Protein AF-0000000065779715 (afdb_homodimer)

Organism: Marinomonas sp. (strain MWYL1) (NCBI:txid400668)

Structure (mmCIF, N/CA/C/O backbone):
data_AF-0000000065779715-model_v1
#
loop_
_entity.id
_entity.type
_entity.pdbx_description
1 polymer 'Class B acid phosphatase'
#
loop_
_atom_site.group_PDB
_atom_site.id
_atom_site.type_symbol
_atom_site.label_atom_id
_atom_site.label_alt_id
_atom_site.label_comp_id
_atom_site.label_asym_id
_atom_site.label_entity_id
_atom_site.label_seq_id
_atom_site.pdbx_PDB_ins_code
_atom_site.Cartn_x
_atom_site.Cartn_y
_atom_site.Cartn_z
_atom_site.occupancy
_atom_site.B_iso_or_equiv
_atom_site.auth_seq_id
_atom_site.auth_comp_id
_atom_site.auth_asym_id
_atom_site.auth_atom_id
_atom_site.pdbx_PDB_model_num
ATOM 1 N N . MET A 1 1 ? -2.5 -5.992 -63 1 31.33 1 MET A N 1
ATOM 2 C CA . MET A 1 1 ? -2.92 -6.34 -61.656 1 31.33 1 MET A CA 1
ATOM 3 C C . MET A 1 1 ? -2.217 -5.461 -60.625 1 31.33 1 MET A C 1
ATOM 5 O O . MET A 1 1 ? -1.007 -5.578 -60.406 1 31.33 1 MET A O 1
ATOM 9 N N . ASN A 1 2 ? -2.684 -4.148 -60.375 1 36.38 2 ASN A N 1
ATOM 10 C CA . ASN A 1 2 ? -2.141 -2.996 -59.656 1 36.38 2 ASN A CA 1
ATOM 11 C C . ASN A 1 2 ? -2.182 -3.199 -58.156 1 36.38 2 ASN A C 1
ATOM 13 O O . ASN A 1 2 ? -3.26 -3.35 -57.562 1 36.38 2 ASN A O 1
ATOM 17 N N . HIS A 1 3 ? -1.178 -3.951 -57.562 1 37.03 3 HIS A N 1
ATOM 18 C CA . HIS A 1 3 ? -1.003 -4.238 -56.156 1 37.03 3 HIS A CA 1
ATOM 19 C C . HIS A 1 3 ? -0.926 -2.953 -55.344 1 37.03 3 HIS A C 1
ATOM 21 O O . HIS A 1 3 ? -0.04 -2.125 -55.562 1 37.03 3 HIS A O 1
ATOM 27 N N 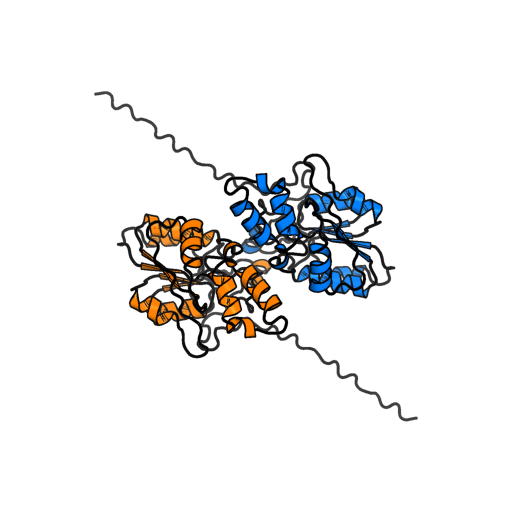. THR A 1 4 ? -2.088 -2.357 -55 1 34.38 4 THR A N 1
ATOM 28 C CA . THR A 1 4 ? -2.131 -1.201 -54.094 1 34.38 4 THR A CA 1
ATOM 29 C C . THR A 1 4 ? -1.566 -1.553 -52.719 1 34.38 4 THR A C 1
ATOM 31 O O . THR A 1 4 ? -2.092 -2.432 -52.031 1 34.38 4 THR A O 1
ATOM 34 N N . LEU A 1 5 ? -0.296 -1.29 -52.469 1 30.03 5 LEU A N 1
ATOM 35 C CA . LEU A 1 5 ? 0.374 -1.389 -51.156 1 30.03 5 LEU A CA 1
ATOM 36 C C . LEU A 1 5 ? -0.324 -0.521 -50.125 1 30.03 5 LEU A C 1
ATOM 38 O O . LEU A 1 5 ? -0.387 0.702 -50.281 1 30.03 5 LEU A O 1
ATOM 42 N N . ARG A 1 6 ? -1.386 -1.081 -49.406 1 39.16 6 ARG A N 1
ATOM 43 C CA . ARG A 1 6 ? -1.967 -0.375 -48.25 1 39.16 6 ARG A CA 1
ATOM 44 C C . ARG A 1 6 ? -0.926 -0.144 -47.156 1 39.16 6 ARG A C 1
ATOM 46 O O . ARG A 1 6 ? -0.268 -1.086 -46.719 1 39.16 6 ARG A O 1
ATOM 53 N N . SER A 1 7 ? -0.407 1.044 -47.062 1 35.03 7 SER A N 1
ATOM 54 C CA . SER A 1 7 ? 0.481 1.497 -46 1 35.03 7 SER A CA 1
ATOM 55 C C . SER A 1 7 ? -0.137 1.26 -44.625 1 35.03 7 SER A C 1
ATOM 57 O O . SER A 1 7 ? -1.267 1.682 -44.375 1 35.03 7 SER A O 1
ATOM 59 N N . ILE A 1 8 ? 0.196 0.129 -44.062 1 38.75 8 ILE A N 1
ATOM 60 C CA . ILE A 1 8 ? -0.167 -0.138 -42.656 1 38.75 8 ILE A CA 1
ATOM 61 C C . ILE A 1 8 ? 0.297 1.016 -41.781 1 38.75 8 ILE A C 1
ATOM 63 O O . ILE A 1 8 ? 1.485 1.344 -41.75 1 38.75 8 ILE A O 1
ATOM 67 N N . THR A 1 9 ? -0.542 2.027 -41.594 1 32.53 9 THR A N 1
ATOM 68 C CA . THR A 1 9 ? -0.273 3.07 -40.594 1 32.53 9 THR A CA 1
ATOM 69 C C . THR A 1 9 ? -0.119 2.469 -39.188 1 32.53 9 THR A C 1
ATOM 71 O O . THR A 1 9 ? -1.058 1.874 -38.656 1 32.53 9 THR A O 1
ATOM 74 N N . LEU A 1 10 ? 1.073 2.1 -38.875 1 31.59 10 LEU A N 1
ATOM 75 C CA . LEU A 1 10 ? 1.405 1.772 -37.5 1 31.59 10 LEU A CA 1
ATOM 76 C C . LEU A 1 10 ? 1.002 2.904 -36.562 1 31.59 10 LEU A C 1
ATOM 78 O O . LEU A 1 10 ? 1.509 4.023 -36.688 1 31.59 10 LEU A O 1
ATOM 82 N N . VAL A 1 11 ? -0.228 2.943 -36.156 1 31.97 11 VAL A N 1
ATOM 83 C CA . VAL A 1 11 ? -0.556 3.881 -35.094 1 31.97 11 VAL A CA 1
ATOM 84 C C . VAL A 1 11 ? 0.363 3.641 -33.875 1 31.97 11 VAL A C 1
ATOM 86 O O . VAL A 1 11 ? 0.325 2.572 -33.281 1 31.97 11 VAL A O 1
ATOM 89 N N . LEU A 1 12 ? 1.501 4.227 -33.812 1 27.62 12 LEU A N 1
ATOM 90 C CA . LEU A 1 12 ? 2.307 4.359 -32.594 1 27.62 12 LEU A CA 1
ATOM 91 C C . LEU A 1 12 ? 1.464 4.871 -31.438 1 27.62 12 LEU A C 1
ATOM 93 O O . LEU A 1 12 ? 0.973 6 -31.469 1 27.62 12 LEU A O 1
ATOM 97 N N . ALA A 1 13 ? 0.804 3.969 -30.781 1 28.67 13 ALA A N 1
ATOM 98 C CA . ALA A 1 13 ? 0.207 4.371 -29.5 1 28.67 13 ALA A CA 1
ATOM 99 C C . ALA A 1 13 ? 1.234 5.059 -28.609 1 28.67 13 ALA A C 1
ATOM 101 O O . ALA A 1 13 ? 2.189 4.426 -28.156 1 28.67 13 ALA A O 1
ATOM 102 N N . CYS A 1 14 ? 1.442 6.25 -28.828 1 27.44 14 CYS A N 1
ATOM 103 C CA . CYS A 1 14 ? 2.178 7.051 -27.844 1 27.44 14 CYS A CA 1
ATOM 104 C C . CYS A 1 14 ? 1.682 6.777 -26.438 1 27.44 14 CYS A C 1
ATOM 106 O O . CYS A 1 14 ? 0.527 7.062 -26.109 1 27.44 14 CYS A O 1
ATOM 108 N N . VAL A 1 15 ? 2.088 5.723 -25.875 1 30.44 15 VAL A N 1
ATOM 109 C CA . VAL A 1 15 ? 1.894 5.699 -24.438 1 30.44 15 VAL A CA 1
ATOM 110 C C . VAL A 1 15 ? 2.307 7.043 -23.828 1 30.44 15 VAL A C 1
ATOM 112 O O . VAL A 1 15 ? 3.494 7.375 -23.797 1 30.44 15 VAL A O 1
ATOM 115 N N . ALA A 1 16 ? 1.459 8.031 -23.953 1 30.56 16 ALA A N 1
ATOM 116 C CA . ALA A 1 16 ? 1.663 9.273 -23.219 1 30.56 16 ALA A CA 1
ATOM 117 C C . ALA A 1 16 ? 2.109 8.984 -21.781 1 30.56 16 ALA A C 1
ATOM 119 O O . ALA A 1 16 ? 1.385 8.344 -21.016 1 30.56 16 ALA A O 1
ATOM 120 N N . SER A 1 17 ? 3.35 8.859 -21.562 1 32.88 17 SER A N 1
ATOM 121 C CA . SER A 1 17 ? 3.797 9.07 -20.188 1 32.88 17 SER A CA 1
ATOM 122 C C . SER A 1 17 ? 2.953 10.125 -19.484 1 32.88 17 SER A C 1
ATOM 124 O O . SER A 1 17 ? 3.084 11.32 -19.766 1 32.88 17 SER A O 1
ATOM 126 N N . LEU A 1 18 ? 1.801 9.922 -19.25 1 38.44 18 LEU A N 1
ATOM 127 C CA . LEU A 1 18 ? 1.091 10.93 -18.469 1 38.44 18 LEU A CA 1
ATOM 128 C C . LEU A 1 18 ? 1.955 11.438 -17.312 1 38.44 18 LEU A C 1
ATOM 130 O O . LEU A 1 18 ? 2.184 10.719 -16.344 1 38.44 18 LEU A O 1
ATOM 134 N N . SER A 1 19 ? 2.955 12.117 -17.594 1 41.16 19 SER A N 1
ATOM 135 C CA . SER A 1 19 ? 3.744 12.883 -16.641 1 41.16 19 SER A CA 1
ATOM 136 C C . SER A 1 19 ? 2.867 13.453 -15.523 1 41.16 19 SER A C 1
ATOM 138 O O . SER A 1 19 ? 1.754 13.922 -15.789 1 41.16 19 SER A O 1
ATOM 140 N N . ALA A 1 20 ? 2.996 12.82 -14.367 1 54.22 20 ALA A N 1
ATOM 141 C CA . ALA A 1 20 ? 2.406 13.461 -13.195 1 54.22 20 ALA A CA 1
ATOM 142 C C . ALA A 1 20 ? 2.512 14.984 -13.297 1 54.22 20 ALA A C 1
ATOM 144 O O . ALA A 1 20 ? 3.611 15.531 -13.375 1 54.22 20 ALA A O 1
ATOM 145 N N . ASN A 1 21 ? 1.425 15.555 -13.82 1 67.56 21 ASN A N 1
ATOM 146 C CA . ASN A 1 21 ? 1.385 17 -13.961 1 67.56 21 ASN A CA 1
ATOM 147 C C . ASN A 1 21 ? 0.968 17.688 -12.656 1 67.56 21 ASN A C 1
ATOM 149 O O . ASN A 1 21 ? 0.324 17.062 -11.812 1 67.56 21 ASN A O 1
ATOM 153 N N . ALA A 1 22 ? 1.668 18.812 -12.289 1 66.75 22 ALA A N 1
ATOM 154 C CA . ALA A 1 22 ? 1.241 19.703 -11.219 1 66.75 22 ALA A CA 1
ATOM 155 C C . ALA A 1 22 ? -0.273 19.891 -11.234 1 66.75 22 ALA A C 1
ATOM 157 O O . ALA A 1 22 ? -0.929 19.625 -12.242 1 66.75 22 ALA A O 1
ATOM 158 N N . ASP A 1 23 ? -0.778 20.234 -10.062 1 82.06 23 ASP A N 1
ATOM 159 C CA . ASP A 1 23 ? -2.191 20.594 -9.984 1 82.06 23 ASP A CA 1
ATOM 160 C C . ASP A 1 23 ? -2.58 21.531 -11.117 1 82.06 23 ASP A C 1
ATOM 162 O O . ASP A 1 23 ? -1.868 22.5 -11.398 1 82.06 23 ASP A O 1
ATOM 166 N N . PRO A 1 24 ? -3.578 21.234 -11.758 1 72.94 24 PRO A N 1
ATOM 167 C CA . PRO A 1 24 ? -3.961 22.062 -12.906 1 72.94 24 PRO A CA 1
ATOM 168 C C . PRO A 1 24 ? -4.211 23.516 -12.523 1 72.94 24 PRO A C 1
ATOM 170 O O . PRO A 1 24 ? -4.102 24.406 -13.375 1 72.94 24 PRO A O 1
ATOM 173 N N . LYS A 1 25 ? -4.48 23.859 -11.273 1 75.75 25 LYS A N 1
ATOM 174 C CA . LYS A 1 25 ? -4.809 25.234 -10.867 1 75.75 25 LYS A CA 1
ATOM 175 C C . LYS A 1 25 ? -3.545 26.031 -10.57 1 75.75 25 LYS A C 1
ATOM 177 O O . LYS A 1 25 ? -3.582 27.266 -10.516 1 75.75 25 LYS A O 1
ATOM 182 N N . THR A 1 26 ? -2.457 25.328 -10.352 1 81.25 26 THR A N 1
ATOM 183 C CA . THR A 1 26 ? -1.21 25.984 -9.961 1 81.25 26 THR A CA 1
ATOM 184 C C . THR A 1 26 ? -0.011 25.234 -10.555 1 81.25 26 THR A C 1
ATOM 186 O O . THR A 1 26 ? 0.313 24.125 -10.125 1 81.25 26 THR A O 1
ATOM 189 N N . PRO A 1 27 ? 0.648 25.859 -11.438 1 84.88 27 PRO A N 1
ATOM 190 C CA . PRO A 1 27 ? 1.789 25.188 -12.062 1 84.88 27 PRO A CA 1
ATOM 191 C C . PRO A 1 27 ? 2.908 24.891 -11.07 1 84.88 27 PRO A C 1
ATOM 193 O O . PRO A 1 27 ? 3.088 25.609 -10.094 1 84.88 27 PRO A O 1
ATOM 196 N N . GLY A 1 28 ? 3.668 23.828 -11.383 1 88.38 28 GLY A N 1
ATOM 197 C CA . GLY A 1 28 ? 4.832 23.5 -10.578 1 88.38 28 GLY A CA 1
ATOM 198 C C . GLY A 1 28 ? 5.996 24.438 -10.789 1 88.38 28 GLY A C 1
ATOM 199 O O . GLY A 1 28 ? 6.078 25.109 -11.82 1 88.38 28 GLY A O 1
ATOM 200 N N . THR A 1 29 ? 6.871 24.5 -9.797 1 89.69 29 THR A N 1
ATOM 201 C CA . THR A 1 29 ? 8.039 25.359 -9.867 1 89.69 29 THR A CA 1
ATOM 202 C C . THR A 1 29 ? 9.328 24.547 -9.883 1 89.69 29 THR A C 1
ATOM 204 O O . THR A 1 29 ? 10.43 25.094 -9.93 1 89.69 29 THR A O 1
ATOM 207 N N . HIS A 1 30 ? 9.258 23.297 -9.789 1 91.38 30 HIS A N 1
ATOM 208 C CA . HIS A 1 30 ? 10.32 22.297 -9.828 1 91.38 30 HIS A CA 1
ATOM 209 C C . HIS A 1 30 ? 9.867 21.047 -10.586 1 91.38 30 HIS A C 1
ATOM 211 O O . HIS A 1 30 ? 8.672 20.812 -10.734 1 91.38 30 HIS A O 1
ATOM 217 N N . LYS A 1 31 ? 10.797 20.312 -11.133 1 91.25 31 LYS A N 1
ATOM 218 C CA . LYS A 1 31 ? 10.453 19.094 -11.875 1 91.25 31 LYS A CA 1
ATOM 219 C C . LYS A 1 31 ? 9.789 18.062 -10.961 1 91.25 31 LYS A C 1
ATOM 221 O O . LYS A 1 31 ? 8.859 17.375 -11.375 1 91.25 31 LYS A O 1
ATOM 226 N N . GLY A 1 32 ? 10.281 17.984 -9.742 1 92.94 32 GLY A N 1
ATOM 227 C CA . GLY A 1 32 ? 9.781 17 -8.789 1 92.94 32 GLY A CA 1
ATOM 228 C C . GLY A 1 32 ? 9.977 15.57 -9.25 1 92.94 32 GLY A C 1
ATOM 229 O O . GLY A 1 32 ? 10.391 15.328 -10.383 1 92.94 32 GLY A O 1
ATOM 230 N N . TYR A 1 33 ? 9.711 14.648 -8.344 1 92.81 33 TYR A N 1
ATOM 231 C CA . TYR A 1 33 ? 9.867 13.227 -8.625 1 92.81 33 TYR A CA 1
ATOM 232 C C . TYR A 1 33 ? 8.805 12.406 -7.898 1 92.81 33 TYR A C 1
ATOM 234 O O . TYR A 1 33 ? 8.641 12.531 -6.684 1 92.81 33 TYR A O 1
ATOM 242 N N . SER A 1 34 ? 8.094 11.562 -8.656 1 91.62 34 SER A N 1
ATOM 243 C CA . SER A 1 34 ? 7.137 10.68 -7.996 1 91.62 34 SER A CA 1
ATOM 244 C C . SER A 1 34 ? 7.848 9.633 -7.148 1 91.62 34 SER A C 1
ATOM 246 O O . SER A 1 34 ? 9.039 9.383 -7.328 1 91.62 34 SER A O 1
ATOM 248 N N . THR A 1 35 ? 7.113 9.07 -6.246 1 89 35 THR A N 1
ATOM 249 C CA . THR A 1 35 ? 7.664 7.973 -5.461 1 89 35 THR A CA 1
ATOM 250 C C . THR A 1 35 ? 8.102 6.828 -6.367 1 89 35 THR A C 1
ATOM 252 O O . THR A 1 35 ? 9.086 6.141 -6.078 1 89 35 THR A O 1
ATOM 255 N N . ILE A 1 36 ? 7.414 6.598 -7.426 1 85.38 36 ILE A N 1
ATOM 256 C CA . ILE A 1 36 ? 7.777 5.578 -8.406 1 85.38 36 ILE A CA 1
ATOM 257 C C . ILE A 1 36 ? 9.125 5.922 -9.031 1 85.38 36 ILE A C 1
ATOM 259 O O . ILE A 1 36 ? 10.008 5.066 -9.133 1 85.38 36 ILE A O 1
ATOM 263 N N . ASP A 1 37 ? 9.297 7.195 -9.43 1 85.94 37 ASP A N 1
ATOM 264 C CA . ASP A 1 37 ? 10.578 7.66 -9.961 1 85.94 37 ASP A CA 1
ATOM 265 C C . ASP A 1 37 ? 11.703 7.398 -8.969 1 85.94 37 ASP A C 1
ATOM 267 O O . ASP A 1 37 ? 12.789 6.961 -9.359 1 85.94 37 ASP A O 1
ATOM 271 N N . MET A 1 38 ? 11.398 7.652 -7.777 1 85.19 38 MET A N 1
ATOM 272 C CA . MET A 1 38 ? 12.414 7.586 -6.734 1 85.19 38 MET A CA 1
ATOM 273 C C . MET A 1 38 ? 12.797 6.141 -6.441 1 85.19 38 MET A C 1
ATOM 275 O O . MET A 1 38 ? 13.93 5.859 -6.055 1 85.19 38 MET A O 1
ATOM 279 N N . THR A 1 39 ? 11.883 5.195 -6.547 1 79.56 39 THR A N 1
ATOM 280 C CA . THR A 1 39 ? 12.18 3.777 -6.379 1 79.56 39 THR A CA 1
ATOM 281 C C . THR A 1 39 ? 13.172 3.307 -7.441 1 79.56 39 THR A C 1
ATOM 283 O O . THR A 1 39 ? 14.031 2.465 -7.168 1 79.56 39 THR A O 1
ATOM 286 N N . THR A 1 40 ? 13.109 3.826 -8.578 1 80.44 40 THR A N 1
ATOM 287 C CA . THR A 1 40 ? 13.961 3.426 -9.688 1 80.44 40 THR A CA 1
ATOM 288 C C . THR A 1 40 ? 15.289 4.184 -9.656 1 80.44 40 THR A C 1
ATOM 290 O O . THR A 1 40 ? 16.359 3.578 -9.766 1 80.44 40 THR A O 1
ATOM 293 N N . ALA A 1 41 ? 15.258 5.512 -9.344 1 85.12 41 ALA A N 1
ATOM 294 C CA . ALA A 1 41 ? 16.422 6.375 -9.531 1 85.12 41 ALA A CA 1
ATOM 295 C C . ALA A 1 41 ? 17.031 6.762 -8.188 1 85.12 41 ALA A C 1
ATOM 297 O O . ALA A 1 41 ? 18.125 7.32 -8.141 1 85.12 41 ALA A O 1
ATOM 298 N N . GLY A 1 42 ? 16.375 6.383 -7.156 1 84.5 42 GLY A N 1
ATOM 299 C CA . GLY A 1 42 ? 16.828 6.824 -5.848 1 84.5 42 GLY A CA 1
ATOM 300 C C . GLY A 1 42 ? 16.359 8.219 -5.488 1 84.5 42 GLY A C 1
ATOM 301 O O . GLY A 1 42 ? 15.68 8.875 -6.285 1 84.5 42 GLY A O 1
ATOM 302 N N . MET A 1 43 ? 16.719 8.672 -4.297 1 85.75 43 MET A N 1
ATOM 303 C CA . MET A 1 43 ? 16.328 9.992 -3.811 1 85.75 43 MET A CA 1
ATOM 304 C C . MET A 1 43 ? 17.047 11.094 -4.59 1 85.75 43 MET A C 1
ATOM 306 O O . MET A 1 43 ? 18.266 11.078 -4.707 1 85.75 43 MET A O 1
ATOM 310 N N . PRO A 1 44 ? 16.266 11.969 -5.035 1 89.94 44 PRO A N 1
ATOM 311 C CA . PRO A 1 44 ? 16.891 13.055 -5.793 1 89.94 44 PRO A CA 1
ATOM 312 C C . PRO A 1 44 ? 17.672 14.023 -4.902 1 89.94 44 PRO A C 1
ATOM 314 O O . PRO A 1 44 ? 17.25 14.305 -3.779 1 89.94 44 PRO A O 1
ATOM 317 N N . ALA A 1 45 ? 18.734 14.578 -5.473 1 90.56 45 ALA A N 1
ATOM 318 C CA . ALA A 1 45 ? 19.594 15.5 -4.723 1 90.56 45 ALA A CA 1
ATOM 319 C C . ALA A 1 45 ? 19.016 16.906 -4.723 1 90.56 45 ALA A C 1
ATOM 321 O O . ALA A 1 45 ? 19.359 17.734 -3.871 1 90.56 45 ALA A O 1
ATOM 322 N N . ASP A 1 46 ? 18.172 17.172 -5.637 1 94.5 46 ASP A N 1
ATOM 323 C CA . ASP A 1 46 ? 17.703 18.547 -5.797 1 94.5 46 ASP A CA 1
ATOM 324 C C . ASP A 1 46 ? 16.359 18.75 -5.129 1 94.5 46 ASP A C 1
ATOM 326 O O . ASP A 1 46 ? 15.672 19.75 -5.379 1 94.5 46 ASP A O 1
ATOM 330 N N . VAL A 1 47 ? 15.859 17.828 -4.387 1 95 47 VAL A N 1
ATOM 331 C CA . VAL A 1 47 ? 14.664 17.938 -3.559 1 95 47 VAL A CA 1
ATOM 332 C C . VAL A 1 47 ? 15.062 18.047 -2.088 1 95 47 VAL A C 1
ATOM 334 O O . VAL A 1 47 ? 15.914 17.297 -1.613 1 95 47 VAL A O 1
ATOM 337 N N . LYS A 1 48 ? 14.547 19.016 -1.409 1 96.19 48 LYS A N 1
ATOM 338 C CA . LYS A 1 48 ? 14.859 19.188 0.005 1 96.19 48 LYS A CA 1
ATOM 339 C C . LYS A 1 48 ? 14.188 18.125 0.86 1 96.19 48 LYS A C 1
ATOM 341 O O . LYS A 1 48 ? 13.055 18.312 1.317 1 96.19 48 LYS A O 1
ATOM 346 N N . MET A 1 49 ? 14.93 17.125 1.168 1 96.12 49 MET A N 1
ATOM 347 C CA . MET A 1 49 ? 14.438 16.031 2.008 1 96.12 49 MET A CA 1
ATOM 348 C C . MET A 1 49 ? 14.719 16.312 3.48 1 96.12 49 MET A C 1
ATOM 350 O O . MET A 1 49 ? 15.828 16.703 3.836 1 96.12 49 MET A O 1
ATOM 354 N N . ILE A 1 50 ? 13.719 16.094 4.336 1 98 50 ILE A N 1
ATOM 355 C CA . ILE A 1 50 ? 13.906 16.312 5.766 1 98 50 ILE A CA 1
ATOM 356 C C . ILE A 1 50 ? 13.367 15.109 6.547 1 98 50 ILE A C 1
ATOM 358 O O . ILE A 1 50 ? 12.586 14.32 6.016 1 98 50 ILE A O 1
ATOM 362 N N . SER A 1 51 ? 13.797 14.945 7.809 1 97.75 51 SER A N 1
ATOM 363 C CA . SER A 1 51 ? 13.312 13.914 8.727 1 97.75 51 SER A CA 1
ATOM 364 C C . SER A 1 51 ? 12.469 14.516 9.844 1 97.75 51 SER A C 1
ATOM 366 O O . SER A 1 51 ? 12.422 15.742 10 1 97.75 51 SER A O 1
ATOM 368 N N . VAL A 1 52 ? 11.812 13.68 10.555 1 98.5 52 VAL A N 1
ATOM 369 C CA . VAL A 1 52 ? 11.078 14.133 11.734 1 98.5 52 VAL A CA 1
ATOM 370 C C . VAL A 1 52 ? 12.055 14.758 12.734 1 98.5 52 VAL A C 1
ATOM 372 O O . VAL A 1 52 ? 11.727 15.75 13.383 1 98.5 52 VAL A O 1
ATOM 375 N N . ALA A 1 53 ? 13.242 14.227 12.805 1 98.12 53 ALA A N 1
ATOM 376 C CA . ALA A 1 53 ? 14.266 14.758 13.695 1 98.12 53 ALA A CA 1
ATOM 377 C C . ALA A 1 53 ? 14.656 16.188 13.297 1 98.12 53 ALA A C 1
ATOM 379 O O . ALA A 1 53 ? 14.93 17.016 14.156 1 98.12 53 ALA A O 1
ATOM 380 N N . ASP A 1 54 ? 14.773 16.406 12.023 1 98.44 54 ASP A N 1
ATOM 381 C CA . ASP A 1 54 ? 15.07 17.75 11.539 1 98.44 54 ASP A CA 1
ATOM 382 C C . ASP A 1 54 ? 14 18.734 12 1 98.44 54 ASP A C 1
ATOM 384 O O . ASP A 1 54 ? 14.32 19.828 12.461 1 98.44 54 ASP A O 1
ATOM 388 N N . ILE A 1 55 ? 12.734 18.375 11.883 1 98.69 55 ILE A N 1
ATOM 389 C CA . ILE A 1 55 ? 11.625 19.219 12.289 1 98.69 55 ILE A CA 1
ATOM 390 C C . ILE A 1 55 ? 11.688 19.469 13.797 1 98.69 55 ILE A C 1
ATOM 392 O O . ILE A 1 55 ? 11.531 20.594 14.258 1 98.69 55 ILE A O 1
ATOM 396 N N . GLN A 1 56 ? 11.867 18.438 14.516 1 98.44 56 GLN A N 1
ATOM 397 C CA . GLN A 1 56 ? 11.961 18.531 15.969 1 98.44 56 GLN A CA 1
ATOM 398 C C . GLN A 1 56 ? 13.039 19.531 16.375 1 98.44 56 GLN A C 1
ATOM 400 O O . GLN A 1 56 ? 12.82 20.359 17.266 1 98.44 56 GLN A O 1
ATOM 405 N N . LYS A 1 57 ? 14.164 19.406 15.758 1 98.38 57 LYS A N 1
ATOM 406 C CA . LYS A 1 57 ? 15.281 20.297 16.062 1 98.38 57 LYS A CA 1
ATOM 407 C C . LYS A 1 57 ? 14.93 21.75 15.727 1 98.38 57 LYS A C 1
ATOM 409 O O . LYS A 1 57 ? 15.234 22.656 16.5 1 98.38 57 LYS A O 1
ATOM 414 N N . GLU A 1 58 ? 14.328 21.953 14.633 1 98.31 58 GLU A N 1
ATOM 415 C CA . GLU A 1 58 ? 13.953 23.297 14.188 1 98.31 58 GLU A CA 1
ATOM 416 C C . GLU A 1 58 ? 12.945 23.922 15.148 1 98.31 58 GLU A C 1
ATOM 418 O O . GLU A 1 58 ? 12.914 25.156 15.305 1 98.31 58 GLU A O 1
ATOM 423 N N . LEU A 1 59 ? 12.148 23.094 15.773 1 98.31 59 LEU A N 1
ATOM 424 C CA . LEU A 1 59 ? 11.055 23.609 16.594 1 98.31 59 LEU A CA 1
ATOM 425 C C . LEU A 1 59 ? 11.484 23.719 18.047 1 98.31 59 LEU A C 1
ATOM 427 O O . LEU A 1 59 ? 10.727 24.203 18.891 1 98.31 59 LEU A O 1
ATOM 431 N N . GLN A 1 60 ? 12.68 23.375 18.312 1 97 60 GLN A N 1
ATOM 432 C CA . GLN A 1 60 ? 13.172 23.469 19.688 1 97 60 GLN A CA 1
ATOM 433 C C . GLN A 1 60 ? 13.125 24.906 20.188 1 97 60 GLN A C 1
ATOM 435 O O . GLN A 1 60 ? 13.555 25.828 19.5 1 97 60 GLN A O 1
ATOM 440 N N . GLY A 1 61 ? 12.578 25.062 21.406 1 96.5 61 GLY A N 1
ATOM 441 C CA . GLY A 1 61 ? 12.523 26.359 22.047 1 96.5 61 GLY A CA 1
ATOM 442 C C . GLY A 1 61 ? 11.344 27.203 21.578 1 96.5 61 GLY A C 1
ATOM 443 O O . GLY A 1 61 ? 11.086 28.281 22.125 1 96.5 61 GLY A O 1
ATOM 444 N N . LYS A 1 62 ? 10.641 26.75 20.609 1 97.81 62 LYS A N 1
ATOM 445 C CA . LYS A 1 62 ? 9.469 27.469 20.125 1 97.81 62 LYS A CA 1
ATOM 446 C C . LYS A 1 62 ? 8.211 27.062 20.906 1 97.81 62 LYS A C 1
ATOM 448 O O . LYS A 1 62 ? 8.07 25.906 21.297 1 97.81 62 LYS A O 1
ATOM 453 N N . ALA A 1 63 ? 7.402 28.047 21.047 1 98.25 63 ALA A N 1
ATOM 454 C CA . ALA A 1 63 ? 6.133 27.766 21.719 1 98.25 63 ALA A CA 1
ATOM 455 C C . ALA A 1 63 ? 5.27 26.828 20.891 1 98.25 63 ALA A C 1
ATOM 457 O O . ALA A 1 63 ? 5.344 26.828 19.656 1 98.25 63 ALA A O 1
ATOM 458 N N . PRO A 1 64 ? 4.398 26.016 21.531 1 98.5 64 PRO A N 1
ATOM 459 C CA . PRO A 1 64 ? 3.48 25.141 20.797 1 98.5 64 PRO A CA 1
ATOM 460 C C . PRO A 1 64 ? 2.551 25.922 19.859 1 98.5 64 PRO A C 1
ATOM 462 O O . PRO A 1 64 ? 2.24 27.094 20.141 1 98.5 64 PRO A O 1
ATOM 465 N N . PHE A 1 65 ? 2.125 25.312 18.797 1 98.69 65 PHE A N 1
ATOM 466 C CA . PHE A 1 65 ? 1.17 25.859 17.859 1 98.69 65 PHE A CA 1
ATOM 467 C C . PHE A 1 65 ? 0.34 24.75 17.203 1 98.69 65 PHE A C 1
ATOM 469 O O . PHE A 1 65 ? 0.459 23.594 17.578 1 98.69 65 PHE A O 1
ATOM 476 N N . ALA A 1 66 ? -0.608 25.156 16.281 1 98.88 66 ALA A N 1
ATOM 477 C CA . ALA A 1 66 ? -1.473 24.188 15.602 1 98.88 66 ALA A CA 1
ATOM 478 C C . ALA A 1 66 ? -0.797 23.625 14.359 1 98.88 66 ALA A C 1
ATOM 480 O O . ALA A 1 66 ? -0.155 24.359 13.609 1 98.88 66 ALA A O 1
ATOM 481 N N . VAL A 1 67 ? -0.914 22.344 14.203 1 98.94 67 VAL A N 1
ATOM 482 C CA . VAL A 1 67 ? -0.49 21.688 12.977 1 98.94 67 VAL A CA 1
ATOM 483 C C . VAL A 1 67 ? -1.655 20.891 12.391 1 98.94 67 VAL A C 1
ATOM 485 O O . VAL A 1 67 ? -2.604 20.547 13.102 1 98.94 67 VAL A O 1
ATOM 488 N N . GLY A 1 68 ? -1.617 20.656 11.133 1 98.94 68 GLY A N 1
ATOM 489 C CA . GLY A 1 68 ? -2.67 19.938 10.445 1 98.94 68 GLY A CA 1
ATOM 490 C C . GLY A 1 68 ? -2.145 18.797 9.578 1 98.94 68 GLY A C 1
ATOM 491 O O . GLY A 1 68 ? -1.006 18.859 9.109 1 98.94 68 GLY A O 1
ATOM 492 N N . PHE A 1 69 ? -2.959 17.844 9.391 1 98.94 69 PHE A N 1
ATOM 493 C CA . PHE A 1 69 ? -2.66 16.672 8.578 1 98.94 69 PHE A CA 1
ATOM 494 C C . PHE A 1 69 ? -3.807 16.375 7.617 1 98.94 69 PHE A C 1
ATOM 496 O O . PHE A 1 69 ? -4.973 16.391 8.008 1 98.94 69 PHE A O 1
ATOM 503 N N . ASP A 1 70 ? -3.455 16.094 6.34 1 98.94 70 ASP A N 1
ATOM 504 C CA . ASP A 1 70 ? -4.367 15.344 5.48 1 98.94 70 ASP A CA 1
ATOM 505 C C . ASP A 1 70 ? -4.504 13.898 5.949 1 98.94 70 ASP A C 1
ATOM 507 O O . ASP A 1 70 ? -3.711 13.43 6.766 1 98.94 70 ASP A O 1
ATOM 511 N N . ILE A 1 71 ? -5.562 13.242 5.449 1 98.88 71 ILE A N 1
ATOM 512 C CA . ILE A 1 71 ? -5.809 11.883 5.926 1 98.88 71 ILE A CA 1
ATOM 513 C C . ILE A 1 71 ? -5.445 10.875 4.836 1 98.88 71 ILE A C 1
ATOM 515 O O . ILE A 1 71 ? -4.5 10.102 4.988 1 98.88 71 ILE A O 1
ATOM 519 N N . ASP A 1 72 ? -6.078 10.945 3.635 1 98.56 72 ASP A N 1
ATOM 520 C CA . ASP A 1 72 ? -5.988 9.914 2.602 1 98.56 72 ASP A CA 1
ATOM 521 C C . ASP A 1 72 ? -4.621 9.938 1.922 1 98.56 72 ASP A C 1
ATOM 523 O O . ASP A 1 72 ? -4.258 10.93 1.285 1 98.56 72 ASP A O 1
ATOM 527 N N . ASP A 1 73 ? -3.887 8.789 2.092 1 97.62 73 ASP A N 1
ATOM 528 C CA . ASP A 1 73 ? -2.561 8.547 1.532 1 97.62 73 ASP A CA 1
ATOM 529 C C . ASP A 1 73 ? -1.527 9.492 2.143 1 97.62 73 ASP A C 1
ATOM 531 O O . ASP A 1 73 ? -0.402 9.594 1.649 1 97.62 73 ASP A O 1
ATOM 535 N N . THR A 1 74 ? -1.902 10.18 3.221 1 98.69 74 THR A N 1
ATOM 536 C CA . THR A 1 74 ? -1.004 11.023 3.994 1 98.69 74 THR A CA 1
ATOM 537 C C . THR A 1 74 ? -0.75 10.43 5.375 1 98.69 74 THR A C 1
ATOM 539 O O . THR A 1 74 ? 0.298 9.82 5.609 1 98.69 74 THR A O 1
ATOM 542 N N . THR A 1 75 ? -1.779 10.438 6.203 1 98.81 75 THR A N 1
ATOM 543 C CA . THR A 1 75 ? -1.638 9.82 7.516 1 98.81 75 THR A CA 1
ATOM 544 C C . THR A 1 75 ? -2.047 8.344 7.469 1 98.81 75 THR A C 1
ATOM 546 O O . THR A 1 75 ? -1.431 7.504 8.125 1 98.81 75 THR A O 1
ATOM 549 N N . LEU A 1 76 ? -3.066 8.078 6.707 1 98.5 76 LEU A N 1
ATOM 550 C CA . LEU A 1 76 ? -3.537 6.723 6.461 1 98.5 76 LEU A CA 1
ATOM 551 C C . LEU A 1 76 ? -3.285 6.312 5.012 1 98.5 76 LEU A C 1
ATOM 553 O O . LEU A 1 76 ? -3.457 7.121 4.098 1 98.5 76 LEU A O 1
ATOM 557 N N . PHE A 1 77 ? -2.756 5.125 4.848 1 97.88 77 PHE A N 1
ATOM 558 C CA . PHE A 1 77 ? -2.855 4.504 3.531 1 97.88 77 PHE A CA 1
ATOM 559 C C . PHE A 1 77 ? -4.266 3.979 3.285 1 97.88 77 PHE A C 1
ATOM 561 O O . PHE A 1 77 ? -4.547 2.805 3.535 1 97.88 77 PHE A O 1
ATOM 568 N N . SER A 1 78 ? -5.148 4.824 2.729 1 97.94 78 SER A N 1
ATOM 569 C CA . SER A 1 78 ? -6.574 4.555 2.586 1 97.94 78 SER A CA 1
ATOM 570 C C . SER A 1 78 ? -6.906 4.043 1.188 1 97.94 78 SER A C 1
ATOM 572 O O . SER A 1 78 ? -8.07 3.828 0.859 1 97.94 78 SER A O 1
ATOM 574 N N . THR A 1 79 ? -5.926 3.797 0.395 1 96.75 79 THR A N 1
ATOM 575 C CA . THR A 1 79 ? -6.062 3.367 -0.993 1 96.75 79 THR A CA 1
ATOM 576 C C . THR A 1 79 ? -6.973 2.143 -1.093 1 96.75 79 THR A C 1
ATOM 578 O O . THR A 1 79 ? -7.832 2.074 -1.971 1 96.75 79 THR A O 1
ATOM 581 N N . PRO A 1 80 ? -6.91 1.186 -0.185 1 96.75 80 PRO A N 1
ATOM 582 C CA . PRO A 1 80 ? -7.781 0.014 -0.297 1 96.75 80 PRO A CA 1
ATOM 583 C C . PRO A 1 80 ? -9.266 0.368 -0.182 1 96.75 80 PRO A C 1
ATOM 585 O O . PRO A 1 80 ? -10.102 -0.26 -0.831 1 96.75 80 PRO A O 1
ATOM 588 N N . VAL A 1 81 ? -9.578 1.328 0.629 1 98.12 81 VAL A N 1
ATOM 589 C CA . VAL A 1 81 ? -10.953 1.784 0.796 1 98.12 81 VAL A CA 1
ATOM 590 C C . VAL A 1 81 ? -11.438 2.438 -0.494 1 98.12 81 VAL A C 1
ATOM 592 O O . VAL A 1 81 ? -12.547 2.162 -0.955 1 98.12 81 VAL A O 1
ATOM 595 N N . PHE A 1 82 ? -10.617 3.262 -1.104 1 97.56 82 PHE A N 1
ATOM 596 C CA . PHE A 1 82 ? -10.984 3.934 -2.344 1 97.56 82 PHE A CA 1
ATOM 597 C C . PHE A 1 82 ? -11.078 2.939 -3.494 1 97.56 82 PHE A C 1
ATOM 599 O O . PHE A 1 82 ? -11.977 3.029 -4.332 1 97.56 82 PHE A O 1
ATOM 606 N N . TYR A 1 83 ? -10.148 2.045 -3.52 1 96.5 83 TYR A N 1
ATOM 607 C CA . TYR A 1 83 ? -10.195 1.008 -4.543 1 96.5 83 TYR A CA 1
ATOM 608 C C . TYR A 1 83 ? -11.5 0.216 -4.457 1 96.5 83 TYR A C 1
ATOM 610 O O . TYR A 1 83 ? -12.18 0.011 -5.465 1 96.5 83 TYR A O 1
ATOM 618 N N . ARG A 1 84 ? -11.844 -0.263 -3.25 1 97.19 84 ARG A N 1
ATOM 619 C CA . ARG A 1 84 ? -13.078 -1.005 -3.037 1 97.19 84 ARG A CA 1
ATOM 620 C C . ARG A 1 84 ? -14.289 -0.176 -3.447 1 97.19 84 ARG A C 1
ATOM 622 O O . ARG A 1 84 ? -15.211 -0.69 -4.082 1 97.19 84 ARG A O 1
ATOM 629 N N . GLY A 1 85 ? -14.305 1.09 -3.027 1 97.69 85 GLY A N 1
ATOM 630 C CA . GLY A 1 85 ? -15.383 1.99 -3.408 1 97.69 85 GLY A CA 1
ATOM 631 C C . GLY A 1 85 ? -15.555 2.111 -4.91 1 97.69 85 GLY A C 1
ATOM 632 O O . GLY A 1 85 ? -16.672 2.049 -5.418 1 97.69 85 GLY A O 1
ATOM 633 N N . GLN A 1 86 ? -14.414 2.297 -5.594 1 96.62 86 GLN A N 1
ATOM 634 C CA . GLN A 1 86 ? -14.477 2.396 -7.051 1 96.62 86 GLN A CA 1
ATOM 635 C C . GLN A 1 86 ? -15.055 1.127 -7.664 1 96.62 86 GLN A C 1
ATOM 637 O O . GLN A 1 86 ? -15.922 1.193 -8.539 1 96.62 86 GLN A O 1
ATOM 642 N N . GLN A 1 87 ? -14.602 -0.051 -7.184 1 95.38 87 GLN A N 1
ATOM 643 C CA . GLN A 1 87 ? -15.086 -1.319 -7.719 1 95.38 87 GLN A CA 1
ATOM 644 C C . GLN A 1 87 ? -16.578 -1.489 -7.477 1 95.38 87 GLN A C 1
ATOM 646 O O . GLN A 1 87 ? -17.297 -2.027 -8.32 1 95.38 87 GLN A O 1
ATOM 651 N N . GLU A 1 88 ? -17.062 -1.055 -6.383 1 96.38 88 GLU A N 1
ATOM 652 C CA . GLU A 1 88 ? -18.453 -1.278 -5.992 1 96.38 88 GLU A CA 1
ATOM 653 C C . GLU A 1 88 ? -19.375 -0.264 -6.656 1 96.38 88 GLU A C 1
ATOM 655 O O . GLU A 1 88 ? -20.469 -0.618 -7.113 1 96.38 88 GLU A O 1
ATOM 660 N N . PHE A 1 89 ? -18.938 1.013 -6.723 1 97 89 PHE A N 1
ATOM 661 C CA . PHE A 1 89 ? -19.906 2.061 -7.031 1 97 89 PHE A CA 1
ATOM 662 C C . PHE A 1 89 ? -19.672 2.627 -8.422 1 97 89 PHE A C 1
ATOM 664 O O . PHE A 1 89 ? -20.547 3.277 -9 1 97 89 PHE A O 1
ATOM 671 N N . SER A 1 90 ? -18.453 2.471 -8.977 1 94.62 90 SER A N 1
ATOM 672 C CA . SER A 1 90 ? -18.172 2.986 -10.312 1 94.62 90 SER A CA 1
ATOM 673 C C . SER A 1 90 ? -16.984 2.264 -10.938 1 94.62 90 SER A C 1
ATOM 675 O O . SER A 1 90 ? -15.953 2.885 -11.234 1 94.62 90 SER A O 1
ATOM 677 N N . PRO A 1 91 ? -17.016 0.935 -11.211 1 88.69 91 PRO A N 1
ATOM 678 C CA . PRO A 1 91 ? -15.891 0.107 -11.68 1 88.69 91 PRO A CA 1
ATOM 679 C C . PRO A 1 91 ? -15.219 0.673 -12.922 1 88.69 91 PRO A C 1
ATOM 681 O O . PRO A 1 91 ? -14.031 0.423 -13.156 1 88.69 91 PRO A O 1
ATOM 684 N N . ASN A 1 92 ? -15.812 1.524 -13.734 1 87.38 92 ASN A N 1
ATOM 685 C CA . ASN A 1 92 ? -15.211 2.066 -14.953 1 87.38 92 ASN A CA 1
ATOM 686 C C . ASN A 1 92 ? -15.164 3.59 -14.922 1 87.38 92 ASN A C 1
ATOM 688 O O . ASN A 1 92 ? -15.172 4.238 -15.969 1 87.38 92 ASN A O 1
ATOM 692 N N . GLY A 1 93 ? -15.148 3.998 -13.68 1 91.31 93 GLY A N 1
ATOM 693 C CA . GLY A 1 93 ? -15.141 5.449 -13.609 1 91.31 93 GLY A CA 1
ATOM 694 C C . GLY A 1 93 ? -14.914 5.98 -12.211 1 91.31 93 GLY A C 1
ATOM 695 O O . GLY A 1 93 ? -14.523 5.23 -11.312 1 91.31 93 GLY A O 1
ATOM 696 N N . TYR A 1 94 ? -15.109 7.254 -12.031 1 92 94 TYR A N 1
ATOM 697 C CA . TYR A 1 94 ? -14.758 7.926 -10.789 1 92 94 TYR A CA 1
ATOM 698 C C . TYR A 1 94 ? -15.984 8.531 -10.125 1 92 94 TYR A C 1
ATOM 700 O O . TYR A 1 94 ? -15.867 9.328 -9.188 1 92 94 TYR A O 1
ATOM 708 N N . SER A 1 95 ? -17.188 8.156 -10.539 1 95.25 95 SER A N 1
ATOM 709 C CA . SER A 1 95 ? -18.391 8.781 -10.016 1 95.25 95 SER A CA 1
ATOM 710 C C . SER A 1 95 ? -18.609 8.43 -8.547 1 95.25 95 SER A C 1
ATOM 712 O O . SER A 1 95 ? -19.422 9.07 -7.867 1 95.25 95 SER A O 1
ATOM 714 N N . TYR A 1 96 ? -17.891 7.391 -8.055 1 96.44 96 TYR A N 1
ATOM 715 C CA . TYR A 1 96 ? -18.031 7.023 -6.652 1 96.44 96 TYR A CA 1
ATOM 716 C C . TYR A 1 96 ? -17.578 8.156 -5.742 1 96.44 96 TYR A C 1
ATOM 718 O O . TYR A 1 96 ? -18.047 8.281 -4.609 1 96.44 96 TYR A O 1
ATOM 726 N N . LEU A 1 97 ? -16.766 9.07 -6.176 1 94.81 97 LEU A N 1
ATOM 727 C CA . LEU A 1 97 ? -16.203 10.156 -5.379 1 94.81 97 LEU A CA 1
ATOM 728 C C . LEU A 1 97 ? -17.266 11.211 -5.078 1 94.81 97 LEU A C 1
ATOM 730 O O . LEU A 1 97 ? -17.062 12.055 -4.203 1 94.81 97 LEU A O 1
ATOM 734 N N . THR A 1 98 ? -18.328 11.188 -5.793 1 95.31 98 THR A N 1
ATOM 735 C CA . THR A 1 98 ? -19.422 12.102 -5.516 1 95.31 98 THR A CA 1
ATOM 736 C C . THR A 1 98 ? -20.641 11.336 -4.996 1 95.31 98 THR A C 1
ATOM 738 O O . THR A 1 98 ? -21.75 11.883 -4.934 1 95.31 98 THR A O 1
ATOM 741 N N . ASN A 1 99 ? -20.516 10.094 -4.695 1 97.25 99 ASN A N 1
ATOM 742 C CA . ASN A 1 99 ? -21.578 9.219 -4.199 1 97.25 99 ASN A CA 1
ATOM 743 C C . ASN A 1 99 ? -21.578 9.148 -2.676 1 97.25 99 ASN A C 1
ATOM 745 O O . ASN A 1 99 ? -20.656 8.586 -2.076 1 97.25 99 ASN A O 1
ATOM 749 N N . GLN A 1 100 ? -22.688 9.602 -2.037 1 98.12 100 GLN A N 1
ATOM 750 C CA . GLN A 1 100 ? -22.75 9.648 -0.581 1 98.12 100 GLN A CA 1
ATOM 751 C C . GLN A 1 100 ? -22.719 8.242 0.018 1 98.12 100 GLN A C 1
ATOM 753 O O . GLN A 1 100 ? -22.188 8.039 1.112 1 98.12 100 GLN A O 1
ATOM 758 N N . ASP A 1 101 ? -23.25 7.258 -0.678 1 98.31 101 ASP A N 1
ATOM 759 C CA . ASP A 1 101 ? -23.219 5.891 -0.172 1 98.31 101 ASP A CA 1
ATOM 760 C C . ASP A 1 101 ? -21.781 5.406 0.007 1 98.31 101 ASP A C 1
ATOM 762 O O . ASP A 1 101 ? -21.469 4.719 0.979 1 98.31 101 ASP A O 1
ATOM 766 N N . PHE A 1 102 ? -20.953 5.75 -0.937 1 98.5 102 PHE A N 1
ATOM 767 C CA . PHE A 1 102 ? -19.547 5.41 -0.802 1 98.5 102 PHE A CA 1
ATOM 768 C C . PHE A 1 102 ? -18.938 6.094 0.416 1 98.5 102 PHE A C 1
ATOM 770 O O . PHE A 1 102 ? -18.266 5.449 1.226 1 98.5 102 PHE A O 1
ATOM 777 N N . TRP A 1 103 ? -19.141 7.359 0.53 1 98.62 103 TRP A N 1
ATOM 778 C CA . TRP A 1 103 ? -18.516 8.109 1.621 1 98.62 103 TRP A CA 1
ATOM 779 C C . TRP A 1 103 ? -19.016 7.605 2.973 1 98.62 103 TRP A C 1
ATOM 781 O O . TRP A 1 103 ? -18.266 7.562 3.943 1 98.62 103 TRP A O 1
ATOM 791 N N . ASP A 1 104 ? -20.312 7.289 3.066 1 98.75 104 ASP A N 1
ATOM 792 C CA . ASP A 1 104 ? -20.828 6.719 4.305 1 98.75 104 ASP A CA 1
ATOM 793 C C . ASP A 1 104 ? -20.094 5.426 4.664 1 98.75 104 ASP A C 1
ATOM 795 O O . ASP A 1 104 ? -19.781 5.195 5.828 1 98.75 104 ASP A O 1
ATOM 799 N N . LYS A 1 105 ? -19.812 4.59 3.666 1 98.44 105 LYS A N 1
ATOM 800 C CA . LYS A 1 105 ? -19.094 3.355 3.936 1 98.44 105 LYS A CA 1
ATOM 801 C C . LYS A 1 105 ? -17.641 3.646 4.336 1 98.44 105 LYS A C 1
ATOM 803 O O . LYS A 1 105 ? -17.125 3.049 5.281 1 98.44 105 LYS A O 1
ATOM 808 N N . ALA A 1 106 ? -17.031 4.539 3.592 1 98.38 106 ALA A N 1
ATOM 809 C CA . ALA A 1 106 ? -15.633 4.891 3.852 1 98.38 106 ALA A CA 1
ATOM 810 C C . ALA A 1 106 ? -15.469 5.48 5.25 1 98.38 106 ALA A C 1
ATOM 812 O O . ALA A 1 106 ? -14.68 4.98 6.055 1 98.38 106 ALA A O 1
ATOM 813 N N . ASN A 1 107 ? -16.312 6.492 5.57 1 98.69 107 ASN A N 1
ATOM 814 C CA . ASN A 1 107 ? -16.172 7.293 6.781 1 98.69 107 ASN A CA 1
ATOM 815 C C . ASN A 1 107 ? -16.734 6.566 8 1 98.69 107 ASN A C 1
ATOM 817 O O . ASN A 1 107 ? -16.438 6.934 9.141 1 98.69 107 ASN A O 1
ATOM 821 N N . CYS A 1 108 ? -17.641 5.613 7.812 1 98.62 108 CYS A N 1
ATOM 822 C CA . CYS A 1 108 ? -18.359 5.047 8.953 1 98.62 108 CYS A CA 1
ATOM 823 C C . CYS A 1 108 ? -18.016 3.576 9.141 1 98.62 108 CYS A C 1
ATOM 825 O O . CYS A 1 108 ? -18.812 2.809 9.688 1 98.62 108 CYS A O 1
ATOM 827 N N . GLY A 1 109 ? -16.844 3.146 8.656 1 97.5 109 GLY A N 1
ATOM 828 C CA . GLY A 1 109 ? -16.484 1.764 8.922 1 97.5 109 GLY A CA 1
ATOM 829 C C . GLY A 1 109 ? -15.281 1.294 8.125 1 97.5 109 GLY A C 1
ATOM 830 O O . GLY A 1 109 ? -14.328 0.754 8.695 1 97.5 109 GLY A O 1
ATOM 831 N N . TRP A 1 110 ? -15.203 1.534 6.789 1 98.19 110 TRP A N 1
ATOM 832 C CA . TRP A 1 110 ? -14.188 0.947 5.918 1 98.19 110 TRP A CA 1
ATOM 833 C C . TRP A 1 110 ? -12.805 1.494 6.254 1 98.19 110 TRP A C 1
ATOM 835 O O . TRP A 1 110 ? -11.789 0.873 5.926 1 98.19 110 TRP A O 1
ATOM 845 N N . ASP A 1 111 ? -12.719 2.609 6.98 1 97.5 111 ASP A N 1
ATOM 846 C CA . ASP A 1 111 ? -11.414 3.137 7.379 1 97.5 111 ASP A CA 1
ATOM 847 C C . ASP A 1 111 ? -10.656 2.131 8.234 1 97.5 111 ASP A C 1
ATOM 849 O O . ASP A 1 111 ? -9.438 2.248 8.414 1 97.5 111 ASP A O 1
ATOM 853 N N . ALA A 1 112 ? -11.352 1.188 8.766 1 96.88 112 ALA A N 1
ATOM 854 C CA . ALA A 1 112 ? -10.695 0.131 9.531 1 96.88 112 ALA A CA 1
ATOM 855 C C . ALA A 1 112 ? -9.711 -0.647 8.664 1 96.88 112 ALA A C 1
ATOM 857 O O . ALA A 1 112 ? -8.844 -1.354 9.18 1 96.88 112 ALA A O 1
ATOM 858 N N . PHE A 1 113 ? -9.797 -0.523 7.312 1 97.56 113 PHE A N 1
ATOM 859 C CA . PHE A 1 113 ? -8.883 -1.168 6.379 1 97.56 113 PHE A CA 1
ATOM 860 C C . PHE A 1 113 ? -7.785 -0.205 5.945 1 97.56 113 PHE A C 1
ATOM 862 O O . PHE A 1 113 ? -6.914 -0.563 5.148 1 97.56 113 PHE A O 1
ATOM 869 N N . SER A 1 114 ? -7.832 1.026 6.422 1 97.69 114 SER A N 1
ATOM 870 C CA . SER A 1 114 ? -6.781 2 6.148 1 97.69 114 SER A CA 1
ATOM 871 C C . SER A 1 114 ? -5.648 1.891 7.16 1 97.69 114 SER A C 1
ATOM 873 O O . SER A 1 114 ? -5.883 1.939 8.367 1 97.69 114 SER A O 1
ATOM 875 N N . MET A 1 115 ? -4.457 1.75 6.688 1 96.81 115 MET A N 1
ATOM 876 C CA . MET A 1 115 ? -3.311 1.526 7.566 1 96.81 115 MET A CA 1
ATOM 877 C C . MET A 1 115 ? -2.619 2.844 7.906 1 96.81 115 MET A C 1
ATOM 879 O O . MET A 1 115 ? -2.447 3.699 7.035 1 96.81 115 MET A O 1
ATOM 883 N N . PRO A 1 116 ? -2.268 3.016 9.188 1 97.62 116 PRO A N 1
ATOM 884 C CA . PRO A 1 116 ? -1.479 4.207 9.508 1 97.62 116 PRO A CA 1
ATOM 885 C C . PRO A 1 116 ? -0.094 4.188 8.867 1 97.62 116 PRO A C 1
ATOM 887 O O . PRO A 1 116 ? 0.562 3.143 8.836 1 97.62 116 PRO A O 1
ATOM 890 N N . LYS A 1 117 ? 0.297 5.273 8.312 1 96.88 117 LYS A N 1
ATOM 891 C CA . LYS A 1 117 ? 1.677 5.398 7.852 1 96.88 117 LYS A CA 1
ATOM 892 C C . LYS A 1 117 ? 2.633 5.602 9.023 1 96.88 117 LYS A C 1
ATOM 894 O O . LYS A 1 117 ? 2.305 6.301 9.984 1 96.88 117 LYS A O 1
ATOM 899 N N . ASN A 1 118 ? 3.814 5.055 8.914 1 95.31 118 ASN A N 1
ATOM 900 C CA . ASN A 1 118 ? 4.805 5.164 9.984 1 95.31 118 ASN A CA 1
ATOM 901 C C . ASN A 1 118 ? 5.188 6.617 10.242 1 95.31 118 ASN A C 1
ATOM 903 O O . ASN A 1 118 ? 5.328 7.031 11.391 1 95.31 118 ASN A O 1
ATOM 907 N N . ILE A 1 119 ? 5.336 7.395 9.188 1 97.62 119 ILE A N 1
ATOM 908 C CA . ILE A 1 119 ? 5.746 8.789 9.305 1 97.62 119 ILE A CA 1
ATOM 909 C C . ILE A 1 119 ? 4.695 9.57 10.086 1 97.62 119 ILE A C 1
ATOM 911 O O . ILE A 1 119 ? 5.027 10.492 10.836 1 97.62 119 ILE A O 1
ATOM 915 N N . ALA A 1 120 ? 3.441 9.211 9.898 1 98.56 120 ALA A N 1
ATOM 916 C CA . ALA A 1 120 ? 2.363 9.891 10.617 1 98.56 120 ALA A CA 1
ATOM 917 C C . ALA A 1 120 ? 2.439 9.609 12.117 1 98.56 120 ALA A C 1
ATOM 919 O O . ALA A 1 120 ? 2.268 10.516 12.938 1 98.56 120 ALA A O 1
ATOM 920 N N . LYS A 1 121 ? 2.684 8.336 12.445 1 98.06 121 LYS A N 1
ATOM 921 C CA . LYS A 1 121 ? 2.854 7.988 13.852 1 98.06 121 LYS A CA 1
ATOM 922 C C . LYS A 1 121 ? 3.963 8.812 14.492 1 98.06 121 LYS A C 1
ATOM 924 O O . LYS A 1 121 ? 3.783 9.367 15.578 1 98.06 121 LYS A O 1
ATOM 929 N N . GLU A 1 122 ? 5.078 8.945 13.828 1 98.44 122 GLU A N 1
ATOM 930 C CA . GLU A 1 122 ? 6.238 9.664 14.352 1 98.44 122 GLU A CA 1
ATOM 931 C C . GLU A 1 122 ? 5.945 11.156 14.477 1 98.44 122 GLU A C 1
ATOM 933 O O . GLU A 1 122 ? 6.254 11.766 15.508 1 98.44 122 GLU A O 1
ATOM 938 N N . LEU A 1 123 ? 5.367 11.711 13.453 1 98.75 123 LEU A N 1
ATOM 939 C CA . LEU A 1 123 ? 5.078 13.141 13.438 1 98.75 123 LEU A CA 1
ATOM 940 C C . LEU A 1 123 ? 4.09 13.508 14.539 1 98.75 123 LEU A C 1
ATOM 942 O O . LEU A 1 123 ? 4.301 14.477 15.273 1 98.75 123 LEU A O 1
ATOM 946 N N . ILE A 1 124 ? 3.029 12.742 14.602 1 98.75 124 ILE A N 1
ATOM 947 C CA . ILE A 1 124 ? 1.967 13.055 15.547 1 98.75 124 ILE A CA 1
ATOM 948 C C . ILE A 1 124 ? 2.49 12.898 16.969 1 98.75 124 ILE A C 1
ATOM 950 O O . ILE A 1 124 ? 2.215 13.742 17.844 1 98.75 124 ILE A O 1
ATOM 954 N N . ALA A 1 125 ? 3.287 11.844 17.219 1 98.5 125 ALA A N 1
ATOM 955 C CA . ALA A 1 125 ? 3.904 11.68 18.531 1 98.5 125 ALA A CA 1
ATOM 956 C C . ALA A 1 125 ? 4.805 12.867 18.859 1 98.5 125 ALA A C 1
ATOM 958 O O . ALA A 1 125 ? 4.758 13.391 19.984 1 98.5 125 ALA A O 1
ATOM 959 N N . MET A 1 126 ? 5.645 13.281 17.938 1 98.62 126 MET A N 1
ATOM 960 C CA . MET A 1 126 ? 6.559 14.398 18.141 1 98.62 126 MET A CA 1
ATOM 961 C C . MET A 1 126 ? 5.797 15.68 18.453 1 98.62 126 MET A C 1
ATOM 963 O O . MET A 1 126 ? 6.121 16.375 19.422 1 98.62 126 MET A O 1
ATOM 967 N N . HIS A 1 127 ? 4.734 15.984 17.719 1 98.75 127 HIS A N 1
ATOM 968 C CA . HIS A 1 127 ? 3.969 17.219 17.922 1 98.75 127 HIS A CA 1
ATOM 969 C C . HIS A 1 127 ? 3.207 17.172 19.25 1 98.75 127 HIS A C 1
ATOM 971 O O . HIS A 1 127 ? 3.074 18.203 19.922 1 98.75 127 HIS A O 1
ATOM 977 N N . GLN A 1 128 ? 2.674 16 19.609 1 98.25 128 GLN A N 1
ATOM 978 C CA . GLN A 1 128 ? 1.991 15.867 20.891 1 98.25 128 GLN A CA 1
ATOM 979 C C . GLN A 1 128 ? 2.947 16.109 22.047 1 98.25 128 GLN A C 1
ATOM 981 O O . GLN A 1 128 ? 2.588 16.766 23.031 1 98.25 128 GLN A O 1
ATOM 986 N N . GLU A 1 129 ? 4.105 15.547 21.922 1 97.75 129 GLU A N 1
ATOM 987 C CA . GLU A 1 129 ? 5.109 15.734 22.953 1 97.75 129 GLU A CA 1
ATOM 988 C C . GLU A 1 129 ? 5.449 17.203 23.141 1 97.75 129 GLU A C 1
ATOM 990 O O . GLU A 1 129 ? 5.715 17.656 24.266 1 97.75 129 GLU A O 1
ATOM 995 N N . ARG A 1 130 ? 5.406 17.953 22.125 1 97.69 130 ARG A N 1
ATOM 996 C CA . ARG A 1 130 ? 5.703 19.391 22.141 1 97.69 130 ARG A CA 1
ATOM 997 C C . ARG A 1 130 ? 4.531 20.172 22.703 1 97.69 130 ARG A C 1
ATOM 999 O O . ARG A 1 130 ? 4.688 21.344 23.078 1 97.69 130 ARG A O 1
ATOM 1006 N N . GLY A 1 131 ? 3.396 19.609 22.672 1 98.19 131 GLY A N 1
ATOM 1007 C CA . GLY A 1 131 ? 2.203 20.312 23.125 1 98.19 131 GLY A CA 1
ATOM 1008 C C . GLY A 1 131 ? 1.448 21 22 1 98.19 131 GLY A C 1
ATOM 1009 O O . GLY A 1 131 ? 0.56 21.812 22.234 1 98.19 131 GLY A O 1
ATOM 1010 N N . ASP A 1 132 ? 1.755 20.688 20.734 1 98.75 132 ASP A N 1
ATOM 1011 C CA . ASP A 1 132 ? 1.06 21.266 19.578 1 98.75 132 ASP A CA 1
ATOM 1012 C C . ASP A 1 132 ? -0.374 20.734 19.5 1 98.75 132 ASP A C 1
ATOM 1014 O O . ASP A 1 132 ? -0.662 19.625 19.938 1 98.75 132 ASP A O 1
ATOM 1018 N N . SER A 1 133 ? -1.273 21.578 19 1 98.56 133 SER A N 1
ATOM 1019 C CA . SER A 1 133 ? -2.625 21.141 18.672 1 98.56 133 SER A CA 1
ATOM 1020 C C . SER A 1 133 ? -2.666 20.438 17.312 1 98.56 133 SER A C 1
ATOM 1022 O O . SER A 1 133 ? -2.076 20.922 16.344 1 98.56 133 SER A O 1
ATOM 1024 N N . ILE A 1 134 ? -3.393 19.328 17.281 1 98.56 134 ILE A N 1
ATOM 1025 C CA . ILE A 1 134 ? -3.389 18.5 16.094 1 98.56 134 ILE A CA 1
ATOM 1026 C C . ILE A 1 134 ? -4.758 18.578 15.406 1 98.56 134 ILE A C 1
ATOM 1028 O O . ILE A 1 134 ? -5.785 18.328 16.047 1 98.56 134 ILE A O 1
ATOM 1032 N N . TYR A 1 135 ? -4.777 18.875 14.094 1 98.88 135 TYR A N 1
ATOM 1033 C CA . TYR A 1 135 ? -5.992 18.891 13.281 1 98.88 135 TYR A CA 1
ATOM 1034 C C . TYR A 1 135 ? -5.871 17.938 12.102 1 98.88 135 TYR A C 1
ATOM 1036 O O . TYR A 1 135 ? -4.789 17.781 11.531 1 98.88 135 TYR A O 1
ATOM 1044 N N . PHE A 1 136 ? -6.996 17.266 11.789 1 98.94 136 PHE A N 1
ATOM 1045 C CA . PHE A 1 136 ? -7.129 16.484 10.555 1 98.94 136 PHE A CA 1
ATOM 1046 C C . PHE A 1 136 ? -8.156 17.125 9.625 1 98.94 136 PHE A C 1
ATOM 1048 O O . PHE A 1 136 ? -9.297 17.375 10.023 1 98.94 136 PHE A O 1
ATOM 1055 N N . ILE A 1 137 ? -7.734 17.406 8.383 1 98.94 137 ILE A N 1
ATOM 1056 C CA . ILE A 1 137 ? -8.609 18 7.375 1 98.94 137 ILE A CA 1
ATOM 1057 C C . ILE A 1 137 ? -8.594 17.125 6.117 1 98.94 137 ILE A C 1
ATOM 1059 O O . ILE A 1 137 ? -7.531 16.875 5.539 1 98.94 137 ILE A O 1
ATOM 1063 N N . THR A 1 138 ? -9.727 16.641 5.699 1 98.81 138 THR A N 1
ATOM 1064 C CA . THR A 1 138 ? -9.82 15.734 4.559 1 98.81 138 THR A CA 1
ATOM 1065 C C . THR A 1 138 ? -10.734 16.312 3.48 1 98.81 138 THR A C 1
ATOM 1067 O O . THR A 1 138 ? -11.664 17.062 3.785 1 98.81 138 THR A O 1
ATOM 1070 N N . GLY A 1 139 ? -10.469 15.984 2.221 1 97.81 139 GLY A N 1
ATOM 1071 C CA . GLY A 1 139 ? -11.297 16.391 1.104 1 97.81 139 GLY A CA 1
ATOM 1072 C C . GLY A 1 139 ? -12.531 15.523 0.922 1 97.81 139 GLY A C 1
ATOM 1073 O O . GLY A 1 139 ? -13.281 15.703 -0.037 1 97.81 139 GLY A O 1
ATOM 1074 N N . ARG A 1 140 ? -12.781 14.539 1.808 1 98.38 140 ARG A N 1
ATOM 1075 C CA . ARG A 1 140 ? -13.945 13.656 1.728 1 98.38 140 ARG A CA 1
ATOM 1076 C C . ARG A 1 140 ? -15.234 14.43 1.969 1 98.38 140 ARG A C 1
ATOM 1078 O O . ARG A 1 140 ? -15.219 15.477 2.623 1 98.38 140 ARG A O 1
ATOM 1085 N N . THR A 1 141 ? -16.297 13.914 1.401 1 98.06 141 THR A N 1
ATOM 1086 C CA . THR A 1 141 ? -17.625 14.336 1.84 1 98.06 141 THR A CA 1
ATOM 1087 C C . THR A 1 141 ? -17.969 13.727 3.195 1 98.06 141 THR A C 1
ATOM 1089 O O . THR A 1 141 ? -17.844 12.516 3.385 1 98.06 141 THR A O 1
ATOM 1092 N N . GLY A 1 142 ? -18.391 14.562 4.078 1 98.12 142 GLY A N 1
ATOM 1093 C CA . GLY A 1 142 ? -18.688 14.109 5.43 1 98.12 142 GLY A CA 1
ATOM 1094 C C . GLY A 1 142 ? -19.875 13.164 5.496 1 98.12 142 GLY A C 1
ATOM 1095 O O . GLY A 1 142 ? -20.672 13.102 4.566 1 98.12 142 GLY A O 1
ATOM 1096 N N . SER A 1 143 ? -19.859 12.406 6.531 1 98.44 143 SER A N 1
ATOM 1097 C CA . SER A 1 143 ? -20.953 11.484 6.84 1 98.44 143 SER A CA 1
ATOM 1098 C C . SER A 1 143 ? -21.484 11.727 8.242 1 98.44 143 SER A C 1
ATOM 1100 O O . SER A 1 143 ? -20.844 12.391 9.055 1 98.44 143 SER A O 1
ATOM 1102 N N . ASP A 1 144 ? -22.703 11.188 8.477 1 97.5 144 ASP A N 1
ATOM 1103 C CA . ASP A 1 144 ? -23.297 11.305 9.797 1 97.5 144 ASP A CA 1
ATOM 1104 C C . ASP A 1 144 ? -22.797 10.211 10.742 1 97.5 144 ASP A C 1
ATOM 1106 O O . ASP A 1 144 ? -23.578 9.375 11.203 1 97.5 144 ASP A O 1
ATOM 1110 N N . CYS A 1 145 ? -21.531 10.203 11.07 1 98.25 145 CYS A N 1
ATOM 1111 C CA . CYS A 1 145 ? -20.859 9.344 12.031 1 98.25 145 CYS A CA 1
ATOM 1112 C C . CYS A 1 145 ? -19.531 9.961 12.469 1 98.25 145 CYS A C 1
ATOM 1114 O O . CYS A 1 145 ? -19.109 10.984 11.922 1 98.25 145 CYS A O 1
ATOM 1116 N N . ASN A 1 146 ? -19 9.43 13.477 1 98.06 146 ASN A N 1
ATOM 1117 C CA . ASN A 1 146 ? -17.734 9.945 13.984 1 98.06 146 ASN A CA 1
ATOM 1118 C C . ASN A 1 146 ? -16.641 8.883 13.969 1 98.06 146 ASN A C 1
ATOM 1120 O O . ASN A 1 146 ? -15.703 8.938 14.766 1 98.06 146 ASN A O 1
ATOM 1124 N N . PHE A 1 147 ? -16.75 7.934 13.078 1 98.31 147 PHE A N 1
ATOM 1125 C CA . PHE A 1 147 ? -15.875 6.773 13.078 1 98.31 147 PHE A CA 1
ATOM 1126 C C . PHE A 1 147 ? -14.445 7.184 12.727 1 98.31 147 PHE A C 1
ATOM 1128 O O . PHE A 1 147 ? -13.492 6.77 13.398 1 98.31 147 PHE A O 1
ATOM 1135 N N . THR A 1 148 ? -14.273 7.988 11.68 1 98.62 148 THR A N 1
ATOM 1136 C CA . THR A 1 148 ? -12.938 8.367 11.242 1 98.62 148 THR A CA 1
ATOM 1137 C C . THR A 1 148 ? -12.195 9.102 12.352 1 98.62 148 THR A C 1
ATOM 1139 O O . THR A 1 148 ? -11.008 8.844 12.586 1 98.62 148 THR A O 1
ATOM 1142 N N . THR A 1 149 ? -12.898 10.008 13.062 1 98.69 149 THR A N 1
ATOM 1143 C CA . THR A 1 149 ? -12.289 10.727 14.172 1 98.69 149 THR A CA 1
ATOM 1144 C C . THR A 1 149 ? -11.812 9.75 15.25 1 98.69 149 THR A C 1
ATOM 1146 O O . THR A 1 149 ? -10.664 9.82 15.688 1 98.69 149 THR A O 1
ATOM 1149 N N . GLU A 1 150 ? -12.648 8.836 15.641 1 98.5 150 GLU A N 1
ATOM 1150 C CA . GLU A 1 150 ? -12.312 7.875 16.688 1 98.5 150 GLU A CA 1
ATOM 1151 C C . GLU A 1 150 ? -11.211 6.926 16.219 1 98.5 150 GLU A C 1
ATOM 1153 O O . GLU A 1 150 ? -10.352 6.527 17.016 1 98.5 150 GLU A O 1
ATOM 1158 N N . TYR A 1 151 ? -11.305 6.555 14.992 1 98.25 151 TYR A N 1
ATOM 1159 C CA . TYR A 1 151 ? -10.305 5.66 14.43 1 98.25 151 TYR A CA 1
ATOM 1160 C C . TYR A 1 151 ? -8.914 6.301 14.461 1 98.25 151 TYR A C 1
ATOM 1162 O O . TYR A 1 151 ? -7.945 5.664 14.883 1 98.25 151 TYR A O 1
ATOM 1170 N N . LEU A 1 152 ? -8.82 7.57 14.039 1 98.75 152 LEU A N 1
ATOM 1171 C CA . LEU A 1 152 ? -7.555 8.297 14.055 1 98.75 152 LEU A CA 1
ATOM 1172 C C . LEU A 1 152 ? -7.055 8.484 15.484 1 98.75 152 LEU A C 1
ATOM 1174 O O . LEU A 1 152 ? -5.859 8.32 15.75 1 98.75 152 LEU A O 1
ATOM 1178 N N . LYS A 1 153 ? -7.934 8.859 16.344 1 98.69 153 LYS A N 1
ATOM 1179 C CA . LYS A 1 153 ? -7.59 9.055 17.75 1 98.69 153 LYS A CA 1
ATOM 1180 C C . LYS A 1 153 ? -6.926 7.812 18.328 1 98.69 153 LYS A C 1
ATOM 1182 O O . LYS A 1 153 ? -5.859 7.898 18.938 1 98.69 153 LYS A O 1
ATOM 1187 N N . LYS A 1 154 ? -7.547 6.684 18.109 1 97.12 154 LYS A N 1
ATOM 1188 C CA . LYS A 1 154 ? -7.043 5.418 18.625 1 97.12 154 LYS A CA 1
ATOM 1189 C C . LYS A 1 154 ? -5.754 5.008 17.922 1 97.12 154 LYS A C 1
ATOM 1191 O O . LYS A 1 154 ? -4.785 4.602 18.562 1 97.12 154 LYS A O 1
ATOM 1196 N N . THR A 1 155 ? -5.746 5.105 16.656 1 96.75 155 THR A N 1
ATOM 1197 C CA . THR A 1 155 ? -4.652 4.637 15.805 1 96.75 155 THR A CA 1
ATOM 1198 C C . THR A 1 155 ? -3.357 5.375 16.141 1 96.75 155 THR A C 1
ATOM 1200 O O . THR A 1 155 ? -2.285 4.77 16.172 1 96.75 155 THR A O 1
ATOM 1203 N N . PHE A 1 156 ? -3.453 6.629 16.406 1 98.19 156 PHE A N 1
ATOM 1204 C CA . PHE A 1 156 ? -2.254 7.434 16.594 1 98.19 156 PHE A CA 1
ATOM 1205 C C . PHE A 1 156 ? -2.104 7.828 18.062 1 98.19 156 PHE A C 1
ATOM 1207 O O . PHE A 1 156 ? -1.245 8.641 18.406 1 98.19 156 PHE A O 1
ATOM 1214 N N . ASP A 1 157 ? -2.941 7.281 18.938 1 97.5 157 ASP A N 1
ATOM 1215 C CA . ASP A 1 157 ? -2.912 7.547 20.375 1 97.5 157 ASP A CA 1
ATOM 1216 C C . ASP A 1 157 ? -2.941 9.047 20.656 1 97.5 157 ASP A C 1
ATOM 1218 O O . ASP A 1 157 ? -2.074 9.57 21.359 1 97.5 157 ASP A O 1
ATOM 1222 N N . ILE A 1 158 ? -3.865 9.688 20.062 1 98.31 158 ILE A N 1
ATOM 1223 C CA . ILE A 1 158 ? -3.971 11.141 20.203 1 98.31 158 ILE A CA 1
ATOM 1224 C C . ILE A 1 158 ? -4.684 11.469 21.516 1 98.31 158 ILE A C 1
ATOM 1226 O O . ILE A 1 158 ? -5.797 11 21.766 1 98.31 158 ILE A O 1
ATOM 1230 N N . LYS A 1 159 ? -4.133 12.328 22.281 1 97.06 159 LYS A N 1
ATOM 1231 C CA . LYS A 1 159 ? -4.664 12.641 23.609 1 97.06 159 LYS A CA 1
ATOM 1232 C C . LYS A 1 159 ? -5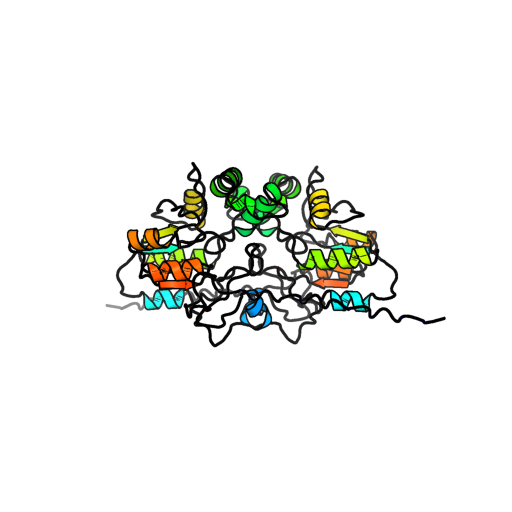.781 13.68 23.516 1 97.06 159 LYS A C 1
ATOM 1234 O O . LYS A 1 159 ? -6.832 13.516 24.141 1 97.06 159 LYS A O 1
ATOM 1239 N N . ASP A 1 160 ? -5.531 14.773 22.859 1 96.75 160 ASP A N 1
ATOM 1240 C CA . ASP A 1 160 ? -6.508 15.844 22.672 1 96.75 160 ASP A CA 1
ATOM 1241 C C . ASP A 1 160 ? -6.965 15.914 21.219 1 96.75 160 ASP A C 1
ATOM 1243 O O . ASP A 1 160 ? -6.523 16.781 20.469 1 96.75 160 ASP A O 1
ATOM 1247 N N . MET A 1 161 ? -7.969 15.078 20.891 1 97.25 161 MET A N 1
ATOM 1248 C CA . MET A 1 161 ? -8.406 14.914 19.516 1 97.25 161 MET A CA 1
ATOM 1249 C C . MET A 1 161 ? -9.477 15.945 19.141 1 97.25 161 MET A C 1
ATOM 1251 O O . MET A 1 161 ? -10.492 16.062 19.828 1 97.25 161 MET A O 1
ATOM 1255 N N . HIS A 1 162 ? -9.234 16.719 18.109 1 98.19 162 HIS A N 1
ATOM 1256 C CA . HIS A 1 162 ? -10.297 17.484 17.453 1 98.19 162 HIS A CA 1
ATOM 1257 C C . HIS A 1 162 ? -11.078 16.609 16.469 1 98.19 162 HIS A C 1
ATOM 1259 O O . HIS A 1 162 ? -10.539 15.656 15.914 1 98.19 162 HIS A O 1
ATOM 1265 N N . ASP A 1 163 ? -12.344 16.984 16.281 1 98.38 163 ASP A N 1
ATOM 1266 C CA . ASP A 1 163 ? -13.102 16.281 15.242 1 98.38 163 ASP A CA 1
ATOM 1267 C C . ASP A 1 163 ? -12.461 16.5 13.867 1 98.38 163 ASP A C 1
ATOM 1269 O O . ASP A 1 163 ? -11.984 17.578 13.562 1 98.38 163 ASP A O 1
ATOM 1273 N N . VAL A 1 164 ? -12.508 15.43 13.102 1 98.81 164 VAL A N 1
ATOM 1274 C CA . VAL A 1 164 ? -12.047 15.539 11.727 1 98.81 164 VAL A CA 1
ATOM 1275 C C . VAL A 1 164 ? -12.875 16.578 10.977 1 98.81 164 VAL A C 1
ATOM 1277 O O . VAL A 1 164 ? -14.094 16.641 11.125 1 98.81 164 VAL A O 1
ATOM 1280 N N . ILE A 1 165 ? -12.18 17.42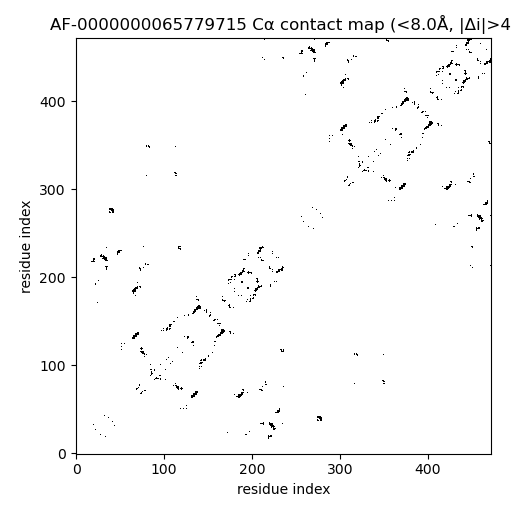2 10.266 1 98.81 165 ILE A N 1
ATOM 1281 C CA . ILE A 1 165 ? -12.844 18.406 9.414 1 98.81 165 ILE A CA 1
ATOM 1282 C C . ILE A 1 165 ? -13 17.844 8.008 1 98.81 165 ILE A C 1
ATOM 1284 O O . ILE A 1 165 ? -12.008 17.562 7.336 1 98.81 165 ILE A O 1
ATOM 1288 N N . PHE A 1 166 ? -14.219 17.672 7.578 1 98.69 166 PHE A N 1
ATOM 1289 C CA . PHE A 1 166 ? -14.523 17.281 6.207 1 98.69 166 PHE A CA 1
ATOM 1290 C C . PHE A 1 166 ? -14.719 18.5 5.32 1 98.69 166 PHE A C 1
ATOM 1292 O O . PHE A 1 166 ? -15.797 19.094 5.301 1 98.69 166 PHE A O 1
ATOM 1299 N N . ALA A 1 167 ? -13.68 18.812 4.535 1 98.12 167 ALA A N 1
ATOM 1300 C CA . ALA A 1 167 ? -13.656 20.047 3.75 1 98.12 167 ALA A CA 1
ATOM 1301 C C . ALA A 1 167 ? -14.383 19.859 2.424 1 98.12 167 ALA A C 1
ATOM 1303 O O . ALA A 1 167 ? -14.75 20.844 1.772 1 98.12 167 ALA A O 1
ATOM 1304 N N . GLY A 1 168 ? -14.562 18.562 2.049 1 96.06 168 GLY A N 1
ATOM 1305 C CA . GLY A 1 168 ? -15.102 18.312 0.721 1 96.06 168 GLY A CA 1
ATOM 1306 C C . GLY A 1 168 ? -14.133 18.672 -0.391 1 96.06 168 GLY A C 1
ATOM 1307 O O . GLY A 1 168 ? -12.969 18.984 -0.13 1 96.06 168 GLY A O 1
ATOM 1308 N N . SER A 1 169 ? -14.625 18.469 -1.63 1 91.06 169 SER A N 1
ATOM 1309 C CA . SER A 1 169 ? -13.789 18.734 -2.795 1 91.06 169 SER A CA 1
ATOM 1310 C C . SER A 1 169 ? -14.453 19.734 -3.74 1 91.06 169 SER A C 1
ATOM 1312 O O . SER A 1 169 ? -15.672 19.922 -3.691 1 91.06 169 SER A O 1
ATOM 1314 N N . SER A 1 170 ? -13.57 20.422 -4.434 1 92.12 170 SER A N 1
ATOM 1315 C CA . SER A 1 170 ? -14.023 21.391 -5.434 1 92.12 170 SER A CA 1
ATOM 1316 C C . SER A 1 170 ? -13.055 21.453 -6.609 1 92.12 170 SER A C 1
ATOM 1318 O O . SER A 1 170 ? -11.836 21.375 -6.422 1 92.12 170 SER A O 1
ATOM 1320 N N . ARG A 1 171 ? -13.539 21.594 -7.793 1 85.38 171 ARG A N 1
ATOM 1321 C CA . ARG A 1 171 ? -12.703 21.719 -8.984 1 85.38 171 ARG A CA 1
ATOM 1322 C C . ARG A 1 171 ? -12.102 23.109 -9.086 1 85.38 171 ARG A C 1
ATOM 1324 O O . ARG A 1 171 ? -11.102 23.312 -9.773 1 85.38 171 ARG A O 1
ATOM 1331 N N . THR A 1 172 ? -12.672 24.062 -8.391 1 89.44 172 THR A N 1
ATOM 1332 C CA . THR A 1 172 ? -12.273 25.453 -8.609 1 89.44 172 THR A CA 1
ATOM 1333 C C . THR A 1 172 ? -11.648 26.031 -7.344 1 89.44 172 THR A C 1
ATOM 1335 O O . THR A 1 172 ? -10.961 27.062 -7.402 1 89.44 172 THR A O 1
ATOM 1338 N N . GLU A 1 173 ? -11.898 25.484 -6.254 1 93.06 173 GLU A N 1
ATOM 1339 C CA . GLU A 1 173 ? -11.414 26.031 -4.988 1 93.06 173 GLU A CA 1
ATOM 1340 C C . GLU A 1 173 ? -10.523 25.031 -4.258 1 93.06 173 GLU A C 1
ATOM 1342 O O . GLU A 1 173 ? -10.688 23.828 -4.402 1 93.06 173 GLU A O 1
ATOM 1347 N N . TYR A 1 174 ? -9.594 25.609 -3.527 1 96.69 174 TYR A N 1
ATOM 1348 C CA . TYR A 1 174 ? -8.867 24.812 -2.537 1 96.69 174 TYR A CA 1
ATOM 1349 C C . TYR A 1 174 ? -9.609 24.797 -1.204 1 96.69 174 TYR A C 1
ATOM 1351 O O . TYR A 1 174 ? -9.344 25.641 -0.333 1 96.69 174 TYR A O 1
ATOM 1359 N N . THR A 1 175 ? -10.383 23.812 -0.974 1 97.5 175 THR A N 1
ATOM 1360 C CA . THR A 1 175 ? -11.391 23.812 0.08 1 97.5 175 THR A CA 1
ATOM 1361 C C . THR A 1 175 ? -10.734 23.719 1.455 1 97.5 175 THR A C 1
ATOM 1363 O O . THR A 1 175 ? -11.328 24.109 2.461 1 97.5 175 THR A O 1
ATOM 1366 N N . LYS A 1 176 ? -9.523 23.25 1.491 1 98.5 176 LYS A N 1
ATOM 1367 C CA . LYS A 1 176 ? -8.867 23.062 2.785 1 98.5 176 LYS A CA 1
ATOM 1368 C C . LYS A 1 176 ? -8.305 24.391 3.309 1 98.5 176 LYS A C 1
ATOM 1370 O O . LYS A 1 176 ? -8.047 24.531 4.508 1 98.5 176 LYS A O 1
ATOM 1375 N N . THR A 1 177 ? -8.078 25.344 2.447 1 98.75 177 THR A N 1
ATOM 1376 C CA . THR A 1 177 ? -7.398 26.578 2.771 1 98.75 177 THR A CA 1
ATOM 1377 C C . THR A 1 177 ? -8.102 27.297 3.926 1 98.75 177 THR A C 1
ATOM 1379 O O . THR A 1 177 ? -7.453 27.719 4.887 1 98.75 177 THR A O 1
ATOM 1382 N N . LYS A 1 178 ? -9.367 27.453 3.867 1 98.56 178 LYS A N 1
ATOM 1383 C CA . LYS A 1 178 ? -10.102 28.219 4.875 1 98.56 178 LYS A CA 1
ATOM 1384 C C . LYS A 1 178 ? -9.984 27.562 6.25 1 98.56 178 LYS A C 1
ATOM 1386 O O . LYS A 1 178 ? -9.914 28.25 7.266 1 98.56 178 LYS A O 1
ATOM 1391 N N . TYR A 1 179 ? -10.008 26.234 6.34 1 98.81 179 TYR A N 1
ATOM 1392 C CA . TYR A 1 179 ? -9.922 25.531 7.613 1 98.81 179 TYR A CA 1
ATOM 1393 C C . TYR A 1 179 ? -8.523 25.641 8.203 1 98.81 179 TYR A C 1
ATOM 1395 O O . TYR A 1 179 ? -8.359 25.766 9.422 1 98.81 179 TYR A O 1
ATOM 1403 N N . ILE A 1 180 ? -7.453 25.562 7.301 1 98.88 180 ILE A N 1
ATOM 1404 C CA . ILE A 1 180 ? -6.078 25.766 7.746 1 98.88 180 ILE A CA 1
ATOM 1405 C C . ILE A 1 180 ? -5.934 27.172 8.336 1 98.88 180 ILE A C 1
ATOM 1407 O O . ILE A 1 180 ? -5.391 27.344 9.43 1 98.88 180 ILE A O 1
ATOM 1411 N N . LYS A 1 181 ? -6.465 28.141 7.672 1 98.75 181 LYS A N 1
ATOM 1412 C CA . LYS A 1 181 ? -6.395 29.531 8.109 1 98.75 181 LYS A CA 1
ATOM 1413 C C . LYS A 1 181 ? -7.184 29.734 9.398 1 98.75 181 LYS A C 1
ATOM 1415 O O . LYS A 1 181 ? -6.68 30.344 10.344 1 98.75 181 LYS A O 1
ATOM 1420 N N . ASN A 1 182 ? -8.398 29.297 9.508 1 98.75 182 ASN A N 1
ATOM 1421 C CA . ASN A 1 182 ? -9.305 29.531 10.617 1 98.75 182 ASN A CA 1
ATOM 1422 C C . ASN A 1 182 ? -8.805 28.891 11.906 1 98.75 182 ASN A C 1
ATOM 1424 O O . ASN A 1 182 ? -9.164 29.297 13.008 1 98.75 182 ASN A O 1
ATOM 1428 N N . ASN A 1 183 ? -7.992 27.875 11.797 1 98.69 183 ASN A N 1
ATOM 1429 C CA . ASN A 1 183 ? -7.48 27.188 12.977 1 98.69 183 ASN A CA 1
ATOM 1430 C C . ASN A 1 183 ? -6.035 27.578 13.266 1 98.69 183 ASN A C 1
ATOM 1432 O O . ASN A 1 183 ? -5.371 26.953 14.086 1 98.69 183 ASN A O 1
ATOM 1436 N N . ASP A 1 184 ? -5.492 28.594 12.547 1 98.62 184 ASP A N 1
ATOM 1437 C CA . ASP A 1 184 ? -4.16 29.172 12.727 1 98.62 184 ASP A CA 1
ATOM 1438 C C . ASP A 1 184 ? -3.084 28.094 12.648 1 98.62 184 ASP A C 1
ATOM 1440 O O . ASP A 1 184 ? -2.172 28.062 13.477 1 98.62 184 ASP A O 1
ATOM 1444 N N . ILE A 1 185 ? -3.297 27.141 11.758 1 98.88 185 ILE A N 1
ATOM 1445 C CA . ILE A 1 185 ? -2.34 26.062 11.531 1 98.88 185 ILE A CA 1
ATOM 1446 C C . ILE A 1 185 ? -1.069 26.625 10.898 1 98.88 185 ILE A C 1
ATOM 1448 O O . ILE A 1 185 ? -1.134 27.391 9.93 1 98.88 185 ILE A O 1
ATOM 1452 N N . LYS A 1 186 ? 0.086 26.219 11.453 1 98.88 186 LYS A N 1
ATOM 1453 C CA . LYS A 1 186 ? 1.347 26.781 10.984 1 98.88 186 LYS A CA 1
ATOM 1454 C C . LYS A 1 186 ? 2.064 25.828 10.031 1 98.88 186 LYS A C 1
ATOM 1456 O O . LYS A 1 186 ? 2.844 26.25 9.18 1 98.88 186 LYS A O 1
ATOM 1461 N N . ILE A 1 187 ? 1.891 24.562 10.227 1 98.94 187 ILE A N 1
ATOM 1462 C CA . ILE A 1 187 ? 2.443 23.531 9.359 1 98.94 187 ILE A CA 1
ATOM 1463 C C . ILE A 1 187 ? 1.344 22.547 8.969 1 98.94 187 ILE A C 1
ATOM 1465 O O . ILE A 1 187 ? 0.571 22.094 9.82 1 98.94 187 ILE A O 1
ATOM 1469 N N . TYR A 1 188 ? 1.236 22.281 7.695 1 98.94 188 TYR A N 1
ATOM 1470 C CA . TYR A 1 188 ? 0.275 21.328 7.172 1 98.94 188 TYR A CA 1
ATOM 1471 C C . TYR A 1 188 ? 0.978 20.234 6.383 1 98.94 188 TYR A C 1
ATOM 1473 O O . TYR A 1 188 ? 1.766 20.516 5.477 1 98.94 188 TYR A O 1
ATOM 1481 N N . TYR A 1 189 ? 0.73 18.984 6.766 1 98.94 189 TYR A N 1
ATOM 1482 C CA . TYR A 1 189 ? 1.328 17.812 6.129 1 98.94 189 TYR A CA 1
ATOM 1483 C C . TYR A 1 189 ? 0.349 17.156 5.164 1 98.94 189 TYR A C 1
ATOM 1485 O O . TYR A 1 189 ? -0.789 16.859 5.531 1 98.94 189 TYR A O 1
ATOM 1493 N N . GLY A 1 190 ? 0.729 16.953 3.936 1 98.88 190 GLY A N 1
ATOM 1494 C CA . GLY A 1 190 ? -0.149 16.328 2.961 1 98.88 190 GLY A CA 1
ATOM 1495 C C . GLY A 1 190 ? 0.601 15.672 1.812 1 98.88 190 GLY A C 1
ATOM 1496 O O . GLY A 1 190 ? 1.763 16 1.561 1 98.88 190 GLY A O 1
ATOM 1497 N N . ASP A 1 191 ? -0.059 14.773 1.077 1 98.38 191 ASP A N 1
ATOM 1498 C CA . ASP A 1 191 ? 0.587 14.07 -0.027 1 98.38 191 ASP A CA 1
ATOM 1499 C C . ASP A 1 191 ? 0.292 14.758 -1.36 1 98.38 191 ASP A C 1
ATOM 1501 O O . ASP A 1 191 ? 1.054 14.609 -2.318 1 98.38 191 ASP A O 1
ATOM 1505 N N . ALA A 1 192 ? -0.856 15.422 -1.435 1 97.19 192 ALA A N 1
ATOM 1506 C CA . ALA A 1 192 ? -1.325 15.938 -2.719 1 97.19 192 ALA A CA 1
ATOM 1507 C C . ALA A 1 192 ? -0.825 17.359 -2.959 1 97.19 192 ALA A C 1
ATOM 1509 O O . ALA A 1 192 ? -0.561 18.094 -2.008 1 97.19 192 ALA A O 1
ATOM 1510 N N . ASP A 1 193 ? -0.742 17.719 -4.25 1 97.12 193 ASP A N 1
ATOM 1511 C CA . ASP A 1 193 ? -0.391 19.094 -4.617 1 97.12 193 ASP A CA 1
ATOM 1512 C C . ASP A 1 193 ? -1.339 20.094 -3.963 1 97.12 193 ASP A C 1
ATOM 1514 O O . ASP A 1 193 ? -0.902 21.141 -3.455 1 97.12 193 ASP A O 1
ATOM 1518 N N . GLY A 1 194 ? -2.617 19.766 -3.916 1 96.94 194 GLY A N 1
ATOM 1519 C CA . GLY A 1 194 ? -3.607 20.656 -3.324 1 96.94 194 GLY A CA 1
ATOM 1520 C C . GLY A 1 194 ? -3.365 20.922 -1.851 1 96.94 194 GLY A C 1
ATOM 1521 O O . GLY A 1 194 ? -3.719 21.984 -1.339 1 96.94 194 GLY A O 1
ATOM 1522 N N . ASP A 1 195 ? -2.781 19.953 -1.171 1 98.38 195 ASP A N 1
ATOM 1523 C CA . ASP A 1 195 ? -2.457 20.156 0.239 1 98.38 195 ASP A CA 1
ATOM 1524 C C . ASP A 1 195 ? -1.377 21.219 0.41 1 98.38 195 ASP A C 1
ATOM 1526 O O . ASP A 1 195 ? -1.477 22.078 1.291 1 98.38 195 ASP A O 1
ATOM 1530 N N . ILE A 1 196 ? -0.329 21.141 -0.427 1 98.5 196 ILE A N 1
ATOM 1531 C CA . ILE A 1 196 ? 0.78 22.094 -0.37 1 98.5 196 ILE A CA 1
ATOM 1532 C C . ILE A 1 196 ? 0.28 23.5 -0.714 1 98.5 196 ILE A C 1
ATOM 1534 O O . ILE A 1 196 ? 0.575 24.453 -0.003 1 98.5 196 ILE A O 1
ATOM 1538 N N . ILE A 1 197 ? -0.52 23.578 -1.699 1 97.94 197 ILE A N 1
ATOM 1539 C CA . ILE A 1 197 ? -1.04 24.844 -2.176 1 97.94 197 ILE A CA 1
ATOM 1540 C C . ILE A 1 197 ? -1.987 25.438 -1.135 1 97.94 197 ILE A C 1
ATOM 1542 O O . ILE A 1 197 ? -1.895 26.625 -0.806 1 97.94 197 ILE A O 1
ATOM 1546 N N . SER A 1 198 ? -2.898 24.625 -0.594 1 98.62 198 SER A N 1
ATOM 1547 C CA . SER A 1 198 ? -3.838 25.078 0.422 1 98.62 198 SER A CA 1
ATOM 1548 C C . SER A 1 198 ? -3.105 25.641 1.638 1 98.62 198 SER A C 1
ATOM 1550 O O . SER A 1 198 ? -3.506 26.672 2.193 1 98.62 198 SER A O 1
ATOM 1552 N N . ALA A 1 199 ? -2.115 24.922 2.072 1 98.75 199 ALA A N 1
ATOM 1553 C CA . ALA A 1 199 ? -1.328 25.375 3.219 1 98.75 199 ALA A CA 1
ATOM 1554 C C . ALA A 1 199 ? -0.709 26.734 2.951 1 98.75 199 ALA A C 1
ATOM 1556 O O . ALA A 1 199 ? -0.856 27.656 3.758 1 98.75 199 ALA A O 1
ATOM 1557 N N . ARG A 1 200 ? -0.116 26.938 1.815 1 98.19 200 ARG A N 1
ATOM 1558 C CA . ARG A 1 200 ? 0.559 28.172 1.473 1 98.19 200 ARG A CA 1
ATOM 1559 C C . ARG A 1 200 ? -0.442 29.312 1.328 1 98.19 200 ARG A C 1
ATOM 1561 O O . ARG A 1 200 ? -0.193 30.438 1.797 1 98.19 200 ARG A O 1
ATOM 1568 N N . ASP A 1 201 ? -1.515 28.984 0.701 1 98 201 ASP A N 1
ATOM 1569 C CA . ASP A 1 201 ? -2.572 29.984 0.548 1 98 201 ASP A CA 1
ATOM 1570 C C . ASP A 1 201 ? -3.09 30.438 1.907 1 98 201 ASP A C 1
ATOM 1572 O O . ASP A 1 201 ? -3.576 31.562 2.041 1 98 201 ASP A O 1
ATOM 1576 N N . ALA A 1 202 ? -2.975 29.656 2.93 1 98.62 202 ALA A N 1
ATOM 1577 C CA . ALA A 1 202 ? -3.469 29.953 4.27 1 98.62 202 ALA A CA 1
ATOM 1578 C C . ALA A 1 202 ? -2.377 30.594 5.125 1 98.62 202 ALA A C 1
ATOM 1580 O O . ALA A 1 202 ? -2.613 30.938 6.285 1 98.62 202 ALA A O 1
ATOM 1581 N N . GLY A 1 203 ? -1.164 30.719 4.594 1 98.31 203 GLY A N 1
ATOM 1582 C CA . GLY A 1 203 ? -0.061 31.297 5.344 1 98.31 203 GLY A CA 1
ATOM 1583 C C . GLY A 1 203 ? 0.691 30.281 6.18 1 98.31 203 GLY A C 1
ATOM 1584 O O . GLY A 1 203 ? 1.471 30.641 7.062 1 98.31 203 GLY A O 1
ATOM 1585 N N . ALA A 1 204 ? 0.495 29.031 5.957 1 98.81 204 ALA A N 1
ATOM 1586 C CA . ALA A 1 204 ? 1.189 27.953 6.645 1 98.81 204 ALA A CA 1
ATOM 1587 C C . ALA A 1 204 ? 2.266 27.344 5.758 1 98.81 204 ALA A C 1
ATOM 1589 O O . ALA A 1 204 ? 2.279 27.562 4.543 1 98.81 204 ALA A O 1
ATOM 1590 N N . GLU A 1 205 ? 3.141 26.609 6.297 1 98.75 205 GLU A N 1
ATOM 1591 C CA . GLU A 1 205 ? 4.039 25.766 5.512 1 98.75 205 GLU A CA 1
ATOM 1592 C C . GLU A 1 205 ? 3.371 24.453 5.125 1 98.75 205 GLU A C 1
ATOM 1594 O O . GLU A 1 205 ? 2.762 23.797 5.969 1 98.75 205 GLU A O 1
ATOM 1599 N N . GLY A 1 206 ? 3.439 24.125 3.871 1 98.81 206 GLY A N 1
ATOM 1600 C CA . GLY A 1 206 ? 3.084 22.797 3.418 1 98.81 206 GLY A CA 1
ATOM 1601 C C . GLY A 1 206 ? 4.277 21.859 3.314 1 98.81 206 GLY A C 1
ATOM 1602 O O . GLY A 1 206 ? 5.258 22.172 2.635 1 98.81 206 GLY A O 1
ATOM 1603 N N . ILE A 1 207 ? 4.258 20.766 4.016 1 98.88 207 ILE A N 1
ATOM 1604 C CA . ILE A 1 207 ? 5.305 19.766 3.936 1 98.88 207 ILE A CA 1
ATOM 1605 C C . ILE A 1 207 ? 4.754 18.5 3.27 1 98.88 207 ILE A C 1
ATOM 1607 O O . ILE A 1 207 ? 3.68 18.016 3.633 1 98.88 207 ILE A O 1
ATOM 1611 N N . ARG A 1 208 ? 5.48 18 2.314 1 98.75 208 ARG A N 1
ATOM 1612 C CA . ARG A 1 208 ? 5.039 16.875 1.497 1 98.75 208 ARG A CA 1
ATOM 1613 C C . ARG A 1 208 ? 5.258 15.547 2.225 1 98.75 208 ARG A C 1
ATOM 1615 O O . ARG A 1 208 ? 6.367 15.258 2.682 1 98.75 208 ARG A O 1
ATOM 1622 N N . VAL A 1 209 ? 4.203 14.828 2.42 1 98.62 209 VAL A N 1
ATOM 1623 C CA . VAL A 1 209 ? 4.277 13.398 2.701 1 98.62 209 VAL A CA 1
ATOM 1624 C C . VAL A 1 209 ? 4.199 12.609 1.395 1 98.62 209 VAL A C 1
ATOM 1626 O O . VAL A 1 209 ? 3.244 12.758 0.629 1 98.62 209 VAL A O 1
ATOM 1629 N N . MET A 1 210 ? 5.129 11.781 1.177 1 96.44 210 MET A N 1
ATOM 1630 C CA . MET A 1 210 ? 5.16 11.094 -0.115 1 96.44 210 MET A CA 1
ATOM 1631 C C . MET A 1 210 ? 4.012 10.102 -0.229 1 96.44 210 MET A C 1
ATOM 1633 O O . MET A 1 210 ? 3.793 9.289 0.676 1 96.44 210 MET A O 1
ATOM 1637 N N . ARG A 1 211 ? 3.287 10.227 -1.36 1 95.81 211 ARG A N 1
ATOM 1638 C CA . ARG A 1 211 ? 2.268 9.227 -1.654 1 95.81 211 ARG A CA 1
ATOM 1639 C C . ARG A 1 211 ? 2.902 7.891 -2.025 1 95.81 211 ARG A C 1
ATOM 1641 O O . ARG A 1 211 ? 3.902 7.852 -2.744 1 95.81 211 ARG A O 1
ATOM 1648 N N . ALA A 1 212 ? 2.34 6.832 -1.453 1 93.25 212 ALA A N 1
ATOM 1649 C CA . ALA A 1 212 ? 2.85 5.5 -1.757 1 93.25 212 ALA A CA 1
ATOM 1650 C C . ALA A 1 212 ? 2.758 5.203 -3.252 1 93.25 212 ALA A C 1
ATOM 1652 O O . ALA A 1 212 ? 1.809 5.625 -3.916 1 93.25 212 ALA A O 1
ATOM 1653 N N . ALA A 1 213 ? 3.67 4.391 -3.75 1 90 213 ALA A N 1
ATOM 1654 C CA . ALA A 1 213 ? 3.734 4.059 -5.172 1 90 213 ALA A CA 1
ATOM 1655 C C . ALA A 1 213 ? 2.527 3.223 -5.594 1 90 213 ALA A C 1
ATOM 1657 O O . ALA A 1 213 ? 2.154 3.211 -6.77 1 90 213 ALA A O 1
ATOM 1658 N N . ASN A 1 214 ? 1.978 2.498 -4.664 1 92.06 214 ASN A N 1
ATOM 1659 C CA . ASN A 1 214 ? 0.859 1.623 -5 1 92.06 214 ASN A CA 1
ATOM 1660 C C . ASN A 1 214 ? -0.482 2.281 -4.691 1 92.06 214 ASN A C 1
ATOM 1662 O O . ASN A 1 214 ? -1.489 1.596 -4.508 1 92.06 214 ASN A O 1
ATOM 1666 N N . SER A 1 215 ? -0.505 3.604 -4.559 1 93.44 215 SER A N 1
ATOM 1667 C CA . SER A 1 215 ? -1.769 4.32 -4.426 1 93.44 215 SER A CA 1
ATOM 1668 C C . SER A 1 215 ? -2.625 4.168 -5.68 1 93.44 215 SER A C 1
ATOM 1670 O O . SER A 1 215 ? -2.102 4.145 -6.793 1 93.44 215 SER A O 1
ATOM 1672 N N . SER A 1 216 ? -3.934 4.07 -5.504 1 89.31 216 SER A N 1
ATOM 1673 C CA . SER A 1 216 ? -4.855 4.008 -6.637 1 89.31 216 SER A CA 1
ATOM 1674 C C . SER A 1 216 ? -5.195 5.402 -7.145 1 89.31 216 SER A C 1
ATOM 1676 O O . SER A 1 216 ? -5.824 5.547 -8.195 1 89.31 216 SER A O 1
ATOM 1678 N N . TYR A 1 217 ? -4.867 6.359 -6.316 1 88.44 217 TYR A N 1
ATOM 1679 C CA . TYR A 1 217 ? -5.102 7.734 -6.746 1 88.44 217 TYR A CA 1
ATOM 1680 C C . TYR A 1 217 ? -3.957 8.234 -7.621 1 88.44 217 TYR A C 1
ATOM 1682 O O . TYR A 1 217 ? -2.969 8.773 -7.113 1 88.44 217 TYR A O 1
ATOM 1690 N N . THR A 1 218 ? -4.125 8.055 -8.906 1 87 218 THR A N 1
ATOM 1691 C CA . THR A 1 218 ? -3.113 8.406 -9.898 1 87 218 THR A CA 1
ATOM 1692 C C . THR A 1 218 ? -3.547 9.633 -10.703 1 87 218 THR A C 1
ATOM 1694 O O . THR A 1 218 ? -4.742 9.914 -10.82 1 87 218 THR A O 1
ATOM 1697 N N . PRO A 1 219 ? -2.607 10.359 -11.188 1 90.19 219 PRO A N 1
ATOM 1698 C CA . PRO A 1 219 ? -1.165 10.109 -11.141 1 90.19 219 PRO A CA 1
ATOM 1699 C C . PRO A 1 219 ? -0.565 10.406 -9.766 1 90.19 219 PRO A C 1
ATOM 1701 O O . PRO A 1 219 ? -1.058 11.281 -9.047 1 90.19 219 PRO A O 1
ATOM 1704 N N . ILE A 1 220 ? 0.488 9.68 -9.461 1 92.38 220 ILE A N 1
ATOM 1705 C CA . ILE A 1 220 ? 1.204 9.914 -8.211 1 92.38 220 ILE A CA 1
ATOM 1706 C C . ILE A 1 220 ? 1.841 11.297 -8.227 1 92.38 220 ILE A C 1
ATOM 1708 O O . ILE A 1 220 ? 2.572 11.641 -9.164 1 92.38 220 ILE A O 1
ATOM 1712 N N . PRO A 1 221 ? 1.548 12.109 -7.172 1 94.88 221 PRO A N 1
ATOM 1713 C CA . PRO A 1 221 ? 2.123 13.461 -7.145 1 94.88 221 PRO A CA 1
ATOM 1714 C C . PRO A 1 221 ? 3.65 13.445 -7.168 1 94.88 221 PRO A C 1
ATOM 1716 O O . PRO A 1 221 ? 4.273 12.508 -6.664 1 94.88 221 PRO A O 1
ATOM 1719 N N . LYS A 1 222 ? 4.207 14.508 -7.738 1 95.38 222 LYS A N 1
ATOM 1720 C CA . LYS A 1 222 ? 5.66 14.656 -7.785 1 95.38 222 LYS A CA 1
ATOM 1721 C C . LYS A 1 222 ? 6.176 15.398 -6.559 1 95.38 222 LYS A C 1
ATOM 1723 O O . LYS A 1 222 ? 5.859 16.578 -6.359 1 95.38 222 LYS A O 1
ATOM 1728 N N . ASN A 1 223 ? 6.941 14.719 -5.824 1 96.38 223 ASN A N 1
ATOM 1729 C CA . ASN A 1 223 ? 7.523 15.289 -4.617 1 96.38 223 ASN A CA 1
ATOM 1730 C C . ASN A 1 223 ? 8.469 16.438 -4.941 1 96.38 223 ASN A C 1
ATOM 1732 O O . ASN A 1 223 ? 9.367 16.297 -5.777 1 96.38 223 ASN A O 1
ATOM 1736 N N . GLY A 1 224 ? 8.289 17.562 -4.293 1 97.06 224 GLY A N 1
ATOM 1737 C CA . GLY A 1 224 ? 9.156 18.719 -4.477 1 97.06 224 GLY A CA 1
ATOM 1738 C C . GLY A 1 224 ? 8.719 19.609 -5.625 1 97.06 224 GLY A C 1
ATOM 1739 O O . GLY A 1 224 ? 9.367 20.625 -5.91 1 97.06 224 GLY A O 1
ATOM 1740 N N . ILE A 1 225 ? 7.621 19.312 -6.195 1 96.94 225 ILE A N 1
ATOM 1741 C CA . ILE A 1 225 ? 7.211 19.969 -7.43 1 96.94 225 ILE A CA 1
ATOM 1742 C C . ILE A 1 225 ? 6.965 21.453 -7.164 1 96.94 225 ILE A C 1
ATOM 1744 O O . ILE A 1 225 ? 7.031 22.281 -8.086 1 96.94 225 ILE A O 1
ATOM 1748 N N . TYR A 1 226 ? 6.715 21.906 -5.969 1 96.88 226 TYR A N 1
ATOM 1749 C CA . TYR A 1 226 ? 6.508 23.297 -5.605 1 96.88 226 TYR A CA 1
ATOM 1750 C C . TYR A 1 226 ? 7.668 23.812 -4.766 1 96.88 226 TYR A C 1
ATOM 1752 O O . TYR A 1 226 ? 7.531 24.828 -4.062 1 96.88 226 TYR A O 1
ATOM 1760 N N . GLY A 1 227 ? 8.773 23.078 -4.781 1 96.69 227 GLY A N 1
ATOM 1761 C CA . GLY A 1 227 ? 9.906 23.469 -3.961 1 96.69 227 GLY A CA 1
ATOM 1762 C C . GLY A 1 227 ? 9.688 23.234 -2.479 1 96.69 227 GLY A C 1
ATOM 1763 O O . GLY A 1 227 ? 10.422 23.766 -1.645 1 96.69 227 GLY A O 1
ATOM 1764 N N . GLU A 1 228 ? 8.633 22.547 -2.137 1 98.25 228 GLU A N 1
ATOM 1765 C CA . GLU A 1 228 ? 8.328 22.234 -0.741 1 98.25 228 GLU A CA 1
ATOM 1766 C C . GLU A 1 228 ? 9.336 21.25 -0.157 1 98.25 228 GLU A C 1
ATOM 1768 O O . GLU A 1 228 ? 9.977 20.5 -0.896 1 98.25 228 GLU A O 1
ATOM 1773 N N . ARG A 1 229 ? 9.484 21.266 1.144 1 98.31 229 ARG A N 1
ATOM 1774 C CA . ARG A 1 229 ? 10.234 20.219 1.832 1 98.31 229 ARG A CA 1
ATOM 1775 C C . ARG A 1 229 ? 9.461 18.906 1.825 1 98.31 229 ARG A C 1
ATOM 1777 O O . ARG A 1 229 ? 8.227 18.891 1.915 1 98.31 229 ARG A O 1
ATOM 1784 N N . VAL A 1 230 ? 10.188 17.812 1.678 1 98.06 230 VAL A N 1
ATOM 1785 C CA . VAL A 1 230 ? 9.602 16.484 1.56 1 98.06 230 VAL A CA 1
ATOM 1786 C C . VAL A 1 230 ? 10.109 15.586 2.688 1 98.06 230 VAL A C 1
ATOM 1788 O O . VAL A 1 230 ? 11.312 15.539 2.949 1 98.06 230 VAL A O 1
ATOM 1791 N N . LEU A 1 231 ? 9.211 14.938 3.379 1 97.88 231 LEU A N 1
ATOM 1792 C CA . LEU A 1 231 ? 9.602 14.023 4.441 1 97.88 231 LEU A CA 1
ATOM 1793 C C . LEU A 1 231 ? 10.203 12.742 3.865 1 97.88 231 LEU A C 1
ATOM 1795 O O . LEU A 1 231 ? 9.547 12.031 3.1 1 97.88 231 LEU A O 1
ATOM 1799 N N . LYS A 1 232 ? 11.438 12.477 4.344 1 93.25 232 LYS A N 1
ATOM 1800 C CA . LYS A 1 232 ? 12.094 11.234 3.936 1 93.25 232 LYS A CA 1
ATOM 1801 C C . LYS A 1 232 ? 11.375 10.016 4.496 1 93.25 232 LYS A C 1
ATOM 1803 O O . LYS A 1 232 ? 10.82 10.062 5.594 1 93.25 232 LYS A O 1
ATOM 1808 N N . ASP A 1 233 ? 11.336 8.898 3.707 1 89.81 233 ASP A N 1
ATOM 1809 C CA . ASP A 1 233 ? 10.805 7.602 4.125 1 89.81 233 ASP A CA 1
ATOM 1810 C C . ASP A 1 233 ? 9.328 7.707 4.492 1 89.81 233 ASP A C 1
ATOM 1812 O O . ASP A 1 233 ? 8.859 7.023 5.402 1 89.81 233 ASP A O 1
ATOM 1816 N N . SER A 1 234 ? 8.625 8.602 3.824 1 95.25 234 SER A N 1
ATOM 1817 C CA . SER A 1 234 ? 7.25 8.859 4.242 1 95.25 234 SER A CA 1
ATOM 1818 C C . SER A 1 234 ? 6.25 8.164 3.33 1 95.25 234 SER A C 1
ATOM 1820 O O . SER A 1 234 ? 5.039 8.305 3.502 1 95.25 234 SER A O 1
ATOM 1822 N N . GLN A 1 235 ? 6.734 7.383 2.385 1 91.19 235 GLN A N 1
ATOM 1823 C CA . GLN A 1 235 ? 5.836 6.742 1.431 1 91.19 235 GLN A CA 1
ATOM 1824 C C . GLN A 1 235 ? 5.141 5.535 2.057 1 91.19 235 GLN A C 1
ATOM 1826 O O . GLN A 1 235 ? 4.195 4.992 1.483 1 91.19 235 GLN A O 1
ATOM 1831 N N . TYR A 1 236 ? 5.602 5.066 3.26 1 86.31 236 TYR A N 1
ATOM 1832 C CA . TYR A 1 236 ? 5.012 3.877 3.863 1 86.31 236 TYR A CA 1
ATOM 1833 C C . TYR A 1 236 ? 4.695 4.113 5.336 1 86.31 236 TYR A C 1
ATOM 1835 O O . TYR A 1 236 ? 5.262 5.008 5.965 1 86.31 236 TYR A O 1
ATOM 1843 N N . MET B 1 1 ? 32.25 14.156 52.438 1 31.09 1 MET B N 1
ATOM 1844 C CA . MET B 1 1 ? 31.047 14.125 51.625 1 31.09 1 MET B CA 1
ATOM 1845 C C . MET B 1 1 ? 31.312 13.477 50.281 1 31.09 1 MET B C 1
ATOM 1847 O O . MET B 1 1 ? 31.984 14.055 49.438 1 31.09 1 MET B O 1
ATOM 1851 N N . ASN B 1 2 ? 31.375 12.07 50.219 1 35.47 2 ASN B N 1
ATOM 1852 C CA . ASN B 1 2 ? 31.828 11.148 49.156 1 35.47 2 ASN B CA 1
ATOM 1853 C C . ASN B 1 2 ? 30.859 11.117 48 1 35.47 2 ASN B C 1
ATOM 1855 O O . ASN B 1 2 ? 29.672 10.781 48.156 1 35.47 2 ASN B O 1
ATOM 1859 N N . HIS B 1 3 ? 31 12.086 47 1 37.56 3 HIS B N 1
ATOM 1860 C CA . HIS B 1 3 ? 30.25 12.242 45.781 1 37.56 3 HIS B CA 1
ATOM 1861 C C . HIS B 1 3 ? 30.297 10.961 44.938 1 37.56 3 HIS B C 1
ATOM 1863 O O . HIS B 1 3 ? 31.359 10.523 44.531 1 37.56 3 HIS B O 1
ATOM 1869 N N . THR B 1 4 ? 29.469 9.953 45.281 1 35.22 4 THR B N 1
ATOM 1870 C CA . THR B 1 4 ? 29.344 8.742 44.5 1 35.22 4 THR B CA 1
ATOM 1871 C C . THR B 1 4 ? 28.859 9.07 43.094 1 35.22 4 THR B C 1
ATOM 1873 O O . THR B 1 4 ? 27.75 9.594 42.906 1 35.22 4 THR B O 1
ATOM 1876 N N . LEU B 1 5 ? 29.75 9.289 42.125 1 30.42 5 LEU B N 1
ATOM 1877 C CA . LEU B 1 5 ? 29.5 9.453 40.719 1 30.42 5 LEU B CA 1
ATOM 1878 C C . LEU B 1 5 ? 28.734 8.258 40.156 1 30.42 5 LEU B C 1
ATOM 1880 O O . LEU B 1 5 ? 29.234 7.133 40.188 1 30.42 5 LEU B O 1
ATOM 1884 N N . ARG B 1 6 ? 27.312 8.273 40.281 1 39.03 6 ARG B N 1
ATOM 1885 C CA . ARG B 1 6 ? 26.5 7.277 39.594 1 39.03 6 ARG B CA 1
ATOM 1886 C C . ARG B 1 6 ? 26.734 7.312 38.094 1 39.03 6 ARG B C 1
ATOM 1888 O O . ARG B 1 6 ? 26.578 8.359 37.469 1 39.03 6 ARG B O 1
ATOM 1895 N N . SER B 1 7 ? 27.547 6.438 37.562 1 33.28 7 SER B N 1
ATOM 1896 C CA . SER B 1 7 ? 27.734 6.23 36.125 1 33.28 7 SER B CA 1
ATOM 1897 C C . SER B 1 7 ? 26.422 5.941 35.438 1 33.28 7 SER B C 1
ATOM 1899 O O . SER B 1 7 ? 25.672 5.055 35.844 1 33.28 7 SER B O 1
ATOM 1901 N N . ILE B 1 8 ? 25.828 6.977 34.844 1 35.47 8 ILE B N 1
ATOM 1902 C CA . ILE B 1 8 ? 24.672 6.797 33.969 1 35.47 8 ILE B CA 1
ATOM 1903 C C . ILE B 1 8 ? 25 5.809 32.844 1 35.47 8 ILE B C 1
ATOM 1905 O O . ILE B 1 8 ? 25.953 6.016 32.094 1 35.47 8 ILE B O 1
ATOM 1909 N N . THR B 1 9 ? 24.781 4.523 33.094 1 33.59 9 THR B N 1
ATOM 1910 C CA . THR B 1 9 ? 24.875 3.557 32 1 33.59 9 THR B CA 1
ATOM 1911 C C . THR B 1 9 ? 23.953 3.951 30.844 1 33.59 9 THR B C 1
ATOM 1913 O O . THR B 1 9 ? 22.734 4.031 31.016 1 33.59 9 THR B O 1
ATOM 1916 N N . LEU B 1 10 ? 24.453 4.715 29.906 1 33.69 10 LEU B N 1
ATOM 1917 C CA . LEU B 1 10 ? 23.781 4.953 28.641 1 33.69 10 LEU B CA 1
ATOM 1918 C C . LEU B 1 10 ? 23.359 3.641 27.984 1 33.69 10 LEU B C 1
ATOM 1920 O O . LEU B 1 10 ? 24.203 2.787 27.703 1 33.69 10 LEU B O 1
ATOM 1924 N N . VAL B 1 11 ? 22.203 3.191 28.375 1 33.22 11 VAL B N 1
ATOM 1925 C CA . VAL B 1 11 ? 21.656 2.059 27.625 1 33.22 11 VAL B CA 1
ATOM 1926 C C . VAL B 1 11 ? 21.594 2.396 26.141 1 33.22 11 VAL B C 1
ATOM 1928 O O . VAL B 1 11 ? 20.875 3.307 25.734 1 33.22 11 VAL B O 1
ATOM 1931 N N . LEU B 1 12 ? 22.656 2.227 25.375 1 29.91 12 LEU B N 1
ATOM 1932 C CA . LEU B 1 12 ? 22.625 2.211 23.922 1 29.91 12 LEU B CA 1
ATOM 1933 C C . LEU B 1 12 ? 21.578 1.214 23.406 1 29.91 12 LEU B C 1
ATOM 1935 O O . LEU B 1 12 ? 21.734 0.005 23.609 1 29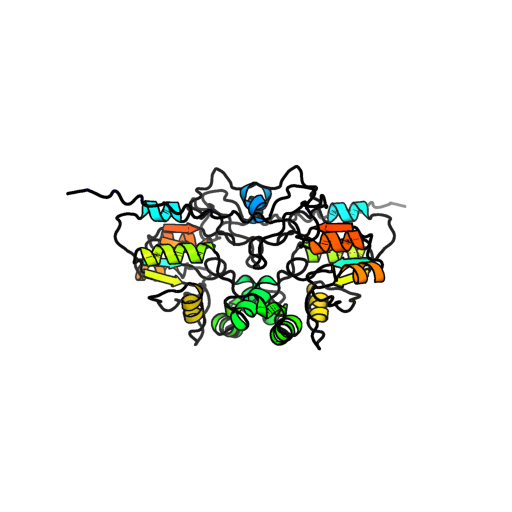.91 12 LEU B O 1
ATOM 1939 N N . ALA B 1 13 ? 20.359 1.633 23.422 1 28.61 13 ALA B N 1
ATOM 1940 C CA . ALA B 1 13 ? 19.391 0.802 22.703 1 28.61 13 ALA B CA 1
ATOM 1941 C C . ALA B 1 13 ? 19.891 0.478 21.297 1 28.61 13 ALA B C 1
ATOM 1943 O O . ALA B 1 13 ? 20 1.366 20.453 1 28.61 13 ALA B O 1
ATOM 1944 N N . CYS B 1 14 ? 20.703 -0.485 21.172 1 27.44 14 CYS B N 1
ATOM 1945 C CA . CYS B 1 14 ? 20.984 -1.024 19.844 1 27.44 14 CYS B CA 1
ATOM 1946 C C . CYS B 1 14 ? 19.703 -1.233 19.047 1 27.44 14 CYS B C 1
ATOM 1948 O O . CYS B 1 14 ? 18.875 -2.064 19.406 1 27.44 14 CYS B O 1
ATOM 1950 N N . VAL B 1 15 ? 19.156 -0.203 18.562 1 30.42 15 VAL B N 1
ATOM 1951 C CA . VAL B 1 15 ? 18.172 -0.492 17.516 1 30.42 15 VAL B CA 1
ATOM 1952 C C . VAL B 1 15 ? 18.719 -1.548 16.562 1 30.42 15 VAL B C 1
ATOM 1954 O O . VAL B 1 15 ? 19.641 -1.275 15.797 1 30.42 15 VAL B O 1
ATOM 1957 N N . ALA B 1 16 ? 18.688 -2.789 16.969 1 31.22 16 ALA B N 1
ATOM 1958 C CA . ALA B 1 16 ? 18.969 -3.893 16.047 1 31.22 16 ALA B CA 1
ATOM 1959 C C . ALA B 1 16 ? 18.312 -3.664 14.695 1 31.22 16 ALA B C 1
ATOM 1961 O O . ALA B 1 16 ? 17.094 -3.555 14.602 1 31.22 16 ALA B O 1
ATOM 1962 N N . SER B 1 17 ? 18.953 -3.008 13.828 1 33.38 17 SER B N 1
ATOM 1963 C CA . SER B 1 17 ? 18.562 -3.172 12.43 1 33.38 17 SER B CA 1
ATOM 1964 C C . SER B 1 17 ? 18.062 -4.59 12.156 1 33.38 17 SER B C 1
ATOM 1966 O O . SER B 1 17 ? 18.859 -5.531 12.109 1 33.38 17 SER B O 1
ATOM 1968 N N . LEU B 1 18 ? 17.031 -4.98 12.656 1 39 18 LEU B N 1
ATOM 1969 C CA . LEU B 1 18 ? 16.562 -6.301 12.258 1 39 18 LEU B CA 1
ATOM 1970 C C . LEU B 1 18 ? 16.734 -6.5 10.75 1 39 18 LEU B C 1
ATOM 1972 O O . LEU B 1 18 ? 15.992 -5.914 9.961 1 39 18 LEU B O 1
ATOM 1976 N N . SER B 1 19 ? 17.891 -6.559 10.305 1 41.34 19 SER B N 1
ATOM 1977 C CA . SER B 1 19 ? 18.219 -6.992 8.953 1 41.34 19 SER B CA 1
ATOM 1978 C C . SER B 1 19 ? 17.266 -8.078 8.469 1 41.34 19 SER B C 1
ATOM 1980 O O . SER B 1 19 ? 16.891 -8.969 9.234 1 41.34 19 SER B O 1
ATOM 1982 N N . ALA B 1 20 ? 16.391 -7.645 7.574 1 54.28 20 ALA B N 1
ATOM 1983 C CA . ALA B 1 20 ? 15.633 -8.664 6.859 1 54.28 20 ALA B CA 1
ATOM 1984 C C . ALA B 1 20 ? 16.469 -9.914 6.625 1 54.28 20 ALA B C 1
ATOM 1986 O O . ALA B 1 20 ? 17.516 -9.852 5.973 1 54.28 20 ALA B O 1
ATOM 1987 N N . ASN B 1 21 ? 16.328 -10.859 7.574 1 66.81 21 ASN B N 1
ATOM 1988 C CA . ASN B 1 21 ? 17.062 -12.109 7.469 1 66.81 21 ASN B CA 1
ATOM 1989 C C . ASN B 1 21 ? 16.359 -13.094 6.539 1 66.81 21 ASN B C 1
ATOM 1991 O O . ASN B 1 21 ? 15.156 -13.008 6.328 1 66.81 21 AS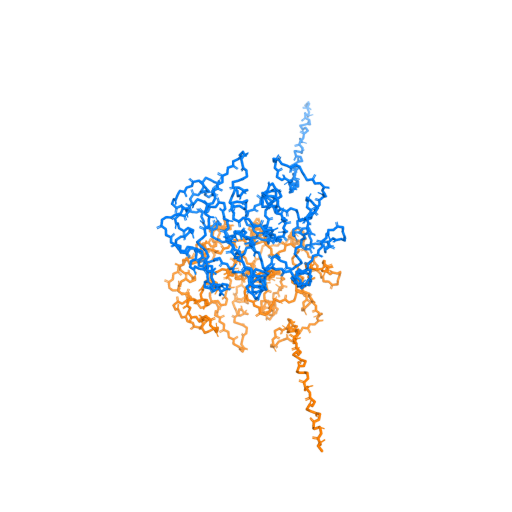N B O 1
ATOM 1995 N N . ALA B 1 22 ? 17.156 -13.766 5.645 1 67.12 22 ALA B N 1
ATOM 1996 C CA . ALA B 1 22 ? 16.688 -14.914 4.875 1 67.12 22 ALA B CA 1
ATOM 1997 C C . ALA B 1 22 ? 15.781 -15.805 5.715 1 67.12 22 ALA B C 1
ATOM 1999 O O . ALA B 1 22 ? 15.797 -15.727 6.945 1 67.12 22 ALA B O 1
ATOM 2000 N N . ASP B 1 23 ? 14.938 -16.516 5.012 1 81.94 23 ASP B N 1
ATOM 2001 C CA . ASP B 1 23 ? 14.117 -17.516 5.699 1 81.94 23 ASP B CA 1
ATOM 2002 C C . ASP B 1 23 ? 14.961 -18.344 6.672 1 81.94 23 ASP B C 1
ATOM 2004 O O . ASP B 1 23 ? 16.062 -18.781 6.332 1 81.94 23 ASP B O 1
ATOM 2008 N N . PRO B 1 24 ? 14.523 -18.469 7.809 1 72.94 24 PRO B N 1
ATOM 2009 C CA . PRO B 1 24 ? 15.32 -19.172 8.812 1 72.94 24 PRO B CA 1
ATOM 2010 C C . PRO B 1 24 ? 15.633 -20.609 8.406 1 72.94 24 PRO B C 1
ATOM 2012 O O . PRO B 1 24 ? 16.625 -21.188 8.875 1 72.94 24 PRO B O 1
ATOM 2015 N N . LYS B 1 25 ? 14.914 -21.25 7.496 1 75.56 25 LYS B N 1
ATOM 2016 C CA . LYS B 1 25 ? 15.117 -22.656 7.133 1 75.56 25 LYS B CA 1
ATOM 2017 C C . LYS B 1 25 ? 16.172 -22.781 6.035 1 75.56 25 LYS B C 1
ATOM 2019 O O . LYS B 1 25 ? 16.719 -23.875 5.82 1 75.56 25 LYS B O 1
ATOM 2024 N N . THR B 1 26 ? 16.406 -21.688 5.348 1 81 26 THR B N 1
ATOM 2025 C CA . THR B 1 26 ? 17.328 -21.703 4.215 1 81 26 THR B CA 1
ATOM 2026 C C . THR B 1 26 ? 18.109 -20.406 4.129 1 81 26 THR B C 1
ATOM 2028 O O . THR B 1 26 ? 17.562 -19.359 3.781 1 81 26 THR B O 1
ATOM 2031 N N . PRO B 1 27 ? 19.359 -20.469 4.367 1 84.88 27 PRO B N 1
ATOM 2032 C CA . PRO B 1 27 ? 20.156 -19.25 4.328 1 84.88 27 PRO B CA 1
ATOM 2033 C C . PRO B 1 27 ? 20.188 -18.609 2.939 1 84.88 27 PRO B C 1
ATOM 2035 O O . PRO B 1 27 ? 20.094 -19.312 1.931 1 84.88 27 PRO B O 1
ATOM 2038 N N . GLY B 1 28 ? 20.359 -17.281 2.93 1 88.44 28 GLY B N 1
ATOM 2039 C CA . GLY B 1 28 ? 20.516 -16.578 1.672 1 88.44 28 GLY B CA 1
ATOM 2040 C C . GLY B 1 28 ? 21.875 -16.797 1.019 1 88.44 28 GLY B C 1
ATOM 2041 O O . GLY B 1 28 ? 22.844 -17.172 1.691 1 88.44 28 GLY B O 1
ATOM 2042 N N . THR B 1 29 ? 21.906 -16.594 -0.292 1 89.69 29 THR B N 1
ATOM 2043 C CA . THR B 1 29 ? 23.141 -16.781 -1.043 1 89.69 29 THR B CA 1
ATOM 2044 C C . THR B 1 29 ? 23.609 -15.453 -1.63 1 89.69 29 THR B C 1
ATOM 2046 O O . THR B 1 29 ? 24.641 -15.398 -2.312 1 89.69 29 THR B O 1
ATOM 2049 N N . HIS B 1 30 ? 22.922 -14.406 -1.461 1 91.31 30 HIS B N 1
ATOM 2050 C CA . HIS B 1 30 ? 23.172 -13.031 -1.866 1 91.31 30 HIS B CA 1
ATOM 2051 C C . HIS B 1 30 ? 22.719 -12.047 -0.793 1 91.31 30 HIS B C 1
ATOM 2053 O O . HIS B 1 30 ? 21.891 -12.391 0.05 1 91.31 30 HIS B O 1
ATOM 2059 N N . LYS B 1 31 ? 23.297 -10.867 -0.761 1 91.12 31 LYS B N 1
ATOM 2060 C CA . LYS B 1 31 ? 22.906 -9.867 0.228 1 91.12 31 LYS B CA 1
ATOM 2061 C C . LYS B 1 31 ? 21.453 -9.453 0.043 1 91.12 31 LYS B C 1
ATOM 2063 O O . LYS B 1 31 ? 20.734 -9.234 1.021 1 91.12 31 LYS B O 1
ATOM 2068 N N . GLY B 1 32 ? 21.031 -9.344 -1.201 1 92.94 32 GLY B N 1
ATOM 2069 C CA . GLY B 1 32 ? 19.688 -8.891 -1.526 1 92.94 32 GLY B CA 1
ATOM 2070 C C . GLY B 1 32 ? 19.406 -7.492 -1.024 1 92.94 32 GLY B C 1
ATOM 2071 O O . GLY B 1 32 ? 20.203 -6.902 -0.302 1 92.94 32 GLY B O 1
ATOM 2072 N N . TYR B 1 33 ? 18.266 -6.973 -1.453 1 92.69 33 TYR B N 1
ATOM 2073 C CA . TYR B 1 33 ? 17.859 -5.621 -1.079 1 92.69 33 TYR B CA 1
ATOM 2074 C C . TYR B 1 33 ? 16.344 -5.535 -0.923 1 92.69 33 TYR B C 1
ATOM 2076 O O . TYR B 1 33 ? 15.594 -5.918 -1.827 1 92.69 33 TYR B O 1
ATOM 2084 N N . SER B 1 34 ? 15.906 -5.027 0.231 1 91.5 34 SER B N 1
ATOM 2085 C CA . SER B 1 34 ? 14.469 -4.828 0.392 1 91.5 34 SER B CA 1
ATOM 2086 C C . SER B 1 34 ? 13.961 -3.715 -0.52 1 91.5 34 SER B C 1
ATOM 2088 O O . SER B 1 34 ? 14.742 -2.902 -1.015 1 91.5 34 SER B O 1
ATOM 2090 N N . THR B 1 35 ? 12.68 -3.732 -0.743 1 88.88 35 THR B N 1
ATOM 2091 C CA . THR B 1 35 ? 12.078 -2.648 -1.508 1 88.88 35 THR B CA 1
ATOM 2092 C C . THR B 1 35 ? 12.336 -1.303 -0.84 1 88.88 35 THR B C 1
ATOM 2094 O O . THR B 1 35 ? 12.508 -0.288 -1.521 1 88.88 35 THR B O 1
ATOM 2097 N N . ILE B 1 36 ? 12.367 -1.268 0.449 1 85.12 36 ILE B N 1
ATOM 2098 C CA . ILE B 1 36 ? 12.68 -0.055 1.197 1 85.12 36 ILE B CA 1
ATOM 2099 C C . ILE B 1 36 ? 14.102 0.396 0.875 1 85.12 36 ILE B C 1
ATOM 2101 O O . ILE B 1 36 ? 14.344 1.573 0.595 1 85.12 36 ILE B O 1
ATOM 2105 N N . ASP B 1 37 ? 15.055 -0.54 0.889 1 85.62 37 ASP B N 1
ATOM 2106 C CA . ASP B 1 37 ? 16.438 -0.244 0.504 1 85.62 37 ASP B CA 1
ATOM 2107 C C . ASP B 1 37 ? 16.5 0.357 -0.898 1 85.62 37 ASP B C 1
ATOM 2109 O O . ASP B 1 37 ? 17.234 1.319 -1.136 1 85.62 37 ASP B O 1
ATOM 2113 N N . MET B 1 38 ? 15.734 -0.209 -1.724 1 85.12 38 MET B N 1
ATOM 2114 C CA . MET B 1 38 ? 15.781 0.166 -3.135 1 85.12 38 MET B CA 1
ATOM 2115 C C . MET B 1 38 ? 15.18 1.552 -3.35 1 85.12 38 MET B C 1
ATOM 2117 O O . MET B 1 38 ? 15.586 2.273 -4.262 1 85.12 38 MET B O 1
ATOM 2121 N N . THR B 1 39 ? 14.18 1.936 -2.586 1 79.38 39 THR B N 1
ATOM 2122 C CA . THR B 1 39 ? 13.609 3.275 -2.658 1 79.38 39 THR B CA 1
ATOM 2123 C C . THR B 1 39 ? 14.648 4.328 -2.285 1 79.38 39 THR B C 1
ATOM 2125 O O . THR B 1 39 ? 14.664 5.422 -2.857 1 79.38 39 THR B O 1
ATOM 2128 N N . THR B 1 40 ? 15.492 4.035 -1.418 1 80.12 40 THR B N 1
ATOM 2129 C CA . THR B 1 40 ? 16.5 4.969 -0.941 1 80.12 40 THR B CA 1
ATOM 2130 C C . THR B 1 40 ? 17.734 4.945 -1.85 1 80.12 40 THR B C 1
ATOM 2132 O O . THR B 1 40 ? 18.219 5.996 -2.27 1 80.12 40 THR B O 1
ATOM 2135 N N . ALA B 1 41 ? 18.156 3.736 -2.301 1 85.06 41 ALA B N 1
ATOM 2136 C CA . ALA B 1 41 ? 19.453 3.584 -2.957 1 85.06 41 ALA B CA 1
ATOM 2137 C C . ALA B 1 41 ? 19.297 3.32 -4.449 1 85.06 41 ALA B C 1
ATOM 2139 O O . ALA B 1 41 ? 20.266 3.338 -5.207 1 85.06 41 ALA B O 1
ATOM 2140 N N . GLY B 1 42 ? 18.078 3.156 -4.859 1 84.44 42 GLY B N 1
ATOM 2141 C CA . GLY B 1 42 ? 17.844 2.777 -6.242 1 84.44 42 GLY B CA 1
ATOM 2142 C C . GLY B 1 42 ? 18 1.286 -6.484 1 84.44 42 GLY B C 1
ATOM 2143 O O . GLY B 1 42 ? 18.297 0.528 -5.562 1 84.44 42 GLY B O 1
ATOM 2144 N N . MET B 1 43 ? 17.781 0.875 -7.723 1 85.81 43 MET B N 1
ATOM 2145 C CA . MET B 1 43 ? 17.859 -0.531 -8.109 1 85.81 43 MET B CA 1
ATOM 2146 C C . MET B 1 43 ? 19.312 -1.014 -8.07 1 85.81 43 MET B C 1
ATOM 2148 O O . MET B 1 43 ? 20.188 -0.393 -8.672 1 85.81 43 MET B O 1
ATOM 2152 N N . PRO B 1 44 ? 19.469 -2.072 -7.418 1 89.94 44 PRO B N 1
ATOM 2153 C CA . PRO B 1 44 ? 20.844 -2.582 -7.352 1 89.94 44 PRO B CA 1
ATOM 2154 C C . PRO B 1 44 ? 21.312 -3.188 -8.672 1 89.94 44 PRO B C 1
ATOM 2156 O O . PRO B 1 44 ? 20.516 -3.816 -9.383 1 89.94 44 PRO B O 1
ATOM 2159 N N . ALA B 1 45 ? 22.609 -3.072 -8.906 1 90.56 45 ALA B N 1
ATOM 2160 C CA . ALA B 1 45 ? 23.188 -3.574 -10.156 1 90.56 45 ALA B CA 1
ATOM 2161 C C . ALA B 1 45 ? 23.469 -5.07 -10.062 1 90.56 45 ALA B C 1
ATOM 2163 O O . ALA B 1 45 ? 23.609 -5.746 -11.086 1 90.56 45 ALA B O 1
ATOM 2164 N N . ASP B 1 46 ? 23.562 -5.555 -8.891 1 94.5 46 ASP B N 1
ATOM 2165 C CA . ASP B 1 46 ? 24.016 -6.938 -8.727 1 94.5 46 ASP B CA 1
ATOM 2166 C C . ASP B 1 46 ? 22.812 -7.871 -8.523 1 94.5 46 ASP B C 1
ATOM 2168 O O . ASP B 1 46 ? 22.984 -9.016 -8.086 1 94.5 46 ASP B O 1
ATOM 2172 N N . VAL B 1 47 ? 21.625 -7.434 -8.688 1 95 47 VAL B N 1
ATOM 2173 C CA . VAL B 1 47 ? 20.406 -8.242 -8.688 1 95 47 VAL B CA 1
ATOM 2174 C C . VAL B 1 47 ? 19.875 -8.383 -10.109 1 95 47 VAL B C 1
ATOM 2176 O O . VAL B 1 47 ? 19.812 -7.406 -10.859 1 95 47 VAL B O 1
ATOM 2179 N N . LYS B 1 48 ? 19.609 -9.562 -10.516 1 96.19 48 LYS B N 1
ATOM 2180 C CA . LYS B 1 48 ? 19.094 -9.805 -11.859 1 96.19 48 LYS B CA 1
ATOM 2181 C C . LYS B 1 48 ? 17.641 -9.344 -11.984 1 96.19 48 LYS B C 1
ATOM 2183 O O . LYS B 1 48 ? 16.719 -10.117 -11.734 1 96.19 48 LYS B O 1
ATOM 2188 N N . MET B 1 49 ? 17.484 -8.18 -12.492 1 96.12 49 MET B N 1
ATOM 2189 C CA . MET B 1 49 ? 16.156 -7.613 -12.703 1 96.12 49 MET B CA 1
ATOM 2190 C C . MET B 1 49 ? 15.633 -7.957 -14.094 1 96.12 49 MET B C 1
ATOM 2192 O O . MET B 1 49 ? 16.359 -7.832 -15.078 1 96.12 49 MET B O 1
ATOM 2196 N N . ILE B 1 50 ? 14.375 -8.383 -14.164 1 98.06 50 ILE B N 1
ATOM 2197 C CA . ILE B 1 50 ? 13.781 -8.719 -15.453 1 98.06 50 ILE B CA 1
ATOM 2198 C C . ILE B 1 50 ? 12.406 -8.078 -15.578 1 98.06 50 ILE B C 1
ATOM 2200 O O . ILE B 1 50 ? 11.812 -7.668 -14.57 1 98.06 50 ILE B O 1
ATOM 2204 N N . SER B 1 51 ? 11.883 -7.949 -16.812 1 97.75 51 SER B N 1
ATOM 2205 C CA . SER B 1 51 ? 10.547 -7.441 -17.109 1 97.75 51 SER B CA 1
ATOM 2206 C C . SER B 1 51 ? 9.633 -8.547 -17.625 1 97.75 51 SER B C 1
ATOM 2208 O O . SER B 1 51 ? 10.094 -9.648 -17.922 1 97.75 51 SER B O 1
ATOM 2210 N N . VAL B 1 52 ? 8.383 -8.25 -17.672 1 98.5 52 VAL B N 1
ATOM 2211 C CA . VAL B 1 52 ? 7.441 -9.188 -18.281 1 98.5 52 VAL B CA 1
ATOM 2212 C C . VAL B 1 52 ? 7.82 -9.422 -19.75 1 98.5 52 VAL B C 1
ATOM 2214 O O . VAL B 1 52 ? 7.707 -10.547 -20.25 1 98.5 52 VAL B O 1
ATOM 2217 N N . ALA B 1 53 ? 8.32 -8.406 -20.406 1 98.12 53 ALA B N 1
ATOM 2218 C CA . ALA B 1 53 ? 8.75 -8.531 -21.797 1 98.12 53 ALA B CA 1
ATOM 2219 C C . ALA B 1 53 ? 9.914 -9.5 -21.922 1 98.12 53 ALA B C 1
ATOM 2221 O O . ALA B 1 53 ? 10.008 -10.242 -22.906 1 98.12 53 ALA B O 1
ATOM 2222 N N . ASP B 1 54 ? 10.828 -9.43 -21 1 98.44 54 ASP B N 1
ATOM 2223 C CA . ASP B 1 54 ? 11.945 -10.367 -21 1 98.44 54 ASP B CA 1
ATOM 2224 C C . ASP B 1 54 ? 11.445 -11.812 -20.922 1 98.44 54 ASP B C 1
ATOM 2226 O O . ASP B 1 54 ? 11.922 -12.68 -21.656 1 98.44 54 ASP B O 1
ATOM 2230 N N . ILE B 1 55 ? 10.492 -12.078 -20.031 1 98.69 55 ILE B N 1
ATOM 2231 C CA . ILE B 1 55 ? 9.93 -13.414 -19.875 1 98.69 55 ILE B CA 1
ATOM 2232 C C . ILE B 1 55 ? 9.219 -13.844 -21.156 1 98.69 55 ILE B C 1
ATOM 2234 O O . ILE B 1 55 ? 9.391 -14.969 -21.625 1 98.69 55 ILE B O 1
ATOM 2238 N N . GLN B 1 56 ? 8.438 -12.977 -21.672 1 98.44 56 GLN B N 1
ATOM 2239 C CA . GLN B 1 56 ? 7.719 -13.258 -22.922 1 98.44 56 GLN B CA 1
ATOM 2240 C C . GLN B 1 56 ? 8.68 -13.672 -24.031 1 98.44 56 GLN B C 1
ATOM 2242 O O . GLN B 1 56 ? 8.422 -14.633 -24.75 1 98.44 56 GLN B O 1
ATOM 2247 N N . LYS B 1 57 ? 9.727 -12.93 -24.141 1 98.38 57 LYS B N 1
ATOM 2248 C CA . LYS B 1 57 ? 10.727 -13.211 -25.172 1 98.38 57 LYS B CA 1
ATOM 2249 C C . LYS B 1 57 ? 11.367 -14.578 -24.938 1 98.38 57 LYS B C 1
ATOM 2251 O O . LYS B 1 57 ? 11.555 -15.344 -25.891 1 98.38 57 LYS B O 1
ATOM 2256 N N . GLU B 1 58 ? 11.695 -14.859 -23.75 1 98.31 58 GLU B N 1
ATOM 2257 C CA . GLU B 1 58 ? 12.328 -16.125 -23.391 1 98.31 58 GLU B CA 1
ATOM 2258 C C . GLU B 1 58 ? 11.414 -17.312 -23.688 1 98.31 58 GLU B C 1
ATOM 2260 O O . GLU B 1 58 ? 11.891 -18.406 -24 1 98.31 58 GLU B O 1
ATOM 2265 N N . LEU B 1 59 ? 10.125 -17.078 -23.609 1 98.31 59 LEU B N 1
ATOM 2266 C CA . LEU B 1 59 ? 9.172 -18.172 -23.734 1 98.31 59 LEU B CA 1
ATOM 2267 C C . LEU B 1 59 ? 8.672 -18.297 -25.156 1 98.31 59 LEU B C 1
ATOM 2269 O O . LEU B 1 59 ? 7.926 -19.219 -25.484 1 98.31 59 LEU B O 1
ATOM 2273 N N . GLN B 1 60 ? 9.156 -17.469 -26 1 97 60 GLN B N 1
ATOM 2274 C CA . GLN B 1 60 ? 8.742 -17.531 -27.391 1 97 60 GLN B CA 1
ATOM 2275 C C . GLN B 1 60 ? 9.102 -18.891 -28.016 1 97 60 GLN B C 1
ATOM 2277 O O . GLN B 1 60 ? 10.227 -19.359 -27.844 1 97 60 GLN B O 1
ATOM 2282 N N . GLY B 1 61 ? 8.117 -19.469 -28.703 1 96.5 61 GLY B N 1
ATOM 2283 C CA . GLY B 1 61 ? 8.336 -20.734 -29.391 1 96.5 61 GLY B CA 1
ATOM 2284 C C . GLY B 1 61 ? 8.219 -21.938 -28.484 1 96.5 61 GLY B C 1
ATOM 2285 O O . GLY B 1 61 ? 8.242 -23.078 -28.953 1 96.5 61 GLY B O 1
ATOM 2286 N N . LYS B 1 62 ? 8.094 -21.719 -27.219 1 97.81 62 LYS B N 1
ATOM 2287 C CA . LYS B 1 62 ? 7.934 -22.828 -26.297 1 97.81 62 LYS B CA 1
ATOM 2288 C C . LYS B 1 62 ? 6.461 -23.203 -26.125 1 97.81 62 LYS B C 1
ATOM 2290 O O . LYS B 1 62 ? 5.586 -22.328 -26.172 1 97.81 62 LYS B O 1
ATOM 2295 N N . ALA B 1 63 ? 6.297 -24.453 -25.938 1 98.25 63 ALA B N 1
ATOM 2296 C CA . ALA B 1 63 ? 4.938 -24.938 -25.703 1 98.25 63 ALA B CA 1
ATOM 2297 C C . ALA B 1 63 ? 4.387 -24.406 -24.391 1 98.25 63 ALA B C 1
ATOM 2299 O O . ALA B 1 63 ? 5.145 -24.156 -23.438 1 98.25 63 ALA B O 1
ATOM 2300 N N . PRO B 1 64 ? 3.051 -24.219 -24.266 1 98.5 64 PRO B N 1
ATOM 2301 C CA . PRO B 1 64 ? 2.449 -23.797 -23 1 98.5 64 PRO B CA 1
ATOM 2302 C C . PRO B 1 64 ? 2.73 -24.766 -21.859 1 98.5 64 PRO B C 1
ATOM 2304 O O . PRO B 1 64 ? 2.926 -25.953 -22.094 1 98.5 64 PRO B O 1
ATOM 2307 N N . PHE B 1 65 ? 2.756 -24.25 -20.656 1 98.69 65 PHE B N 1
ATOM 2308 C CA . PHE B 1 65 ? 2.926 -25.031 -19.438 1 98.69 65 PHE B CA 1
ATOM 2309 C C . PHE B 1 65 ? 2.215 -24.375 -18.266 1 98.69 65 PHE B C 1
ATOM 2311 O O . PHE B 1 65 ? 1.515 -23.375 -18.438 1 98.69 65 PHE B O 1
ATOM 2318 N N . ALA B 1 66 ? 2.309 -25 -17.047 1 98.88 66 ALA B N 1
ATOM 2319 C CA . ALA B 1 66 ? 1.66 -24.469 -15.852 1 98.88 66 ALA B CA 1
ATOM 2320 C C . ALA B 1 66 ? 2.559 -23.469 -15.141 1 98.88 66 ALA B C 1
ATOM 2322 O O . ALA B 1 66 ? 3.77 -23.672 -15.031 1 98.88 66 ALA B O 1
ATOM 2323 N N . VAL B 1 67 ? 1.958 -22.391 -14.742 1 98.94 67 VAL B N 1
ATOM 2324 C CA . VAL B 1 67 ? 2.627 -21.406 -13.891 1 98.94 67 VAL B CA 1
ATOM 2325 C C . VAL B 1 67 ? 1.807 -21.188 -12.617 1 98.94 67 VAL B C 1
ATOM 2327 O O . VAL B 1 67 ? 0.604 -21.453 -12.594 1 98.94 67 VAL B O 1
ATOM 2330 N N . GLY B 1 68 ? 2.439 -20.766 -11.594 1 98.94 68 GLY B N 1
ATOM 2331 C CA . GLY B 1 68 ? 1.779 -20.516 -10.32 1 98.94 68 GLY B CA 1
ATOM 2332 C C . GLY B 1 68 ? 2.088 -19.156 -9.742 1 98.94 68 GLY B C 1
ATOM 2333 O O . GLY B 1 68 ? 3.139 -18.578 -10.023 1 98.94 68 GLY B O 1
ATOM 2334 N N . PHE B 1 69 ? 1.199 -18.688 -8.961 1 98.94 69 PHE B N 1
ATOM 2335 C CA . PHE B 1 69 ? 1.308 -17.406 -8.281 1 98.94 69 PHE B CA 1
ATOM 2336 C C . PHE B 1 69 ? 0.95 -17.531 -6.805 1 98.94 69 PHE B C 1
ATOM 2338 O O . PHE B 1 69 ? -0.043 -18.172 -6.457 1 98.94 69 PHE B O 1
ATOM 2345 N N . ASP B 1 70 ? 1.775 -16.906 -5.945 1 98.94 70 ASP B N 1
ATOM 2346 C CA . ASP B 1 70 ? 1.302 -16.562 -4.609 1 98.94 70 ASP B CA 1
ATOM 2347 C C . ASP B 1 70 ? 0.25 -15.453 -4.672 1 98.94 70 ASP B C 1
ATOM 2349 O O . ASP B 1 70 ? 0.091 -14.797 -5.703 1 98.94 70 ASP B O 1
ATOM 2353 N N . ILE B 1 71 ? -0.479 -15.312 -3.559 1 98.88 71 ILE B N 1
ATOM 2354 C CA . ILE B 1 71 ? -1.562 -14.336 -3.58 1 98.88 71 ILE B CA 1
ATOM 2355 C C . ILE B 1 71 ? -1.175 -13.117 -2.746 1 98.88 71 ILE B C 1
ATOM 2357 O O . ILE B 1 71 ? -1.009 -12.016 -3.283 1 98.88 71 ILE B O 1
ATOM 2361 N N . ASP B 1 72 ? -0.874 -13.281 -1.436 1 98.56 72 ASP B N 1
ATOM 2362 C CA . ASP B 1 72 ? -0.715 -12.188 -0.484 1 98.56 72 ASP B CA 1
ATOM 2363 C C . ASP B 1 72 ? 0.595 -11.438 -0.721 1 98.56 72 ASP B C 1
ATOM 2365 O O . ASP B 1 72 ? 1.677 -12.008 -0.582 1 98.56 72 ASP B O 1
ATOM 2369 N N . ASP B 1 73 ? 0.437 -10.125 -1.086 1 97.62 73 ASP B N 1
ATOM 2370 C CA . ASP B 1 73 ? 1.525 -9.188 -1.354 1 97.62 73 ASP B CA 1
ATOM 2371 C C . ASP B 1 73 ? 2.316 -9.609 -2.59 1 97.62 73 ASP B C 1
ATOM 2373 O O . ASP B 1 73 ? 3.402 -9.086 -2.848 1 97.62 73 ASP B O 1
ATOM 2377 N N . THR B 1 74 ? 1.774 -10.555 -3.359 1 98.69 74 THR B N 1
ATOM 2378 C CA . THR B 1 74 ? 2.338 -10.984 -4.633 1 98.69 74 THR B CA 1
ATOM 2379 C C . THR B 1 74 ? 1.436 -10.57 -5.793 1 98.69 74 THR B C 1
ATOM 2381 O O . THR B 1 74 ? 1.716 -9.594 -6.484 1 98.69 74 THR B O 1
ATOM 2384 N N . THR B 1 75 ? 0.279 -11.211 -5.867 1 98.81 75 THR B N 1
ATOM 2385 C CA . THR B 1 75 ? -0.672 -10.82 -6.902 1 98.81 75 THR B CA 1
ATOM 2386 C C . THR B 1 75 ? -1.618 -9.734 -6.391 1 98.81 75 THR B C 1
ATOM 2388 O O . THR B 1 75 ? -1.981 -8.82 -7.133 1 98.81 75 THR B O 1
ATOM 2391 N N . LEU B 1 76 ? -1.993 -9.867 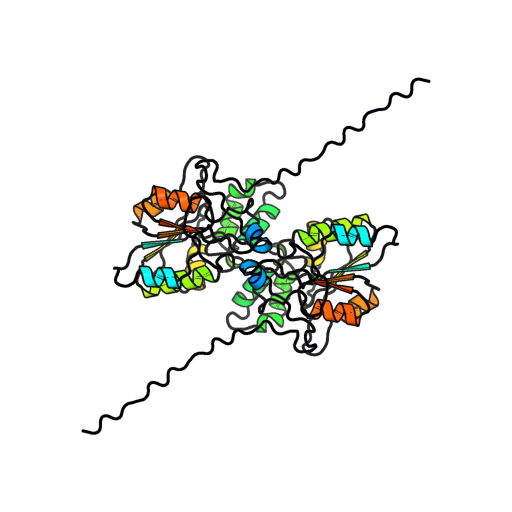-5.156 1 98.5 76 LEU B N 1
ATOM 2392 C CA . LEU B 1 76 ? -2.814 -8.883 -4.465 1 98.5 76 LEU B CA 1
ATOM 2393 C C . LEU B 1 76 ? -2.014 -8.172 -3.379 1 98.5 76 LEU B C 1
ATOM 2395 O O . LEU B 1 76 ? -1.219 -8.805 -2.676 1 98.5 76 LEU B O 1
ATOM 2399 N N . PHE B 1 77 ? -2.127 -6.871 -3.346 1 97.94 77 PHE B N 1
ATOM 2400 C CA . PHE B 1 77 ? -1.735 -6.172 -2.127 1 97.94 77 PHE B CA 1
ATOM 2401 C C . PHE B 1 77 ? -2.785 -6.352 -1.038 1 97.94 77 PHE B C 1
ATOM 2403 O O . PHE B 1 77 ? -3.678 -5.516 -0.882 1 97.94 77 PHE B O 1
ATOM 2410 N N . SER B 1 78 ? -2.654 -7.41 -0.229 1 97.94 78 SER B N 1
ATOM 2411 C CA . SER B 1 78 ? -3.652 -7.84 0.745 1 97.94 78 SER B CA 1
ATOM 2412 C C . SER B 1 78 ? -3.324 -7.32 2.141 1 97.94 78 SER B C 1
ATOM 2414 O O . SER B 1 78 ? -4.02 -7.641 3.107 1 97.94 78 SER B O 1
ATOM 2416 N N . THR B 1 79 ? -2.34 -6.508 2.258 1 96.75 79 THR B N 1
ATOM 2417 C CA . THR B 1 79 ? -1.848 -5.973 3.521 1 96.75 79 THR B CA 1
ATOM 2418 C C . THR B 1 79 ? -2.982 -5.336 4.316 1 96.75 79 THR B C 1
ATOM 2420 O O . THR B 1 79 ? -3.092 -5.539 5.527 1 96.75 79 THR B O 1
ATOM 2423 N N . PRO B 1 80 ? -3.918 -4.629 3.703 1 96.75 80 PRO B N 1
ATOM 2424 C CA . PRO B 1 80 ? -4.996 -4.02 4.48 1 96.75 80 PRO B CA 1
ATOM 2425 C C . PRO B 1 80 ? -5.879 -5.051 5.18 1 96.75 80 PRO B C 1
ATOM 2427 O O . PRO B 1 80 ? -6.367 -4.805 6.285 1 96.75 80 PRO B O 1
ATOM 2430 N N . VAL B 1 81 ? -6.09 -6.168 4.562 1 98.12 81 VAL B N 1
ATOM 2431 C CA . VAL B 1 81 ? -6.883 -7.242 5.141 1 98.12 81 VAL B CA 1
ATOM 2432 C C . VAL B 1 81 ? -6.16 -7.828 6.352 1 98.12 81 VAL B C 1
ATOM 2434 O O . VAL B 1 81 ? -6.77 -8.047 7.402 1 98.12 81 VAL B O 1
ATOM 2437 N N . PHE B 1 82 ? -4.867 -8.047 6.234 1 97.56 82 PHE B N 1
ATOM 2438 C CA . PHE B 1 82 ? -4.082 -8.594 7.332 1 97.56 82 PHE B CA 1
ATOM 2439 C C . PHE B 1 82 ? -3.959 -7.586 8.469 1 97.56 82 PHE B C 1
ATOM 2441 O O . PHE B 1 82 ? -4.035 -7.957 9.641 1 97.56 82 PHE B O 1
ATOM 2448 N N . TYR B 1 83 ? -3.754 -6.367 8.109 1 96.56 83 TYR B N 1
ATOM 2449 C CA . TYR B 1 83 ? -3.699 -5.328 9.133 1 96.56 83 TYR B CA 1
ATOM 2450 C C . TYR B 1 83 ? -4.996 -5.277 9.93 1 96.56 83 TYR B C 1
ATOM 2452 O O . TYR B 1 83 ? -4.973 -5.258 11.164 1 96.56 83 TYR B O 1
ATOM 2460 N N . ARG B 1 84 ? -6.137 -5.234 9.227 1 97.12 84 ARG B N 1
ATOM 2461 C CA . ARG B 1 84 ? -7.441 -5.223 9.883 1 97.12 84 ARG B CA 1
ATOM 2462 C C . ARG B 1 84 ? -7.621 -6.445 10.773 1 97.12 84 ARG B C 1
ATOM 2464 O O . ARG B 1 84 ? -8.117 -6.34 11.898 1 97.12 84 ARG B O 1
ATOM 2471 N N . GLY B 1 85 ? -7.27 -7.617 10.234 1 97.69 85 GLY B N 1
ATOM 2472 C CA . GLY B 1 85 ? -7.34 -8.844 11.008 1 97.69 85 GLY B CA 1
ATOM 2473 C C . GLY B 1 85 ? -6.543 -8.789 12.297 1 97.69 85 GLY B C 1
ATOM 2474 O O . GLY B 1 85 ? -7.031 -9.18 13.359 1 97.69 85 GLY B O 1
ATOM 2475 N N . GLN B 1 86 ? -5.301 -8.289 12.18 1 96.62 86 GLN B N 1
ATOM 2476 C CA . GLN B 1 86 ? -4.465 -8.164 13.367 1 96.62 86 GLN B CA 1
ATOM 2477 C C . GLN B 1 86 ? -5.105 -7.242 14.398 1 96.62 86 GLN B C 1
ATOM 2479 O O . GLN B 1 86 ? -5.152 -7.566 15.586 1 96.62 86 GLN B O 1
ATOM 2484 N N . GLN B 1 87 ? -5.645 -6.09 13.93 1 95.44 87 GLN B N 1
ATOM 2485 C CA . GLN B 1 87 ? -6.262 -5.133 14.844 1 95.44 87 GLN B CA 1
ATOM 2486 C C . GLN B 1 87 ? -7.484 -5.738 15.531 1 95.44 87 GLN B C 1
ATOM 2488 O O . GLN B 1 87 ? -7.734 -5.473 16.703 1 95.44 87 GLN B O 1
ATOM 2493 N N . GLU B 1 88 ? -8.227 -6.52 14.859 1 96.38 88 GLU B N 1
ATOM 2494 C CA . GLU B 1 88 ? -9.484 -7.051 15.375 1 96.38 88 GLU B CA 1
ATOM 2495 C C . GLU B 1 88 ? -9.242 -8.266 16.281 1 96.38 88 GLU B C 1
ATOM 2497 O O . GLU B 1 88 ? -9.875 -8.398 17.328 1 96.38 88 GLU B O 1
ATOM 2502 N N . PHE B 1 89 ? -8.305 -9.141 15.875 1 97.06 89 PHE B N 1
ATOM 2503 C CA . PHE B 1 89 ? -8.273 -10.461 16.5 1 97.06 89 PHE B CA 1
ATOM 2504 C C . PHE B 1 89 ? -7.051 -10.602 17.391 1 97.06 89 PHE B C 1
ATOM 2506 O O . PHE B 1 89 ? -6.996 -11.484 18.25 1 97.06 89 PHE B O 1
ATOM 2513 N N . SER B 1 90 ? -5.992 -9.805 17.172 1 94.56 90 SER B N 1
ATOM 2514 C CA . SER B 1 90 ? -4.793 -9.891 18 1 94.56 90 SER B CA 1
ATOM 2515 C C . SER B 1 90 ? -3.984 -8.602 17.938 1 94.56 90 SER B C 1
ATOM 2517 O O . SER B 1 90 ? -2.838 -8.602 17.484 1 94.56 90 SER B O 1
ATOM 2519 N N . PRO B 1 91 ? -4.484 -7.422 18.391 1 88.44 91 PRO B N 1
ATOM 2520 C CA . PRO B 1 91 ? -3.867 -6.102 18.266 1 88.44 91 PRO B CA 1
ATOM 2521 C C . PRO B 1 91 ? -2.432 -6.062 18.781 1 88.44 91 PRO B C 1
ATOM 2523 O O . PRO B 1 91 ? -1.625 -5.25 18.328 1 88.44 91 PRO B O 1
ATOM 2526 N N . ASN B 1 92 ? -1.962 -6.938 19.641 1 87.12 92 ASN B N 1
ATOM 2527 C CA . ASN B 1 92 ? -0.611 -6.926 20.188 1 87.12 92 ASN B CA 1
ATOM 2528 C C . ASN B 1 92 ? 0.129 -8.227 19.891 1 87.12 92 ASN B C 1
ATOM 2530 O O . ASN B 1 92 ? 1.021 -8.625 20.641 1 87.12 92 ASN B O 1
ATOM 2534 N N . GLY B 1 93 ? -0.363 -8.773 18.812 1 91.25 93 GLY B N 1
ATOM 2535 C CA . GLY B 1 93 ? 0.293 -10.039 18.516 1 91.25 93 GLY B CA 1
ATOM 2536 C C . GLY B 1 93 ? -0.098 -10.617 17.172 1 91.25 93 GLY B C 1
ATOM 2537 O O . GLY B 1 93 ? -0.724 -9.938 16.359 1 91.25 93 GLY B O 1
ATOM 2538 N N . TYR B 1 94 ? 0.28 -11.844 16.938 1 92.06 94 TYR B N 1
ATOM 2539 C CA . TYR B 1 94 ? 0.125 -12.461 15.625 1 92.06 94 TYR B CA 1
ATOM 2540 C C . TYR B 1 94 ? -0.787 -13.68 15.703 1 92.06 94 TYR B C 1
ATOM 2542 O O . TYR B 1 94 ? -0.867 -14.461 14.75 1 92.06 94 TYR B O 1
ATOM 2550 N N . SER B 1 95 ? -1.523 -13.859 16.781 1 95.31 95 SER B N 1
ATOM 2551 C CA . SER B 1 95 ? -2.334 -15.062 16.953 1 95.31 95 SER B CA 1
ATOM 2552 C C . SER B 1 95 ? -3.484 -15.102 15.953 1 95.31 95 SER B C 1
ATOM 2554 O O . SER B 1 95 ? -4.105 -16.141 15.758 1 95.31 95 SER B O 1
ATOM 2556 N N . TYR B 1 96 ? -3.785 -13.938 15.312 1 96.5 96 TYR B N 1
ATOM 2557 C CA . TYR B 1 96 ? -4.855 -13.914 14.32 1 96.5 96 TYR B CA 1
ATOM 2558 C C . TYR B 1 96 ? -4.531 -14.828 13.141 1 96.5 96 TYR B C 1
ATOM 2560 O O . TYR B 1 96 ? -5.434 -15.344 12.484 1 96.5 96 TYR B O 1
ATOM 2568 N N . LEU B 1 97 ? -3.307 -15.164 12.883 1 94.81 97 LEU B N 1
ATOM 2569 C CA . LEU B 1 97 ? -2.867 -15.961 11.742 1 94.81 97 LEU B CA 1
ATOM 2570 C C . LEU B 1 97 ? -3.238 -17.438 11.938 1 94.81 97 LEU B C 1
ATOM 2572 O O . LEU B 1 97 ? -3.201 -18.219 10.992 1 94.81 97 LEU B O 1
ATOM 2576 N N . THR B 1 98 ? -3.553 -17.797 13.125 1 95.31 98 THR B N 1
ATOM 2577 C CA . THR B 1 98 ? -4.012 -19.156 13.383 1 95.31 98 THR B CA 1
ATOM 2578 C C . THR B 1 98 ? -5.484 -19.156 13.781 1 95.31 98 THR B C 1
ATOM 2580 O O . THR B 1 98 ? -5.996 -20.172 14.266 1 95.31 98 THR B O 1
ATOM 2583 N N . ASN B 1 99 ? -6.172 -18.078 13.672 1 97.25 99 ASN B N 1
ATOM 2584 C CA . ASN B 1 99 ? -7.578 -17.906 14.023 1 97.25 99 ASN B CA 1
ATOM 2585 C C . ASN B 1 99 ? -8.484 -18.094 12.812 1 97.25 99 ASN B C 1
ATOM 2587 O O . ASN B 1 99 ? -8.484 -17.281 11.898 1 97.25 99 ASN B O 1
ATOM 2591 N N . GLN B 1 100 ? -9.375 -19.109 12.859 1 98.06 100 GLN B N 1
ATOM 2592 C CA . GLN B 1 100 ? -10.234 -19.438 11.719 1 98.06 100 GLN B CA 1
ATOM 2593 C C . GLN B 1 100 ? -11.219 -18.297 11.445 1 98.06 100 GLN B C 1
ATOM 2595 O O . GLN B 1 100 ? -11.586 -18.047 10.297 1 98.06 100 GLN B O 1
ATOM 2600 N N . ASP B 1 101 ? -11.648 -17.594 12.469 1 98.25 101 ASP B N 1
ATOM 2601 C CA . ASP B 1 101 ? -12.57 -16.469 12.266 1 98.25 101 ASP B CA 1
ATOM 2602 C C . ASP B 1 101 ? -11.938 -15.406 11.375 1 98.25 101 ASP B C 1
ATOM 2604 O O . ASP B 1 101 ? -12.617 -14.82 10.523 1 98.25 101 ASP B O 1
ATOM 2608 N N . PHE B 1 102 ? -10.68 -15.164 11.602 1 98.5 102 PHE B N 1
ATOM 2609 C CA . PHE B 1 102 ? -9.977 -14.211 10.742 1 98.5 102 PHE B CA 1
ATOM 2610 C C . PHE B 1 102 ? -9.938 -14.711 9.305 1 98.5 102 PHE B C 1
ATOM 2612 O O . PHE B 1 102 ? -10.258 -13.969 8.375 1 98.5 102 PHE B O 1
ATOM 2619 N N . TRP B 1 103 ? -9.539 -15.922 9.125 1 98.62 103 TRP B N 1
ATOM 2620 C CA . TRP B 1 103 ? -9.398 -16.453 7.777 1 98.62 103 TRP B CA 1
ATOM 2621 C C . TRP B 1 103 ? -10.742 -16.469 7.055 1 98.62 103 TRP B C 1
ATOM 2623 O O . TRP B 1 103 ? -10.805 -16.234 5.848 1 98.62 103 TRP B O 1
ATOM 2633 N N . ASP B 1 104 ? -11.812 -16.828 7.777 1 98.75 104 ASP B N 1
ATOM 2634 C CA . ASP B 1 104 ? -13.141 -16.797 7.172 1 98.75 104 ASP B CA 1
ATOM 2635 C C . ASP B 1 104 ? -13.469 -15.383 6.676 1 98.75 104 ASP B C 1
ATOM 2637 O O . ASP B 1 104 ? -14.031 -15.219 5.59 1 98.75 104 ASP B O 1
ATOM 2641 N N . LYS B 1 105 ? -13.109 -14.359 7.449 1 98.44 105 LYS B N 1
ATOM 2642 C CA . LYS B 1 105 ? -13.359 -12.984 7.016 1 98.44 105 LYS B CA 1
ATOM 2643 C C . LYS B 1 105 ? -12.484 -12.617 5.82 1 98.44 105 LYS B C 1
ATOM 2645 O O . LYS B 1 105 ? -12.961 -12.008 4.859 1 98.44 105 LYS B O 1
ATOM 2650 N N . ALA B 1 106 ? -11.219 -12.977 5.918 1 98.38 106 ALA B N 1
ATOM 2651 C CA . ALA B 1 106 ? -10.266 -12.664 4.855 1 98.38 106 ALA B CA 1
ATOM 2652 C C . ALA B 1 106 ? -10.672 -13.32 3.541 1 98.38 106 ALA B C 1
ATOM 2654 O O . ALA B 1 106 ? -10.844 -12.648 2.525 1 98.38 106 ALA B O 1
ATOM 2655 N N . ASN B 1 107 ? -10.945 -14.656 3.609 1 98.69 107 ASN B N 1
ATOM 2656 C CA . ASN B 1 107 ? -11.164 -15.477 2.424 1 98.69 107 ASN B CA 1
ATOM 2657 C C . ASN B 1 107 ? -12.578 -15.312 1.877 1 98.69 107 ASN B C 1
ATOM 2659 O O . ASN B 1 107 ? -12.852 -15.672 0.729 1 98.69 107 ASN B O 1
ATOM 2663 N N . CYS B 1 108 ? -13.531 -14.898 2.701 1 98.56 108 CYS B N 1
ATOM 2664 C CA . CYS B 1 108 ? -14.93 -14.93 2.289 1 98.56 108 CYS B CA 1
ATOM 2665 C C . CYS B 1 108 ? -15.5 -13.523 2.182 1 98.56 108 CYS B C 1
ATOM 2667 O O . CYS B 1 108 ? -16.703 -13.328 2.322 1 98.56 108 CYS B O 1
ATOM 2669 N N . GLY B 1 109 ? -14.648 -12.508 1.964 1 97.44 109 GLY B N 1
ATOM 2670 C CA . GLY B 1 109 ? -15.227 -11.188 1.769 1 97.44 109 GLY B CA 1
ATOM 2671 C C . GLY B 1 109 ? -14.195 -10.078 1.797 1 97.44 109 GLY B C 1
ATOM 2672 O O . GLY B 1 109 ? -14.148 -9.242 0.89 1 97.44 109 GLY B O 1
ATOM 2673 N N . TRP B 1 110 ? -13.266 -10.039 2.793 1 98.19 110 TRP B N 1
ATOM 2674 C CA . TRP B 1 110 ? -12.375 -8.906 3.01 1 98.19 110 TRP B CA 1
ATOM 2675 C C . TRP B 1 110 ? -11.383 -8.766 1.86 1 98.19 110 TRP B C 1
ATOM 2677 O O . TRP B 1 110 ? -10.812 -7.691 1.646 1 98.19 110 TRP B O 1
ATOM 2687 N N . ASP B 1 111 ? -11.195 -9.805 1.042 1 97.38 111 ASP B N 1
ATOM 2688 C CA . ASP B 1 111 ? -10.305 -9.703 -0.108 1 97.38 111 ASP B CA 1
ATOM 2689 C C . ASP B 1 111 ? -10.766 -8.609 -1.07 1 97.38 111 ASP B C 1
ATOM 2691 O O . ASP B 1 111 ? -10 -8.164 -1.928 1 97.38 111 ASP B O 1
ATOM 2695 N N . ALA B 1 112 ? -11.984 -8.219 -0.945 1 96.88 112 ALA B N 1
ATOM 2696 C CA . ALA B 1 112 ? -12.492 -7.121 -1.764 1 96.88 112 ALA B CA 1
ATOM 2697 C C . ALA B 1 112 ? -11.711 -5.84 -1.504 1 96.88 112 ALA B C 1
ATOM 2699 O O . ALA B 1 112 ? -11.758 -4.902 -2.303 1 96.88 112 ALA B O 1
ATOM 2700 N N . PHE B 1 113 ? -10.938 -5.762 -0.391 1 97.56 113 PHE B N 1
ATOM 2701 C CA . PHE B 1 113 ? -10.102 -4.613 -0.061 1 97.56 113 PHE B CA 1
ATOM 2702 C C . PHE B 1 113 ? -8.664 -4.848 -0.497 1 97.56 113 PHE B C 1
ATOM 2704 O O . PHE B 1 113 ? -7.797 -3.988 -0.303 1 97.56 113 PHE B O 1
ATOM 2711 N N . SER B 1 114 ? -8.375 -6.027 -1.041 1 97.62 114 SER B N 1
ATOM 2712 C CA . SER B 1 114 ? -7.051 -6.32 -1.581 1 97.62 114 SER B CA 1
ATOM 2713 C C . SER B 1 114 ? -6.926 -5.848 -3.025 1 97.62 114 SER B C 1
ATOM 2715 O O . SER B 1 114 ? -7.746 -6.203 -3.873 1 97.62 114 SER B O 1
ATOM 2717 N N . MET B 1 115 ? -5.93 -5.066 -3.303 1 96.81 115 MET B N 1
ATOM 2718 C CA . MET B 1 115 ? -5.777 -4.469 -4.625 1 96.81 115 MET B CA 1
ATOM 2719 C C . MET B 1 115 ? -4.883 -5.328 -5.512 1 96.81 115 MET B C 1
ATOM 2721 O O . MET B 1 115 ? -3.857 -5.84 -5.059 1 96.81 115 MET B O 1
ATOM 2725 N N . PRO B 1 116 ? -5.301 -5.52 -6.777 1 97.62 116 PRO B N 1
ATOM 2726 C CA . PRO B 1 116 ? -4.391 -6.223 -7.684 1 97.62 116 PRO B CA 1
ATOM 2727 C C . PRO B 1 116 ? -3.109 -5.441 -7.957 1 97.62 116 PRO B C 1
ATOM 2729 O O . PRO B 1 116 ? -3.154 -4.223 -8.141 1 97.62 116 PRO B O 1
ATOM 2732 N N . LYS B 1 117 ? -2.012 -6.117 -7.914 1 96.94 117 LYS B N 1
ATOM 2733 C CA . LYS B 1 117 ? -0.768 -5.488 -8.352 1 96.94 117 LYS B CA 1
ATOM 2734 C C . LYS B 1 117 ? -0.706 -5.398 -9.875 1 96.94 117 LYS B C 1
ATOM 2736 O O . LYS B 1 117 ? -1.146 -6.312 -10.578 1 96.94 117 LYS B O 1
ATOM 2741 N N . ASN B 1 118 ? -0.108 -4.336 -10.383 1 95.5 118 ASN B N 1
ATOM 2742 C CA . ASN B 1 118 ? -0.009 -4.137 -11.82 1 95.5 118 ASN B CA 1
ATOM 2743 C C . ASN B 1 118 ? 0.792 -5.25 -12.492 1 95.5 118 ASN B C 1
ATOM 2745 O O . ASN B 1 118 ? 0.42 -5.73 -13.562 1 95.5 118 ASN B O 1
ATOM 2749 N N . ILE B 1 119 ? 1.861 -5.68 -11.859 1 97.69 119 ILE B N 1
ATOM 2750 C CA . ILE B 1 119 ? 2.73 -6.707 -12.414 1 97.69 119 ILE B CA 1
ATOM 2751 C C . ILE B 1 119 ? 1.954 -8.016 -12.57 1 97.69 119 ILE B C 1
ATOM 2753 O O . ILE B 1 119 ? 2.186 -8.773 -13.508 1 97.69 119 ILE B O 1
ATOM 2757 N N . ALA B 1 120 ? 1.06 -8.273 -11.641 1 98.62 120 ALA B N 1
ATOM 2758 C CA . ALA B 1 120 ? 0.253 -9.492 -11.711 1 98.62 120 ALA B CA 1
ATOM 2759 C C . ALA B 1 120 ? -0.689 -9.461 -12.906 1 98.62 120 ALA B C 1
ATOM 2761 O O . ALA B 1 120 ? -0.841 -10.453 -13.617 1 98.62 120 ALA B O 1
ATOM 2762 N N . LYS B 1 121 ? -1.325 -8.297 -13.109 1 98.12 121 LYS B N 1
ATOM 2763 C CA . LYS B 1 121 ? -2.184 -8.148 -14.273 1 98.12 121 LYS B CA 1
ATOM 2764 C C . LYS B 1 121 ? -1.417 -8.438 -15.562 1 98.12 121 LYS B C 1
ATOM 2766 O O . LYS B 1 121 ? -1.896 -9.18 -16.422 1 98.12 121 LYS B O 1
ATOM 2771 N N . GLU B 1 122 ? -0.228 -7.906 -15.688 1 98.5 122 GLU B N 1
ATOM 2772 C CA . GLU B 1 122 ? 0.59 -8.062 -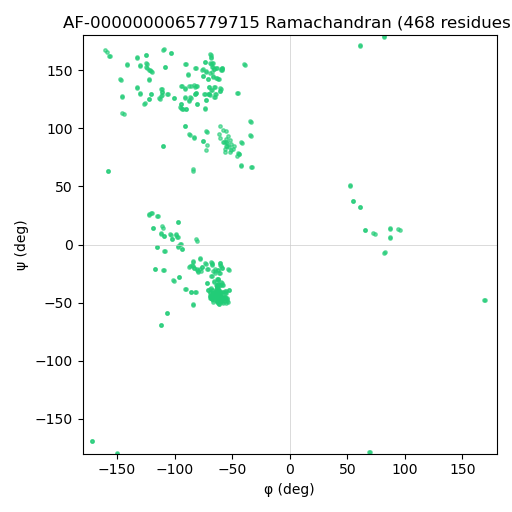16.891 1 98.5 122 GLU B CA 1
ATOM 2773 C C . GLU B 1 122 ? 1.032 -9.516 -17.062 1 98.5 122 GLU B C 1
ATOM 2775 O O . GLU B 1 122 ? 0.939 -10.062 -18.156 1 98.5 122 GLU B O 1
ATOM 2780 N N . LEU B 1 123 ? 1.501 -10.102 -16 1 98.75 123 LEU B N 1
ATOM 2781 C CA . LEU B 1 123 ? 2 -11.469 -16.062 1 98.75 123 LEU B CA 1
ATOM 2782 C C . LEU B 1 123 ? 0.884 -12.438 -16.438 1 98.75 123 LEU B C 1
ATOM 2784 O O . LEU B 1 123 ? 1.066 -13.297 -17.297 1 98.75 123 LEU B O 1
ATOM 2788 N N . ILE B 1 124 ? -0.218 -12.297 -15.75 1 98.75 124 ILE B N 1
ATOM 2789 C CA . ILE B 1 124 ? -1.324 -13.227 -15.953 1 98.75 124 ILE B CA 1
ATOM 2790 C C . ILE B 1 124 ? -1.863 -13.078 -17.375 1 98.75 124 ILE B C 1
ATOM 2792 O O . ILE B 1 124 ? -2.143 -14.07 -18.047 1 98.75 124 ILE B O 1
ATOM 2796 N N . ALA B 1 125 ? -1.97 -11.828 -17.859 1 98.5 125 ALA B N 1
ATOM 2797 C CA . ALA B 1 125 ? -2.389 -11.609 -19.234 1 98.5 125 ALA B CA 1
ATOM 2798 C C . ALA B 1 125 ? -1.418 -12.258 -20.219 1 98.5 125 ALA B C 1
ATOM 2800 O O . ALA B 1 125 ? -1.838 -12.914 -21.172 1 98.5 125 ALA B O 1
ATOM 2801 N N . MET B 1 126 ? -0.134 -12.062 -20.016 1 98.62 126 MET B N 1
ATOM 2802 C CA . MET B 1 126 ? 0.896 -12.625 -20.891 1 98.62 126 MET B CA 1
ATOM 2803 C C . MET B 1 126 ? 0.816 -14.148 -20.922 1 98.62 126 MET B C 1
ATOM 2805 O O . MET B 1 126 ? 0.819 -14.75 -21.984 1 98.62 126 MET B O 1
ATOM 2809 N N . HIS B 1 127 ? 0.684 -14.789 -19.75 1 98.75 127 HIS B N 1
ATOM 2810 C CA . HIS B 1 127 ? 0.639 -16.25 -19.672 1 98.75 127 HIS B CA 1
ATOM 2811 C C . HIS B 1 127 ? -0.643 -16.797 -20.297 1 98.75 127 HIS B C 1
ATOM 2813 O O . HIS B 1 127 ? -0.631 -17.844 -20.938 1 98.75 127 HIS B O 1
ATOM 2819 N N . GLN B 1 128 ? -1.767 -16.094 -20.109 1 98.25 128 GLN B N 1
ATOM 2820 C CA . GLN B 1 128 ? -3.021 -16.5 -20.719 1 98.25 128 GLN B CA 1
ATOM 2821 C C . GLN B 1 128 ? -2.928 -16.453 -22.25 1 98.25 128 GLN B C 1
ATOM 2823 O O . GLN B 1 128 ? -3.412 -17.359 -22.938 1 98.25 128 GLN B O 1
ATOM 2828 N N . GLU B 1 129 ? -2.342 -15.383 -22.703 1 97.75 129 GLU B N 1
ATOM 2829 C CA . GLU B 1 129 ? -2.18 -15.234 -24.156 1 97.75 129 GLU B CA 1
ATOM 2830 C C . GLU B 1 129 ? -1.354 -16.375 -24.734 1 97.75 129 GLU B C 1
ATOM 2832 O O . GLU B 1 129 ? -1.603 -16.828 -25.859 1 97.75 129 GLU B O 1
ATOM 2837 N N . ARG B 1 130 ? -0.441 -16.875 -24 1 97.69 130 ARG B N 1
ATOM 2838 C CA . ARG B 1 130 ? 0.424 -17.984 -24.422 1 97.69 130 ARG B CA 1
ATOM 2839 C C . ARG B 1 130 ? -0.309 -19.312 -24.344 1 97.69 130 ARG B C 1
ATOM 2841 O O . ARG B 1 130 ? 0.137 -20.312 -24.922 1 97.69 130 ARG B O 1
ATOM 2848 N N . GLY B 1 131 ? -1.304 -19.359 -23.562 1 98.19 131 GLY B N 1
ATOM 2849 C CA . GLY B 1 131 ? -2.029 -20.609 -23.359 1 98.19 131 GLY B CA 1
ATOM 2850 C C . GLY B 1 131 ? -1.567 -21.375 -22.125 1 98.19 131 GLY B C 1
ATOM 2851 O O . GLY B 1 131 ? -1.915 -22.547 -21.953 1 98.19 131 GLY B O 1
ATOM 2852 N N . ASP B 1 132 ? -0.792 -20.766 -21.25 1 98.75 132 ASP B N 1
ATOM 2853 C CA . ASP B 1 132 ? -0.328 -21.391 -20.016 1 98.75 132 ASP B CA 1
ATOM 2854 C C . ASP B 1 132 ? -1.484 -21.625 -19.047 1 98.75 132 ASP B C 1
ATOM 2856 O O . ASP B 1 132 ? -2.457 -20.859 -19.047 1 98.75 132 ASP B O 1
ATOM 2860 N N . SER B 1 133 ? -1.384 -22.688 -18.25 1 98.56 133 SER B N 1
ATOM 2861 C CA . SER B 1 133 ? -2.311 -22.906 -17.141 1 98.56 133 SER B CA 1
ATOM 2862 C C . SER B 1 133 ? -1.897 -22.094 -15.922 1 98.56 133 SER B C 1
ATOM 2864 O O . SER B 1 133 ? -0.72 -22.078 -15.555 1 98.56 133 SER B O 1
ATOM 2866 N N . ILE B 1 134 ? -2.887 -21.484 -15.297 1 98.5 134 ILE B N 1
ATOM 2867 C CA . ILE B 1 134 ? -2.594 -20.562 -14.203 1 98.5 134 ILE B CA 1
ATOM 2868 C C . ILE B 1 134 ? -3.086 -21.156 -12.883 1 98.5 134 ILE B C 1
ATOM 2870 O O . ILE B 1 134 ? -4.254 -21.547 -12.773 1 98.5 134 ILE B O 1
ATOM 2874 N N . TYR B 1 135 ? -2.211 -21.219 -11.867 1 98.88 135 TYR B N 1
ATOM 2875 C CA . TYR B 1 135 ? -2.551 -21.688 -10.531 1 98.88 135 TYR B CA 1
ATOM 2876 C C . TYR B 1 135 ? -2.252 -20.609 -9.492 1 98.88 135 TYR B C 1
ATOM 2878 O O . TYR B 1 135 ? -1.278 -19.859 -9.625 1 98.88 135 TYR B O 1
ATOM 2886 N N . PHE B 1 136 ? -3.145 -20.516 -8.484 1 98.94 136 PHE B N 1
ATOM 2887 C CA . PHE B 1 136 ? -2.896 -19.703 -7.293 1 98.94 136 PHE B CA 1
ATOM 2888 C C . PHE B 1 136 ? -2.748 -20.594 -6.062 1 98.94 136 PHE B C 1
ATOM 2890 O O . PHE B 1 136 ? -3.621 -21.406 -5.773 1 98.94 136 PHE B O 1
ATOM 2897 N N . ILE B 1 137 ? -1.63 -20.422 -5.344 1 98.94 137 ILE B N 1
ATOM 2898 C CA . ILE B 1 137 ? -1.354 -21.188 -4.129 1 98.94 137 ILE B CA 1
ATOM 2899 C C . ILE B 1 137 ? -1.038 -20.219 -2.984 1 98.94 137 ILE B C 1
ATOM 2901 O O . ILE B 1 137 ? -0.117 -19.406 -3.084 1 98.94 137 ILE B O 1
ATOM 2905 N N . THR B 1 138 ? -1.785 -20.266 -1.928 1 98.81 138 THR B N 1
ATOM 2906 C CA . THR B 1 138 ? -1.625 -19.344 -0.811 1 98.81 138 THR B CA 1
ATOM 2907 C C . THR B 1 138 ? -1.342 -20.109 0.483 1 98.81 138 THR B C 1
ATOM 2909 O O . THR B 1 138 ? -1.779 -21.25 0.648 1 98.81 138 THR B O 1
ATOM 2912 N N . GLY B 1 139 ? -0.599 -19.484 1.394 1 97.81 139 GLY B N 1
ATOM 2913 C CA . GLY B 1 139 ? -0.318 -20.062 2.699 1 97.81 139 GLY B CA 1
ATOM 2914 C C . GLY B 1 139 ? -1.449 -19.859 3.691 1 97.81 139 GLY B C 1
ATOM 2915 O O . GLY B 1 139 ? -1.317 -20.203 4.867 1 97.81 139 GLY B O 1
ATOM 2916 N N . ARG B 1 140 ? -2.604 -19.281 3.281 1 98.44 140 ARG B N 1
ATOM 2917 C CA . ARG B 1 140 ? -3.752 -19.062 4.156 1 98.44 140 ARG B CA 1
ATOM 2918 C C . ARG B 1 140 ? -4.379 -20.391 4.57 1 98.44 140 ARG B C 1
ATOM 2920 O O . ARG B 1 140 ? -4.246 -21.391 3.869 1 98.44 140 ARG B O 1
ATOM 2927 N N . THR B 1 141 ? -5.004 -20.359 5.727 1 98.06 141 THR B N 1
ATOM 2928 C CA . THR B 1 141 ? -5.941 -21.422 6.062 1 98.06 141 THR B CA 1
ATOM 2929 C C . THR B 1 141 ? -7.234 -21.281 5.266 1 98.06 141 THR B C 1
ATOM 2931 O O . THR B 1 141 ? -7.84 -20.203 5.246 1 98.06 141 THR B O 1
ATOM 2934 N N . GLY B 1 142 ? -7.629 -22.344 4.664 1 98.19 142 GLY B N 1
ATOM 2935 C CA . GLY B 1 142 ? -8.812 -22.312 3.818 1 98.19 142 GLY B CA 1
ATOM 2936 C C . GLY B 1 142 ? -10.094 -22.078 4.598 1 98.19 142 GLY B C 1
ATOM 2937 O O . GLY B 1 142 ? -10.133 -22.266 5.816 1 98.19 142 GLY B O 1
ATOM 2938 N N . SER B 1 143 ? -11.047 -21.578 3.889 1 98.44 143 SER B N 1
ATOM 2939 C CA . SER B 1 143 ? -12.391 -21.359 4.418 1 98.44 143 SER B CA 1
ATOM 2940 C C . SER B 1 143 ? -13.445 -22.047 3.557 1 98.44 143 SER B C 1
ATOM 2942 O O . SER B 1 143 ? -13.156 -22.453 2.426 1 98.44 143 SER B O 1
ATOM 2944 N N . ASP B 1 144 ? -14.633 -22.203 4.137 1 97.5 144 ASP B N 1
ATOM 2945 C CA . ASP B 1 144 ? -15.734 -22.812 3.402 1 97.5 144 ASP B CA 1
ATOM 2946 C C . ASP B 1 144 ? -16.453 -21.797 2.535 1 97.5 144 ASP B C 1
ATOM 2948 O O . ASP B 1 144 ? -17.641 -21.516 2.738 1 97.5 144 ASP B O 1
ATOM 2952 N N . CYS B 1 145 ? -15.797 -21.219 1.55 1 98.25 145 CYS B N 1
ATOM 2953 C CA . CYS B 1 145 ? -16.297 -20.312 0.525 1 98.25 145 CYS B CA 1
ATOM 2954 C C . CYS B 1 145 ? -15.375 -20.281 -0.683 1 98.25 145 CYS B C 1
ATOM 2956 O O . CYS B 1 145 ? -14.289 -20.875 -0.651 1 98.25 145 CYS B O 1
ATOM 2958 N N . ASN B 1 146 ? -15.852 -19.75 -1.711 1 98 146 ASN B N 1
ATOM 2959 C CA . ASN B 1 146 ? -15.055 -19.672 -2.934 1 98 146 ASN B CA 1
ATOM 2960 C C . ASN B 1 146 ? -14.828 -18.234 -3.367 1 98 146 ASN B C 1
ATOM 2962 O O . ASN B 1 146 ? -14.633 -17.953 -4.555 1 98 146 ASN B O 1
ATOM 2966 N N . PHE B 1 147 ? -14.844 -17.328 -2.43 1 98.31 147 PHE B N 1
ATOM 2967 C CA . PHE B 1 147 ? -14.805 -15.898 -2.742 1 98.31 147 PHE B CA 1
ATOM 2968 C C . PHE B 1 147 ? -13.461 -15.516 -3.348 1 98.31 147 PHE B C 1
ATOM 2970 O O . PHE B 1 147 ? -13.406 -14.812 -4.363 1 98.31 147 PHE B O 1
ATOM 2977 N N . THR B 1 148 ? -12.359 -15.961 -2.736 1 98.62 148 THR B N 1
ATOM 2978 C CA . THR B 1 148 ? -11.039 -15.578 -3.207 1 98.62 148 THR B CA 1
ATOM 2979 C C . THR B 1 148 ? -10.82 -16.031 -4.648 1 98.62 148 THR B C 1
ATOM 2981 O O . THR B 1 148 ? -10.289 -15.289 -5.469 1 98.62 148 THR B O 1
ATOM 2984 N N . THR B 1 149 ? -11.266 -17.266 -4.961 1 98.69 149 THR B N 1
ATOM 2985 C CA . THR B 1 149 ? -11.156 -17.781 -6.32 1 98.69 149 THR B CA 1
ATOM 2986 C C . THR B 1 149 ? -11.914 -16.891 -7.297 1 98.69 149 THR B C 1
ATOM 2988 O O . THR B 1 149 ? -11.367 -16.469 -8.32 1 98.69 149 THR B O 1
ATOM 2991 N N . GLU B 1 150 ? -13.133 -16.562 -6.984 1 98.5 150 GLU B N 1
ATOM 2992 C CA . GLU B 1 150 ? -13.961 -15.734 -7.859 1 98.5 150 GLU B CA 1
ATOM 2993 C C . GLU B 1 150 ? -13.414 -14.312 -7.957 1 98.5 150 GLU B C 1
ATOM 2995 O O . GLU B 1 150 ? -13.484 -13.688 -9.016 1 98.5 150 GLU B O 1
ATOM 3000 N N . TYR B 1 151 ? -12.953 -13.844 -6.855 1 98.25 151 TYR B N 1
ATOM 3001 C CA . TYR B 1 151 ? -12.391 -12.492 -6.828 1 98.25 151 TYR B CA 1
ATOM 3002 C C . TYR B 1 151 ? -11.188 -12.391 -7.754 1 98.25 151 TYR B C 1
ATOM 3004 O O . TYR B 1 151 ? -11.078 -11.445 -8.539 1 98.25 151 TYR B O 1
ATOM 3012 N N . LEU B 1 152 ? -10.258 -13.383 -7.672 1 98.75 152 LEU B N 1
ATOM 3013 C CA . LEU B 1 152 ? -9.078 -13.406 -8.531 1 98.75 152 LEU B CA 1
ATOM 3014 C C . LEU B 1 152 ? -9.477 -13.562 -9.992 1 98.75 152 LEU B C 1
ATOM 3016 O O . LEU B 1 152 ? -8.914 -12.891 -10.867 1 98.75 152 LEU B O 1
ATOM 3020 N N . LYS B 1 153 ? -10.375 -14.445 -10.242 1 98.69 153 LYS B N 1
ATOM 3021 C CA . LYS B 1 153 ? -10.852 -14.68 -11.602 1 98.69 153 LYS B CA 1
ATOM 3022 C C . LYS B 1 153 ? -11.344 -13.383 -12.242 1 98.69 153 LYS B C 1
ATOM 3024 O O . LYS B 1 153 ? -10.938 -13.047 -13.359 1 98.69 153 LYS B O 1
ATOM 3029 N N . LYS B 1 154 ? -12.172 -12.664 -11.523 1 97.12 154 LYS B N 1
ATOM 3030 C CA . LYS B 1 154 ? -12.734 -11.422 -12.023 1 97.12 154 LYS B CA 1
ATOM 3031 C C . LYS B 1 154 ? -11.672 -10.328 -12.125 1 97.12 154 LYS B C 1
ATOM 3033 O O . LYS B 1 154 ? -11.586 -9.625 -13.133 1 97.12 154 LYS B O 1
ATOM 3038 N N . THR B 1 155 ? -10.883 -10.211 -11.133 1 96.75 155 THR B N 1
ATOM 3039 C CA . THR B 1 155 ? -9.891 -9.148 -11 1 96.75 155 THR B CA 1
ATOM 3040 C C . THR B 1 155 ? -8.867 -9.219 -12.133 1 96.75 155 THR B C 1
ATOM 3042 O O . THR B 1 155 ? -8.461 -8.195 -12.672 1 96.75 155 THR B O 1
ATOM 3045 N N . PHE B 1 156 ? -8.484 -10.391 -12.492 1 98.19 156 PHE B N 1
ATOM 3046 C CA . PHE B 1 156 ? -7.418 -10.547 -13.469 1 98.19 156 PHE B CA 1
ATOM 3047 C C . PHE B 1 156 ? -7.969 -11.055 -14.797 1 98.19 156 PHE B C 1
ATOM 3049 O O . PHE B 1 156 ? -7.203 -11.406 -15.703 1 98.19 156 PHE B O 1
ATOM 3056 N N . ASP B 1 157 ? -9.297 -11.133 -14.93 1 97.5 157 ASP B N 1
ATOM 3057 C CA . ASP B 1 157 ? -9.969 -11.586 -16.141 1 97.5 157 ASP B CA 1
ATOM 3058 C C . ASP B 1 157 ? -9.43 -12.945 -16.594 1 97.5 157 ASP B C 1
ATOM 3060 O O . ASP B 1 157 ? -9.016 -13.094 -17.75 1 97.5 157 ASP B O 1
ATOM 3064 N N . ILE B 1 158 ? -9.398 -13.836 -15.695 1 98.31 158 ILE B N 1
ATOM 3065 C CA . ILE B 1 158 ? -8.867 -15.164 -15.992 1 98.31 158 ILE B CA 1
ATOM 3066 C C . ILE B 1 158 ? -9.938 -16 -16.688 1 98.31 158 ILE B C 1
ATOM 3068 O O . ILE B 1 158 ? -11.047 -16.172 -16.156 1 98.31 158 ILE B O 1
ATOM 3072 N N . LYS B 1 159 ? -9.602 -16.609 -17.766 1 97.06 159 LYS B N 1
ATOM 3073 C CA . LYS B 1 159 ? -10.562 -17.344 -18.562 1 97.06 159 LYS B CA 1
ATOM 3074 C C . LYS B 1 159 ? -10.766 -18.766 -18.031 1 97.06 159 LYS B C 1
ATOM 3076 O O . LYS B 1 159 ? -11.898 -19.219 -17.891 1 97.06 159 LYS B O 1
ATOM 3081 N N . ASP B 1 160 ? -9.703 -19.484 -17.828 1 96.69 160 ASP B N 1
ATOM 3082 C CA . ASP B 1 160 ? -9.734 -20.844 -17.297 1 96.69 160 ASP B CA 1
ATOM 3083 C C . ASP B 1 160 ? -9.172 -20.875 -15.875 1 96.69 160 ASP B C 1
ATOM 3085 O O . ASP B 1 160 ? -8.031 -21.297 -15.664 1 96.69 160 ASP B O 1
ATOM 3089 N N . MET B 1 161 ? -10.039 -20.578 -14.891 1 97.19 161 MET B N 1
ATOM 3090 C CA . MET B 1 161 ? -9.617 -20.422 -13.5 1 97.19 161 MET B CA 1
ATOM 3091 C C . MET B 1 161 ? -9.625 -21.766 -12.773 1 97.19 161 MET B C 1
ATOM 3093 O O . MET B 1 161 ? -10.641 -22.453 -12.758 1 97.19 161 MET B O 1
ATOM 3097 N N . HIS B 1 162 ? -8.516 -22.141 -12.195 1 98.19 162 HIS B N 1
ATOM 3098 C CA . HIS B 1 162 ? -8.484 -23.188 -11.188 1 98.19 162 HIS B CA 1
ATOM 3099 C C . HIS B 1 162 ? -8.859 -22.656 -9.812 1 98.19 162 HIS B C 1
ATOM 3101 O O . HIS B 1 162 ? -8.633 -21.484 -9.516 1 98.19 162 HIS B O 1
ATOM 3107 N N . ASP B 1 163 ? -9.406 -23.547 -8.992 1 98.38 163 ASP B N 1
ATOM 3108 C CA . ASP B 1 163 ? -9.648 -23.141 -7.613 1 98.38 163 ASP B CA 1
ATOM 3109 C C . ASP B 1 163 ? -8.336 -22.781 -6.91 1 98.38 163 ASP B C 1
ATOM 3111 O O . ASP B 1 163 ? -7.32 -23.453 -7.113 1 98.38 163 ASP B O 1
ATOM 3115 N N . VAL B 1 164 ? -8.445 -21.781 -6.094 1 98.81 164 VAL B N 1
ATOM 3116 C CA . VAL B 1 164 ? -7.293 -21.422 -5.27 1 98.81 164 VAL B CA 1
ATOM 3117 C C . VAL B 1 164 ? -6.922 -22.594 -4.367 1 98.81 164 VAL B C 1
ATOM 3119 O O . VAL B 1 164 ? -7.797 -23.25 -3.797 1 98.81 164 VAL B O 1
ATOM 3122 N N . ILE B 1 165 ? -5.66 -22.859 -4.324 1 98.81 165 ILE B N 1
ATOM 3123 C CA . ILE B 1 165 ? -5.145 -23.891 -3.426 1 98.81 165 ILE B CA 1
ATOM 3124 C C . ILE B 1 165 ? -4.711 -23.25 -2.109 1 98.81 165 ILE B C 1
ATOM 3126 O O . ILE B 1 165 ? -3.807 -22.406 -2.09 1 98.81 165 ILE B O 1
ATOM 3130 N N . PHE B 1 166 ? -5.359 -23.609 -1.042 1 98.69 166 PHE B N 1
ATOM 3131 C CA . PHE B 1 166 ? -4.969 -23.188 0.298 1 98.69 166 PHE B CA 1
ATOM 3132 C C . PHE B 1 166 ? -4.008 -24.203 0.924 1 98.69 166 PHE B C 1
ATOM 3134 O O . PHE B 1 166 ? -4.434 -25.219 1.468 1 98.69 166 PHE B O 1
ATOM 3141 N N . ALA B 1 167 ? -2.711 -23.844 0.907 1 98.06 167 ALA B N 1
ATOM 3142 C CA . ALA B 1 167 ? -1.655 -24.766 1.319 1 98.06 167 ALA B CA 1
ATOM 3143 C C . ALA B 1 167 ? -1.469 -24.75 2.834 1 98.06 167 ALA B C 1
ATOM 3145 O O . ALA B 1 167 ? -0.871 -25.656 3.404 1 98.06 167 ALA B O 1
ATOM 3146 N N . GLY B 1 168 ? -1.993 -23.641 3.451 1 96.12 168 GLY B N 1
ATOM 3147 C CA . GLY B 1 168 ? -1.711 -23.469 4.867 1 96.12 168 GLY B CA 1
ATOM 3148 C C . GLY B 1 168 ? -0.261 -23.125 5.148 1 96.12 168 GLY B C 1
ATOM 3149 O O . GLY B 1 168 ? 0.518 -22.891 4.223 1 96.12 168 GLY B O 1
ATOM 3150 N N . SER B 1 169 ? 0.031 -23 6.457 1 91.06 169 SER B N 1
ATOM 3151 C CA . SER B 1 169 ? 1.383 -22.641 6.867 1 91.06 169 SER B CA 1
ATOM 3152 C C . SER B 1 169 ? 1.953 -23.656 7.848 1 91.06 169 SER B C 1
ATOM 3154 O O . SER B 1 169 ? 1.204 -24.406 8.477 1 91.06 169 SER B O 1
ATOM 3156 N N . SER B 1 170 ? 3.26 -23.703 7.793 1 92 170 SER B N 1
ATOM 3157 C CA . SER B 1 170 ? 3.994 -24.578 8.703 1 92 170 SER B CA 1
ATOM 3158 C C . SER B 1 170 ? 5.348 -23.984 9.07 1 92 170 SER B C 1
ATOM 3160 O O . SER B 1 170 ? 6.012 -23.375 8.234 1 92 170 SER B O 1
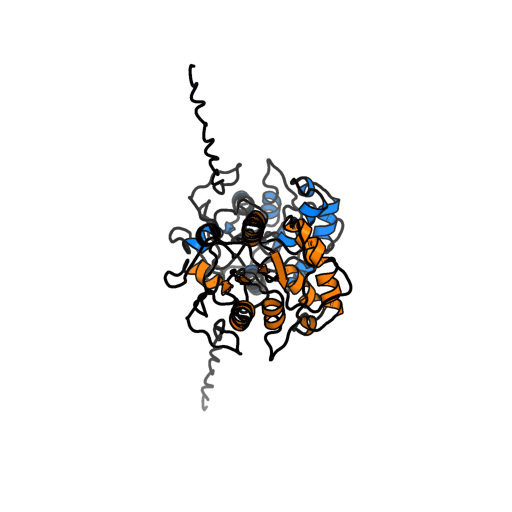ATOM 3162 N N . ARG B 1 171 ? 5.77 -24.141 10.273 1 85.25 171 ARG B N 1
ATOM 3163 C CA . ARG B 1 171 ? 7.07 -23.656 10.734 1 85.25 171 ARG B CA 1
ATOM 3164 C C . ARG B 1 171 ? 8.188 -24.562 10.234 1 85.25 171 ARG B C 1
ATOM 3166 O O . ARG B 1 171 ? 9.352 -24.156 10.18 1 85.25 171 ARG B O 1
ATOM 3173 N N . THR B 1 172 ? 7.867 -25.75 9.859 1 89.25 172 THR B N 1
ATOM 3174 C CA . THR B 1 172 ? 8.914 -26.719 9.578 1 89.25 172 THR B CA 1
ATOM 3175 C C . THR B 1 172 ? 8.883 -27.141 8.109 1 89.25 172 THR B C 1
ATOM 3177 O O . THR B 1 172 ? 9.859 -27.703 7.598 1 89.25 172 THR B O 1
ATOM 3180 N N . GLU B 1 173 ? 7.832 -26.969 7.469 1 92.88 173 GLU B N 1
ATOM 3181 C CA . GLU B 1 173 ? 7.684 -27.422 6.09 1 92.88 173 GLU B CA 1
ATOM 3182 C C . GLU B 1 173 ? 7.387 -26.266 5.148 1 92.88 173 GLU B C 1
ATOM 3184 O O . GLU B 1 173 ? 6.781 -25.266 5.555 1 92.88 173 GLU B O 1
ATOM 3189 N N . TYR B 1 174 ? 7.867 -26.422 3.941 1 96.62 174 TYR B N 1
ATOM 3190 C CA . TYR B 1 174 ? 7.41 -25.562 2.859 1 96.62 174 TYR B CA 1
ATOM 3191 C C . TYR B 1 174 ? 6.148 -26.125 2.213 1 96.62 174 TYR B C 1
ATOM 3193 O O . TYR B 1 174 ? 6.223 -26.859 1.228 1 96.62 174 TYR B O 1
ATOM 3201 N N . THR B 1 175 ? 5.027 -25.688 2.637 1 97.5 175 THR B N 1
ATOM 3202 C CA . THR B 1 175 ? 3.752 -26.328 2.369 1 97.5 175 THR B CA 1
ATOM 3203 C C . THR B 1 175 ? 3.354 -26.172 0.905 1 97.5 175 THR B C 1
ATOM 3205 O O . THR B 1 175 ? 2.576 -26.953 0.371 1 97.5 175 THR B O 1
ATOM 3208 N N . LYS B 1 176 ? 3.924 -25.188 0.257 1 98.5 176 LYS B N 1
ATOM 3209 C CA . LYS B 1 176 ? 3.529 -24.938 -1.126 1 98.5 176 LYS B CA 1
ATOM 3210 C C . LYS B 1 176 ? 4.234 -25.891 -2.084 1 98.5 176 LYS B C 1
ATOM 3212 O O . LYS B 1 176 ? 3.785 -26.094 -3.215 1 98.5 176 LYS B O 1
ATOM 3217 N N . THR B 1 177 ? 5.328 -26.453 -1.68 1 98.75 177 THR B N 1
ATOM 3218 C CA . THR B 1 177 ? 6.191 -27.266 -2.533 1 98.75 177 THR B CA 1
ATOM 3219 C C . THR B 1 177 ? 5.406 -28.406 -3.176 1 98.75 177 THR B C 1
ATOM 3221 O O . THR B 1 177 ? 5.484 -28.609 -4.387 1 98.75 177 THR B O 1
ATOM 3224 N N . LYS B 1 178 ? 4.68 -29.141 -2.428 1 98.56 178 LYS B N 1
ATOM 3225 C CA . LYS B 1 178 ? 3.98 -30.312 -2.939 1 98.56 178 LYS B CA 1
ATOM 3226 C C . LYS B 1 178 ? 2.955 -29.922 -4 1 98.56 178 LYS B C 1
ATOM 3228 O O . LYS B 1 178 ? 2.746 -30.656 -4.969 1 98.56 178 LYS B O 1
ATOM 3233 N N . TYR B 1 179 ? 2.26 -28.797 -3.85 1 98.81 179 TYR B N 1
ATOM 3234 C CA . TYR B 1 179 ? 1.25 -28.359 -4.809 1 98.81 179 TYR B CA 1
ATOM 3235 C C . TYR B 1 179 ? 1.897 -27.891 -6.105 1 98.81 179 TYR B C 1
ATOM 3237 O O . TYR B 1 179 ? 1.361 -28.109 -7.191 1 98.81 179 TYR B O 1
ATOM 3245 N N . ILE B 1 180 ? 3.082 -27.156 -5.977 1 98.88 180 ILE B N 1
ATOM 3246 C CA . ILE B 1 180 ? 3.838 -26.75 -7.156 1 98.88 180 ILE B CA 1
ATOM 3247 C C . ILE B 1 180 ? 4.266 -27.984 -7.941 1 98.88 180 ILE B C 1
ATOM 3249 O O . ILE B 1 180 ? 4.082 -28.047 -9.164 1 98.88 180 ILE B O 1
ATOM 3253 N N . LYS B 1 181 ? 4.754 -28.969 -7.262 1 98.75 181 LYS B N 1
ATOM 3254 C CA . LYS B 1 181 ? 5.215 -30.203 -7.883 1 98.75 181 LYS B CA 1
ATOM 3255 C C . LYS B 1 181 ? 4.051 -30.984 -8.5 1 98.75 181 LYS B C 1
ATOM 3257 O O . LYS B 1 181 ? 4.129 -31.406 -9.648 1 98.75 181 LYS B O 1
ATOM 3262 N N . ASN B 1 182 ? 2.969 -31.188 -7.816 1 98.75 182 ASN B N 1
ATOM 3263 C CA . ASN B 1 182 ? 1.837 -32.031 -8.234 1 98.75 182 ASN B CA 1
ATOM 3264 C C . ASN B 1 182 ? 1.126 -31.422 -9.445 1 98.75 182 ASN B C 1
ATOM 3266 O O . ASN B 1 182 ? 0.456 -32.125 -10.188 1 98.75 182 ASN B O 1
ATOM 3270 N N . ASN B 1 183 ? 1.254 -30.156 -9.656 1 98.69 183 ASN B N 1
ATOM 3271 C CA . ASN B 1 183 ? 0.593 -29.516 -10.789 1 98.69 183 ASN B CA 1
ATOM 3272 C C . ASN B 1 183 ? 1.577 -29.203 -11.914 1 98.69 183 ASN B C 1
ATOM 3274 O O . ASN B 1 183 ? 1.246 -28.469 -12.852 1 98.69 183 ASN B O 1
ATOM 3278 N N . ASP B 1 184 ? 2.84 -29.703 -11.812 1 98.62 184 ASP B N 1
ATOM 3279 C CA . ASP B 1 184 ? 3.898 -29.578 -12.812 1 98.62 184 ASP B CA 1
ATOM 3280 C C . ASP B 1 184 ? 4.145 -28.125 -13.188 1 98.62 184 ASP B C 1
ATOM 3282 O O . ASP B 1 184 ? 4.266 -27.797 -14.375 1 98.62 184 ASP B O 1
ATOM 3286 N N . ILE B 1 185 ? 4.055 -27.266 -12.195 1 98.88 185 ILE B N 1
ATOM 3287 C CA . ILE B 1 185 ? 4.301 -25.844 -12.391 1 98.88 185 ILE B CA 1
ATOM 3288 C C . ILE B 1 185 ? 5.777 -25.609 -12.695 1 98.88 185 ILE B C 1
ATOM 3290 O O . ILE B 1 185 ? 6.656 -26.125 -12.008 1 98.88 185 ILE B O 1
ATOM 3294 N N . LYS B 1 186 ? 6.047 -24.797 -13.742 1 98.88 186 LYS B N 1
ATOM 3295 C CA . LYS B 1 186 ? 7.426 -24.609 -14.18 1 98.88 186 LYS B CA 1
ATOM 3296 C C . LYS B 1 186 ? 7.988 -23.281 -13.672 1 98.88 186 LYS B C 1
ATOM 3298 O O . LYS B 1 186 ? 9.203 -23.141 -13.5 1 98.88 186 LYS B O 1
ATOM 3303 N N . ILE B 1 187 ? 7.156 -22.312 -13.516 1 98.94 187 ILE B N 1
ATOM 3304 C CA . ILE B 1 187 ? 7.523 -21 -12.969 1 98.94 187 ILE B CA 1
ATOM 3305 C C . ILE B 1 187 ? 6.547 -20.609 -11.859 1 98.94 187 ILE B C 1
ATOM 3307 O O . ILE B 1 187 ? 5.328 -20.734 -12.031 1 98.94 187 ILE B O 1
ATOM 3311 N N . TYR B 1 188 ? 7.09 -20.234 -10.734 1 98.94 188 TYR B N 1
ATOM 3312 C CA . TYR B 1 188 ? 6.289 -19.781 -9.602 1 98.94 188 TYR B CA 1
ATOM 3313 C C . TYR B 1 188 ? 6.684 -18.375 -9.188 1 98.94 188 TYR B C 1
ATOM 3315 O O . TYR B 1 188 ? 7.863 -18.094 -8.961 1 98.94 188 TYR B O 1
ATOM 3323 N N . TYR B 1 189 ? 5.711 -17.484 -9.148 1 98.94 189 TYR B N 1
ATOM 3324 C CA . TYR B 1 189 ? 5.914 -16.078 -8.789 1 98.94 189 TYR B CA 1
ATOM 3325 C C . TYR B 1 189 ? 5.5 -15.828 -7.348 1 98.94 189 TYR B C 1
ATOM 3327 O O . TYR B 1 189 ? 4.387 -16.172 -6.945 1 98.94 189 TYR B O 1
ATOM 3335 N N . GLY B 1 190 ? 6.352 -15.266 -6.543 1 98.88 190 GLY B N 1
ATOM 3336 C CA . GLY B 1 190 ? 6.023 -14.984 -5.152 1 98.88 190 GLY B CA 1
ATOM 3337 C C . GLY B 1 190 ? 6.871 -13.875 -4.555 1 98.88 190 GLY B C 1
ATOM 3338 O O . GLY B 1 190 ? 7.949 -13.57 -5.066 1 98.88 190 GLY B O 1
ATOM 3339 N N . ASP B 1 191 ? 6.422 -13.297 -3.445 1 98.38 191 ASP B N 1
ATOM 3340 C CA . ASP B 1 191 ? 7.152 -12.195 -2.814 1 98.38 191 ASP B CA 1
ATOM 3341 C C . ASP B 1 191 ? 8.039 -12.711 -1.684 1 98.38 191 ASP B C 1
ATOM 3343 O O . ASP B 1 191 ? 9.031 -12.07 -1.326 1 98.38 191 ASP B O 1
ATOM 3347 N N . ALA B 1 192 ? 7.633 -13.82 -1.07 1 97.19 192 ALA B N 1
ATOM 3348 C CA . ALA B 1 192 ? 8.305 -14.281 0.144 1 97.19 192 ALA B CA 1
ATOM 3349 C C . ALA B 1 192 ? 9.453 -15.227 -0.187 1 97.19 192 ALA B C 1
ATOM 3351 O O . ALA B 1 192 ? 9.438 -15.898 -1.224 1 97.19 192 ALA B O 1
ATOM 3352 N N . ASP B 1 193 ? 10.422 -15.297 0.745 1 97.12 193 ASP B N 1
ATOM 3353 C CA . ASP B 1 193 ? 11.523 -16.25 0.609 1 97.12 193 ASP B CA 1
ATOM 3354 C C . ASP B 1 193 ? 10.992 -17.672 0.462 1 97.12 193 ASP B C 1
ATOM 3356 O O . ASP B 1 193 ? 11.484 -18.438 -0.366 1 97.12 193 ASP B O 1
ATOM 3360 N N . GLY B 1 194 ? 9.961 -18 1.211 1 96.94 194 GLY B N 1
ATOM 3361 C CA . GLY B 1 194 ? 9.391 -19.344 1.155 1 96.94 194 GLY B CA 1
ATOM 3362 C C . GLY B 1 194 ? 8.836 -19.703 -0.211 1 96.94 194 GLY B C 1
ATOM 3363 O O . GLY B 1 194 ? 8.812 -20.875 -0.595 1 96.94 194 GLY B O 1
ATOM 3364 N N . ASP B 1 195 ? 8.367 -18.703 -0.931 1 98.44 195 ASP B N 1
ATOM 3365 C CA . ASP B 1 195 ? 7.871 -18.953 -2.281 1 98.44 195 ASP B CA 1
ATOM 3366 C C . ASP B 1 195 ? 9 -19.375 -3.213 1 98.44 195 ASP B C 1
ATOM 3368 O O . ASP B 1 195 ? 8.844 -20.312 -4 1 98.44 195 ASP B O 1
ATOM 3372 N N . ILE B 1 196 ? 10.141 -18.672 -3.129 1 98.5 196 ILE B N 1
ATOM 3373 C CA . ILE B 1 196 ? 11.305 -18.969 -3.965 1 98.5 196 ILE B CA 1
ATOM 3374 C C . ILE B 1 196 ? 11.836 -20.359 -3.633 1 98.5 196 ILE B C 1
ATOM 3376 O O . ILE B 1 196 ? 12.086 -21.172 -4.531 1 98.5 196 ILE B O 1
ATOM 3380 N N . ILE B 1 197 ? 11.906 -20.656 -2.396 1 97.94 197 ILE B N 1
ATOM 3381 C CA . ILE B 1 197 ? 12.445 -21.922 -1.926 1 97.94 197 ILE B CA 1
ATOM 3382 C C . ILE B 1 197 ? 11.5 -23.062 -2.316 1 97.94 197 ILE B C 1
ATOM 3384 O O . ILE B 1 197 ? 11.938 -24.094 -2.828 1 97.94 197 ILE B O 1
ATOM 3388 N N . SER B 1 198 ? 10.188 -22.859 -2.09 1 98.56 198 SER B N 1
ATOM 3389 C CA . SER B 1 198 ? 9.203 -23.891 -2.443 1 98.56 198 SER B CA 1
ATOM 3390 C C . SER B 1 198 ? 9.266 -24.219 -3.93 1 98.56 198 SER B C 1
ATOM 3392 O O . SER B 1 198 ? 9.164 -25.391 -4.312 1 98.56 198 SER B O 1
ATOM 3394 N N . ALA B 1 199 ? 9.328 -23.188 -4.734 1 98.75 199 ALA B N 1
ATOM 3395 C CA . ALA B 1 199 ? 9.406 -23.391 -6.176 1 98.75 199 ALA B CA 1
ATOM 3396 C C . ALA B 1 199 ? 10.625 -24.234 -6.543 1 98.75 199 ALA B C 1
ATOM 3398 O O . ALA B 1 199 ? 10.508 -25.234 -7.254 1 98.75 199 ALA B O 1
ATOM 3399 N N . ARG B 1 200 ? 11.766 -23.922 -6.004 1 98.25 200 ARG B N 1
ATOM 3400 C CA . ARG B 1 200 ? 13.008 -24.625 -6.32 1 98.25 200 ARG B CA 1
ATOM 3401 C C . ARG B 1 200 ? 12.969 -26.062 -5.816 1 98.25 200 ARG B C 1
ATOM 3403 O O . ARG B 1 200 ? 13.398 -26.984 -6.516 1 98.25 200 ARG B O 1
ATOM 3410 N N . ASP B 1 201 ? 12.445 -26.188 -4.645 1 98.06 201 ASP B N 1
ATOM 3411 C CA . ASP B 1 201 ? 12.305 -27.531 -4.082 1 98.06 201 ASP B CA 1
ATOM 3412 C C . ASP B 1 201 ? 11.398 -28.406 -4.953 1 98.06 201 ASP B C 1
ATOM 3414 O O . ASP B 1 201 ? 11.539 -29.625 -4.965 1 98.06 201 ASP B O 1
ATOM 3418 N N . ALA B 1 202 ? 10.523 -27.828 -5.707 1 98.62 202 ALA B N 1
ATOM 3419 C CA . ALA B 1 202 ? 9.57 -28.547 -6.551 1 98.62 202 ALA B CA 1
ATOM 3420 C C . ALA B 1 202 ? 10.117 -28.719 -7.969 1 98.62 202 ALA B C 1
ATOM 3422 O O . ALA B 1 202 ? 9.461 -29.312 -8.82 1 98.62 202 ALA B O 1
ATOM 3423 N N . GLY B 1 203 ? 11.297 -28.156 -8.258 1 98.31 203 GLY B N 1
ATOM 3424 C CA . GLY B 1 203 ? 11.883 -28.25 -9.586 1 98.31 203 GLY B CA 1
ATOM 3425 C C . GLY B 1 203 ? 11.422 -27.156 -10.516 1 98.31 203 GLY B C 1
ATOM 3426 O O . GLY B 1 203 ? 11.617 -27.234 -11.734 1 98.31 203 GLY B O 1
ATOM 3427 N N . ALA B 1 204 ? 10.812 -26.141 -10.023 1 98.81 204 ALA B N 1
ATOM 3428 C CA . ALA B 1 204 ? 10.359 -24.984 -10.797 1 98.81 204 ALA B CA 1
ATOM 3429 C C . ALA B 1 204 ? 11.297 -23.797 -10.602 1 98.81 204 ALA B C 1
ATOM 3431 O O . ALA B 1 204 ? 12.109 -23.797 -9.672 1 98.81 204 ALA B O 1
ATOM 3432 N N . GLU B 1 205 ? 11.219 -22.844 -11.414 1 98.75 205 GLU B N 1
ATOM 3433 C CA . GLU B 1 205 ? 11.867 -21.547 -11.156 1 98.75 205 GLU B CA 1
ATOM 3434 C C . GLU B 1 205 ? 11.016 -20.672 -10.242 1 98.75 205 GLU B C 1
ATOM 3436 O O . GLU B 1 205 ? 9.805 -20.531 -10.461 1 98.75 205 GLU B O 1
ATOM 3441 N N . GLY B 1 206 ? 11.625 -20.156 -9.227 1 98.81 206 GLY B N 1
ATOM 3442 C CA . GLY B 1 206 ? 11.016 -19.094 -8.438 1 98.81 206 GLY B CA 1
ATOM 3443 C C . GLY B 1 206 ? 11.422 -17.703 -8.883 1 98.81 206 GLY B C 1
ATOM 3444 O O . GLY B 1 206 ? 12.609 -17.406 -8.953 1 98.81 206 GLY B O 1
ATOM 3445 N N . ILE B 1 207 ? 10.484 -16.875 -9.258 1 98.88 207 ILE B N 1
ATOM 3446 C CA . ILE B 1 207 ? 10.742 -15.492 -9.625 1 98.88 207 ILE B CA 1
ATOM 3447 C C . ILE B 1 207 ? 10.156 -14.562 -8.57 1 98.88 207 ILE B C 1
ATOM 3449 O O . ILE B 1 207 ? 9 -14.719 -8.164 1 98.88 207 ILE B O 1
ATOM 3453 N N . ARG B 1 208 ? 10.945 -13.633 -8.133 1 98.75 208 ARG B N 1
ATOM 3454 C CA . ARG B 1 208 ? 10.586 -12.734 -7.039 1 98.75 208 ARG B CA 1
ATOM 3455 C C . ARG B 1 208 ? 9.688 -11.609 -7.531 1 98.75 208 ARG B C 1
ATOM 3457 O O . ARG B 1 208 ? 10.031 -10.898 -8.484 1 98.75 208 ARG B O 1
ATOM 3464 N N . VAL B 1 209 ? 8.523 -11.516 -6.977 1 98.62 209 VAL B N 1
ATOM 3465 C CA . VAL B 1 209 ? 7.73 -10.297 -7.012 1 98.62 209 VAL B CA 1
ATOM 3466 C C . VAL B 1 209 ? 8.047 -9.438 -5.789 1 98.62 209 VAL B C 1
ATOM 3468 O O . VAL B 1 209 ? 7.926 -9.898 -4.648 1 98.62 209 VAL B O 1
ATOM 3471 N N . MET B 1 210 ? 8.383 -8.242 -6.004 1 96.5 210 MET B N 1
ATOM 3472 C CA . MET B 1 210 ? 8.82 -7.434 -4.871 1 96.5 210 MET B CA 1
ATOM 3473 C C . MET B 1 210 ? 7.648 -7.098 -3.959 1 96.5 210 MET B C 1
ATOM 3475 O O . MET B 1 210 ? 6.594 -6.66 -4.43 1 96.5 210 MET B O 1
ATOM 3479 N N . ARG B 1 211 ? 7.879 -7.375 -2.658 1 95.81 211 ARG B N 1
ATOM 3480 C CA . ARG B 1 211 ? 6.895 -6.953 -1.672 1 95.81 211 ARG B CA 1
ATOM 3481 C C . ARG B 1 211 ? 6.891 -5.434 -1.518 1 95.81 211 ARG B C 1
ATOM 3483 O O . ARG B 1 211 ? 7.949 -4.805 -1.508 1 95.81 211 ARG B O 1
ATOM 3490 N N . ALA B 1 212 ? 5.691 -4.875 -1.479 1 93.31 212 ALA B N 1
ATOM 3491 C CA . ALA B 1 212 ? 5.57 -3.428 -1.312 1 93.31 212 ALA B CA 1
ATOM 3492 C C . ALA B 1 212 ? 6.219 -2.969 -0.01 1 93.31 212 ALA B C 1
ATOM 3494 O O . ALA B 1 212 ? 6.168 -3.676 0.999 1 93.31 212 ALA B O 1
ATOM 3495 N N . ALA B 1 213 ? 6.715 -1.744 0.005 1 90 213 ALA B N 1
ATOM 3496 C CA . ALA B 1 213 ? 7.41 -1.19 1.165 1 90 213 ALA B CA 1
ATOM 3497 C C . ALA B 1 213 ? 6.449 -0.978 2.33 1 90 213 ALA B C 1
ATOM 3499 O O . ALA B 1 213 ? 6.863 -0.953 3.49 1 90 213 ALA B O 1
ATOM 3500 N N . ASN B 1 214 ? 5.207 -0.777 2.012 1 92.06 214 ASN B N 1
ATOM 3501 C CA . ASN B 1 214 ? 4.234 -0.502 3.062 1 92.06 214 ASN B CA 1
ATOM 3502 C C . ASN B 1 214 ? 3.479 -1.763 3.471 1 92.06 214 ASN B C 1
ATOM 3504 O O . ASN B 1 214 ? 2.375 -1.682 4.012 1 92.06 214 ASN B O 1
ATOM 3508 N N . SER B 1 215 ? 4.016 -2.932 3.17 1 93.5 215 SER B N 1
ATOM 3509 C CA . SER B 1 215 ? 3.439 -4.176 3.668 1 93.5 215 SER B CA 1
ATOM 3510 C C . SER B 1 215 ? 3.512 -4.25 5.188 1 93.5 215 SER B C 1
ATOM 3512 O O . SER B 1 215 ? 4.488 -3.801 5.793 1 93.5 215 SER B O 1
ATOM 3514 N N . SER B 1 216 ? 2.488 -4.824 5.805 1 89.38 216 SER B N 1
ATOM 3515 C CA . SER B 1 216 ? 2.49 -5.031 7.246 1 89.38 216 SER B CA 1
ATOM 3516 C C . SER B 1 216 ? 3.221 -6.316 7.621 1 89.38 216 SER B C 1
ATOM 3518 O O . SER B 1 216 ? 3.467 -6.574 8.805 1 89.38 216 SER B O 1
ATOM 3520 N N . TYR B 1 217 ? 3.428 -7.109 6.609 1 88.75 217 TYR B N 1
ATOM 3521 C CA . TYR B 1 217 ? 4.176 -8.336 6.859 1 88.75 217 TYR B CA 1
ATOM 3522 C C . TYR B 1 217 ? 5.676 -8.078 6.828 1 88.75 217 TYR B C 1
ATOM 3524 O O . TYR B 1 217 ? 6.301 -8.141 5.766 1 88.75 217 TYR B O 1
ATOM 3532 N N . THR B 1 218 ? 6.207 -7.801 7.988 1 87.12 218 THR B N 1
ATOM 3533 C CA . THR B 1 218 ? 7.617 -7.461 8.156 1 87.12 218 THR B CA 1
ATOM 3534 C C . THR B 1 218 ? 8.367 -8.594 8.844 1 87.12 218 THR B C 1
ATOM 3536 O O . THR B 1 218 ? 7.777 -9.391 9.57 1 87.12 218 THR B O 1
ATOM 3539 N N . PRO B 1 219 ? 9.641 -8.711 8.594 1 90.12 219 PRO B N 1
ATOM 3540 C CA . PRO B 1 219 ? 10.453 -7.812 7.77 1 90.12 219 PRO B CA 1
ATOM 3541 C C . PRO B 1 219 ? 10.203 -8 6.273 1 90.12 219 PRO B C 1
ATOM 3543 O O . PRO B 1 219 ? 9.883 -9.109 5.836 1 90.12 219 PRO B O 1
ATOM 3546 N N . ILE B 1 220 ? 10.391 -6.934 5.543 1 92.5 220 ILE B N 1
ATOM 3547 C CA . ILE B 1 220 ? 10.266 -6.988 4.09 1 92.5 220 ILE B CA 1
ATOM 3548 C C . ILE B 1 220 ? 11.359 -7.879 3.51 1 92.5 220 ILE B C 1
ATOM 3550 O O . ILE B 1 220 ? 12.547 -7.672 3.785 1 92.5 220 ILE B O 1
ATOM 3554 N N . PRO B 1 221 ? 10.945 -8.875 2.693 1 94.88 221 PRO B N 1
ATOM 3555 C CA . PRO B 1 221 ? 11.961 -9.766 2.117 1 94.88 221 PRO B CA 1
ATOM 3556 C C . PRO B 1 221 ? 12.984 -9.023 1.265 1 94.88 221 PRO B C 1
ATOM 3558 O O . PRO B 1 221 ? 12.664 -7.996 0.666 1 94.88 221 PRO B O 1
ATOM 3561 N N . LYS B 1 222 ? 14.188 -9.586 1.23 1 95.38 222 LYS B N 1
ATOM 3562 C CA . LYS B 1 222 ? 15.25 -9.008 0.415 1 95.38 222 LYS B CA 1
ATOM 3563 C C . LYS B 1 222 ? 15.25 -9.602 -0.991 1 95.38 222 LYS B C 1
ATOM 3565 O O . LYS B 1 222 ? 15.492 -10.797 -1.165 1 95.38 222 LYS B O 1
ATOM 3570 N N . ASN B 1 223 ? 15.008 -8.766 -1.908 1 96.31 223 ASN B N 1
ATOM 3571 C CA . ASN B 1 223 ? 14.984 -9.18 -3.307 1 96.31 223 ASN B CA 1
ATOM 3572 C C . ASN B 1 223 ? 16.344 -9.664 -3.773 1 96.31 223 ASN B C 1
ATOM 3574 O O . ASN B 1 223 ? 17.359 -8.977 -3.588 1 96.31 223 ASN B O 1
ATOM 3578 N N . GLY B 1 224 ? 16.391 -10.828 -4.375 1 97 224 GLY B N 1
ATOM 3579 C CA . GLY B 1 224 ? 17.625 -11.383 -4.914 1 97 224 GLY B CA 1
ATOM 3580 C C . GLY B 1 224 ? 18.422 -12.172 -3.889 1 97 224 GLY B C 1
ATOM 3581 O O . GLY B 1 224 ? 19.5 -12.695 -4.195 1 97 224 GLY B O 1
ATOM 3582 N N . ILE B 1 225 ? 17.875 -12.359 -2.766 1 96.88 225 ILE B N 1
ATOM 3583 C CA . ILE B 1 225 ? 18.609 -12.922 -1.647 1 96.88 225 ILE B CA 1
ATOM 3584 C C . ILE B 1 225 ? 19.016 -14.359 -1.962 1 96.88 225 ILE B C 1
ATOM 3586 O O . ILE B 1 225 ? 19.969 -14.891 -1.397 1 96.88 225 ILE B O 1
ATOM 3590 N N . TYR B 1 226 ? 18.375 -15.055 -2.84 1 96.88 226 TYR B N 1
ATOM 3591 C CA . TYR B 1 226 ? 18.688 -16.422 -3.242 1 96.88 226 TYR B CA 1
ATOM 3592 C C . TYR B 1 226 ? 19.234 -16.453 -4.668 1 96.88 226 TYR B C 1
ATOM 3594 O O . TYR B 1 226 ? 19.219 -17.5 -5.316 1 96.88 226 TYR B O 1
ATOM 3602 N N . GLY B 1 227 ? 19.609 -15.281 -5.172 1 96.62 227 GLY B N 1
ATOM 3603 C CA . GLY B 1 227 ? 20.094 -15.219 -6.543 1 96.62 227 GLY B CA 1
ATOM 3604 C C . GLY B 1 227 ? 18.984 -15.359 -7.566 1 96.62 227 GLY B C 1
ATOM 3605 O O . GLY B 1 227 ? 19.25 -15.594 -8.75 1 96.62 227 GLY B O 1
ATOM 3606 N N . GLU B 1 228 ? 17.766 -15.328 -7.125 1 98.25 228 GLU B N 1
ATOM 3607 C CA . GLU B 1 228 ? 16.609 -15.445 -8.023 1 98.25 228 GLU B CA 1
ATOM 3608 C C . GLU B 1 228 ? 16.484 -14.203 -8.898 1 98.25 228 GLU B C 1
ATOM 3610 O O . GLU B 1 228 ? 16.969 -13.125 -8.555 1 98.25 228 GLU B O 1
ATOM 3615 N N . ARG B 1 229 ? 15.836 -14.344 -10.039 1 98.31 229 ARG B N 1
ATOM 3616 C CA . ARG B 1 229 ? 15.438 -13.188 -10.844 1 98.31 229 ARG B CA 1
ATOM 3617 C C . ARG B 1 229 ? 14.305 -12.422 -10.18 1 98.31 229 ARG B C 1
ATOM 3619 O O . ARG B 1 229 ? 13.438 -13.016 -9.539 1 98.31 229 ARG B O 1
ATOM 3626 N N . VAL B 1 230 ? 14.352 -11.117 -10.297 1 98.06 230 VAL B N 1
ATOM 3627 C CA . VAL B 1 230 ? 13.398 -10.227 -9.641 1 98.06 230 VAL B CA 1
ATOM 3628 C C . VAL B 1 230 ? 12.672 -9.398 -10.695 1 98.06 230 VAL B C 1
ATOM 3630 O O . VAL B 1 230 ? 13.297 -8.82 -11.586 1 98.06 230 VAL B O 1
ATOM 3633 N N . LEU B 1 231 ? 11.359 -9.375 -10.641 1 97.88 231 LEU B N 1
ATOM 3634 C CA . LEU B 1 231 ? 10.57 -8.57 -11.57 1 97.88 231 LEU B CA 1
ATOM 3635 C C . LEU B 1 231 ? 10.695 -7.09 -11.242 1 97.88 231 LEU B C 1
ATOM 3637 O O . LEU B 1 231 ? 10.352 -6.66 -10.133 1 97.88 231 LEU B O 1
ATOM 3641 N N . LYS B 1 232 ? 11.125 -6.348 -12.273 1 93.31 232 LYS B N 1
ATOM 3642 C CA . LYS B 1 232 ? 11.203 -4.895 -12.117 1 93.31 232 LYS B CA 1
ATOM 3643 C C . LYS B 1 232 ? 9.812 -4.281 -11.953 1 93.31 232 LYS B C 1
ATOM 3645 O O . LYS B 1 232 ? 8.836 -4.777 -12.523 1 93.31 232 LYS B O 1
ATOM 3650 N N . ASP B 1 233 ? 9.703 -3.205 -11.117 1 89.94 233 ASP B N 1
ATOM 3651 C CA . ASP B 1 233 ? 8.484 -2.414 -10.938 1 89.94 233 ASP B CA 1
ATOM 3652 C C . ASP B 1 233 ? 7.344 -3.271 -10.406 1 89.94 233 ASP B C 1
ATOM 3654 O O . ASP B 1 233 ? 6.184 -3.062 -10.766 1 89.94 233 ASP B O 1
ATOM 3658 N N . SER B 1 234 ? 7.691 -4.266 -9.602 1 95.38 234 SER B N 1
ATOM 3659 C CA . SER B 1 234 ? 6.664 -5.219 -9.203 1 95.38 234 SER B CA 1
ATOM 3660 C C . SER B 1 234 ? 6.184 -4.945 -7.777 1 95.38 234 SER B C 1
ATOM 3662 O O . SER B 1 234 ? 5.348 -5.684 -7.25 1 95.38 234 SER B O 1
ATOM 3664 N N . GLN B 1 235 ? 6.664 -3.885 -7.168 1 91.31 235 GLN B N 1
ATOM 3665 C CA . GLN B 1 235 ? 6.297 -3.607 -5.781 1 91.31 235 GLN B CA 1
ATOM 3666 C C . GLN B 1 235 ? 4.902 -3 -5.691 1 91.31 235 GLN B C 1
ATOM 3668 O O . GLN B 1 235 ? 4.332 -2.895 -4.602 1 91.31 235 GLN B O 1
ATOM 3673 N N . TYR B 1 236 ? 4.305 -2.57 -6.844 1 86.5 236 TYR B N 1
ATOM 3674 C CA . TYR B 1 236 ? 2.998 -1.925 -6.801 1 86.5 236 TYR B CA 1
ATOM 3675 C C . TYR B 1 236 ? 2.062 -2.516 -7.848 1 86.5 236 TYR B C 1
ATOM 3677 O O . TYR B 1 236 ? 2.516 -3.121 -8.82 1 86.5 236 TYR B O 1
#

pLDDT: mean 90.37, std 17.82, range [27.44, 98.94]

Radius of gyration: 24.22 Å; Cα contacts (8 Å, |Δi|>4): 939; chains: 2; bounding box: 55×63×113 Å

InterPro domains:
  IPR005519 Acid phosphatase, class B-like [PF03767] (45-218)
  IPR010025 HAD-superfamily phosphatase, subfamily IIIB, AphA [PIRSF017818] (4-236)
  IPR010025 HAD-superfamily phosphatase, subfamily IIIB, AphA [SFLDG01127] (3-236)
  IPR010025 HAD-superfamily phosphatase, subfamily IIIB, AphA [TIGR01672] (5-236)
  IPR010025 HAD-superfamily phosphatase, subfamily IIIB, AphA [cd07499] (52-236)
  IPR023214 HAD superfamily [G3DSA:3.40.50.1000] (27-236)
  IPR036412 HAD-like superfamily [SSF56784] (33-236)

Solvent-accessible surface area (backbone atoms only — not comparable to full-atom values): 25274 Å² total; per-residue (Å²): 136,84,80,75,79,76,77,78,75,75,76,75,75,70,74,68,72,73,62,59,67,55,46,89,91,48,79,54,77,38,86,43,44,25,50,58,51,21,33,58,68,12,65,63,85,90,43,54,68,40,47,69,66,56,53,52,60,72,48,59,93,53,78,62,50,29,32,34,29,32,40,77,39,32,31,23,46,31,40,35,46,54,50,34,37,26,58,74,65,20,70,91,50,68,65,29,81,78,33,65,70,45,33,39,44,42,42,56,56,43,51,62,37,31,43,74,19,56,47,37,49,53,47,53,50,54,38,51,74,60,58,30,46,60,42,43,48,33,57,48,60,73,50,102,62,62,42,53,42,53,49,49,29,62,73,58,65,48,85,76,70,55,73,60,39,57,49,26,76,55,98,86,50,63,49,55,17,61,59,40,39,76,60,59,27,50,40,28,39,17,32,47,57,64,43,38,51,20,21,45,75,36,72,16,45,26,36,35,27,38,41,37,68,62,48,74,70,70,67,54,53,38,52,27,18,72,68,34,46,27,41,58,80,26,44,47,137,86,80,76,80,76,76,78,76,76,77,74,73,71,75,68,72,74,63,57,67,54,47,89,92,50,78,56,77,38,86,42,46,27,50,57,53,21,34,59,70,12,65,64,85,90,44,53,66,42,48,69,66,55,52,52,59,71,47,58,93,54,80,61,52,28,32,34,29,32,40,77,38,31,31,23,45,30,40,35,46,54,50,33,36,27,58,74,65,20,71,89,50,69,63,28,82,79,33,65,71,45,32,41,44,41,43,56,55,43,50,61,37,30,42,74,20,55,46,37,49,52,47,52,49,54,38,50,75,62,59,29,45,59,42,43,48,32,56,50,61,73,49,101,61,61,41,54,39,53,49,50,28,62,72,57,66,49,85,76,70,55,76,60,40,58,49,24,78,54,95,85,48,63,50,54,17,62,58,41,38,76,59,59,29,50,40,28,40,17,34,47,57,62,42,37,51,18,21,46,75,37,72,16,46,28,36,37,27,36,41,37,67,64,47,74,71,70,68,55,51,39,51,28,18,72,69,33,45,28,43,58,80,27,45,48

Nearest PDB structures (foldseek):
  2b82-assembly1_A  TM=9.260E-01  e=1.427E-26  Escherichia coli
  1z5u-assembly1_B  TM=9.372E-01  e=2.858E-25  Salmonella enterica subsp. enterica serovar Typhimurium
  1z88-assembly1_A  TM=9.025E-01  e=2.360E-25  Salmonella enterica subsp. enterica serovar Typhimurium
  2aut-assembly1_A  TM=9.025E-01  e=3.688E-25  Salmonella enterica subsp. enterica serovar Typhimurium
  6xod-assembly1_B  TM=6.149E-01  e=2.418E-02  Arabidopsis thaliana

Foldseek 3Di:
DPPPPPPPPPPPPPPPPPQQFFQPVDHFPDSFAAPVRCVVVNDDPLAAEDALVRVLVVCPPPAAEAAEEEDDLWQWVLQVLLCVQCVVPPVPDDCSQVPVVSLCCSQVPSCVVIHGFPRNLSNQVSSVVRVYHYAYEYQGDDDPDQRNQVVVCVRSVPDDTDGHHHQHDDSNDLSCLVVCQVRVHAEYEYAGSSRQVSQVSSNHHYEHQHRAPPHPPDDGHGRCRRPGYYYPPRND/DPPPPPPPPPPPPPPPPPQQFFQPVDHFPDSFAAPVRCVVVNDDPLAAEDALVRVLVVCPPPAAEAAEEEDDLWQWVLQVLLCVQCVVPPVPDDCSQVPVVSLCCSQVPSCVVIHGFPRNLSNQVSSVVRVYHYAYEYQGDDDPDQRNQVVVCVRSVPDDTDGHHHQHDDSNDLSCLVVCQVRVHAEYEYAGSSRQVSQVSSNHHYEHQHRAPPHPPDDGHGRCRRPGYYYPPRND

Secondary structure (DSSP, 8-state):
-----------------------TTS--SS--B-HHHHHHH-S-TTS-EE-HHHHHHHHTTPPP-EEEE-TBTTTEE-HHHHHHHHHHH-TTSSGGGG-HHHHHHHHTTGGGGPEEPHHHHHHHHHHHHHT-EEEEEESSPP-S--HHHHHHHHHTT-SSPPPPEE----SSS-TTHHHHHHTTEEEEEESSHHHHHHHHHTTSEEEEPPPPTT-SSSSPPPBTTTS--EETT---/-----------------------TTS--SS--B-HHHHHHH-S-TTS-EE-HHHHHHHHTTPPP-EEEE-TBTTTEE-HHHHHHHHHHH-TTSSGGGG-HHHHHHHHTTGGGGPEEPHHHHHHHHHHHHHT-EEEEEESSPP-S--HHHHHHHHHTT-SSPPPPEE----SSS-TTHHHHHHTTEEEEEESSHHHHHHHHHTTSEEEEPPPPTT-SSSSPPPBTTTS--EETT---

Sequence (472 aa):
MNHTLRSITLVLACVASLSANADPKTPGTHKGYSTIDMTTAGMPADVKMISVADIQKELQGKAPFAVGFDIDDTTLFSTPVFYRGQQEFSPNGYSYLTNQDFWDKANCGWDAFSMPKNIAKELIAMHQERGDSIYFITGRTGSDCNFTTEYLKKTFDIKDMHDVIFAGSSRTEYTKTKYIKNNDIKIYYGDADGDIISARDAGAEGIRVMRAANSSYTPIPKNGIYGERVLKDSQYMNHTLRSITLVLACVASLSANADPKTPGTHKGYSTIDMTTAGMPADVKMISVADIQKELQGKAPFAVGFDIDDTTLFSTPVFYRGQQEFSPNGYSYLTNQDFWDKANCGWDAFSMPKNIAKELIAMHQERGDSIYFITGRTGSDCNFTTEYLKKTFDIKDMHDVIFAGSSRTEYTKTKYIKNNDIKIYYGDADGDIISARDAGAEGIRVMRAANSSYTPIPKNGIYGERVLKDSQY